Protein AF-A0A8T4K9T1-F1 (afdb_monomer_lite)

Structure (mmCIF, N/CA/C/O backbone):
data_AF-A0A8T4K9T1-F1
#
_entry.id   AF-A0A8T4K9T1-F1
#
loop_
_atom_site.group_PDB
_atom_site.id
_atom_site.type_symbol
_atom_site.label_atom_id
_atom_site.label_alt_id
_atom_site.label_comp_id
_atom_site.label_asym_id
_atom_site.label_entity_id
_atom_site.label_seq_id
_atom_site.pdbx_PDB_ins_code
_atom_site.Cartn_x
_atom_site.Cartn_y
_atom_site.Cartn_z
_atom_site.occupancy
_atom_site.B_iso_or_equiv
_atom_site.auth_seq_id
_atom_site.auth_comp_id
_atom_site.auth_asym_id
_atom_site.auth_atom_id
_atom_site.pdbx_PDB_model_num
ATOM 1 N N . MET A 1 1 ? -18.793 -10.852 78.194 1.00 36.09 1 MET A N 1
ATOM 2 C CA . MET A 1 1 ? -18.543 -11.287 79.583 1.00 36.09 1 MET A CA 1
ATOM 3 C C . MET A 1 1 ? -19.871 -11.122 80.284 1.00 36.09 1 MET A C 1
ATOM 5 O O . MET A 1 1 ? -20.344 -9.999 80.354 1.00 36.09 1 MET A O 1
ATOM 9 N N . ASN A 1 2 ? -20.516 -12.241 80.603 1.00 34.28 2 ASN A N 1
ATOM 10 C CA . ASN A 1 2 ? -21.867 -12.285 81.151 1.00 34.28 2 ASN A CA 1
ATOM 11 C C . ASN A 1 2 ? -21.772 -12.128 82.669 1.00 34.28 2 ASN A C 1
ATOM 13 O O . ASN A 1 2 ? -21.160 -12.980 83.311 1.00 34.28 2 ASN A O 1
ATOM 17 N N . ASP A 1 3 ? -22.363 -11.067 83.213 1.00 35.34 3 ASP A N 1
ATOM 18 C CA . ASP A 1 3 ? -22.592 -10.945 84.650 1.00 35.34 3 ASP A CA 1
ATOM 19 C C . ASP A 1 3 ? -23.876 -11.699 84.999 1.00 35.34 3 ASP A C 1
ATOM 21 O O . ASP A 1 3 ? -24.999 -11.265 84.748 1.00 35.34 3 ASP A O 1
ATOM 25 N N . GLU A 1 4 ? -23.667 -12.889 85.542 1.00 44.25 4 GLU A N 1
ATOM 26 C CA . GLU A 1 4 ? -24.670 -13.779 86.100 1.00 44.25 4 GLU A CA 1
ATOM 27 C C . GLU A 1 4 ? -24.928 -13.349 87.557 1.00 44.25 4 GLU A C 1
ATOM 29 O O . GLU A 1 4 ? -24.278 -13.816 88.487 1.00 44.25 4 GLU A O 1
ATOM 34 N N . PHE A 1 5 ? -25.858 -12.414 87.762 1.00 40.88 5 PHE A N 1
ATOM 35 C CA . PHE A 1 5 ? -26.420 -12.091 89.081 1.00 40.88 5 PHE A CA 1
ATOM 36 C C . PHE A 1 5 ? -27.925 -12.381 89.081 1.00 40.88 5 PHE A C 1
ATOM 38 O O . PHE A 1 5 ? -28.760 -11.486 89.153 1.00 40.88 5 PHE A O 1
ATOM 45 N N . LEU A 1 6 ? -28.278 -13.665 88.998 1.00 39.22 6 LEU A N 1
ATOM 46 C CA . LEU A 1 6 ? -29.601 -14.153 89.389 1.00 39.22 6 LEU A CA 1
ATOM 47 C C . LEU A 1 6 ? -29.533 -14.573 90.860 1.00 39.22 6 LEU A C 1
ATOM 49 O O . LEU A 1 6 ? -29.157 -15.697 91.196 1.00 39.22 6 LEU A O 1
ATOM 53 N N . LEU A 1 7 ? -29.873 -13.638 91.748 1.00 42.38 7 LEU A N 1
ATOM 54 C CA . LEU A 1 7 ? -30.208 -13.945 93.135 1.00 42.38 7 LEU A CA 1
ATOM 55 C C . LEU A 1 7 ? -31.469 -14.819 93.128 1.00 42.38 7 LEU A C 1
ATOM 57 O O . LEU A 1 7 ? -32.545 -14.366 92.756 1.00 42.38 7 LEU A O 1
ATOM 61 N N . ARG A 1 8 ? -31.336 -16.086 93.533 1.00 46.31 8 ARG A N 1
ATOM 62 C CA . ARG A 1 8 ? -32.483 -16.933 93.880 1.00 46.31 8 ARG A CA 1
ATOM 63 C C . ARG A 1 8 ? -33.112 -16.372 95.154 1.00 46.31 8 ARG A C 1
ATOM 65 O O . ARG A 1 8 ? -32.636 -16.659 96.248 1.00 46.31 8 ARG A O 1
ATOM 72 N N . VAL A 1 9 ? -34.151 -15.556 95.001 1.00 48.06 9 VAL A N 1
ATOM 73 C CA . VAL A 1 9 ? -34.994 -15.055 96.097 1.00 48.06 9 VAL A CA 1
ATOM 74 C C . VAL A 1 9 ? -36.210 -15.968 96.251 1.00 48.06 9 VAL A C 1
ATOM 76 O O . VAL A 1 9 ? -37.349 -15.528 96.242 1.00 48.06 9 VAL A O 1
ATOM 79 N N . ASP A 1 10 ? -35.973 -17.267 96.374 1.00 46.94 10 ASP A N 1
ATOM 80 C CA . ASP A 1 10 ? -37.021 -18.239 96.656 1.00 46.94 10 ASP A CA 1
ATOM 81 C C . ASP A 1 10 ? -36.489 -19.148 97.759 1.00 46.94 10 ASP A C 1
ATOM 83 O O . ASP A 1 10 ? -35.745 -20.080 97.479 1.00 46.94 10 ASP A O 1
ATOM 87 N N . GLU A 1 11 ? -36.762 -18.791 99.021 1.00 50.62 11 GLU A N 1
ATOM 88 C CA . GLU A 1 11 ? -37.418 -19.706 99.976 1.00 50.62 11 GLU A CA 1
ATOM 89 C C . GLU A 1 11 ? -37.519 -19.180 101.424 1.00 50.62 11 GLU A C 1
ATOM 91 O O . GLU A 1 11 ? -38.409 -19.639 102.129 1.00 50.62 11 GLU A O 1
ATOM 96 N N . GLU A 1 12 ? -36.764 -18.169 101.879 1.00 48.41 12 GLU A N 1
ATOM 97 C CA . GLU A 1 12 ? -36.723 -17.855 103.334 1.00 48.41 12 GLU A CA 1
ATOM 98 C C . GLU A 1 12 ? -37.085 -16.421 103.772 1.00 48.41 12 GLU A C 1
ATOM 100 O O . GLU A 1 12 ? -36.931 -16.091 104.946 1.00 48.41 12 GLU A O 1
ATOM 105 N N . LEU A 1 13 ? -37.619 -15.562 102.896 1.00 48.09 13 LEU A N 1
ATOM 106 C CA . LEU A 1 13 ? -38.029 -14.210 103.319 1.00 48.09 13 LEU A CA 1
ATOM 107 C C . LEU A 1 13 ? -39.507 -14.166 103.770 1.00 48.09 13 LEU A C 1
ATOM 109 O O . LEU A 1 13 ? -40.363 -14.696 103.040 1.00 48.09 13 LEU A O 1
ATOM 113 N N . PRO A 1 14 ? -39.821 -13.537 104.928 1.00 53.81 14 PRO A N 1
ATOM 114 C CA . PRO A 1 14 ? -41.185 -13.256 105.383 1.00 53.81 14 PRO A CA 1
ATOM 115 C C . PRO A 1 14 ? -42.010 -12.520 104.315 1.00 53.81 14 PRO A C 1
ATOM 117 O O . PRO A 1 14 ? -41.461 -11.791 103.487 1.00 53.81 14 PRO A O 1
ATOM 120 N N . SER A 1 15 ? -43.336 -12.706 104.343 1.00 55.84 15 SER A N 1
ATOM 121 C CA . SER A 1 15 ? -44.328 -12.128 103.406 1.00 55.84 15 SER A CA 1
ATOM 122 C C . SER A 1 15 ? -44.066 -10.652 103.055 1.00 55.84 15 SER A C 1
ATOM 124 O O . SER A 1 15 ? -44.152 -10.237 101.895 1.00 55.84 15 SER A O 1
ATOM 126 N N . ASP A 1 16 ? -43.652 -9.886 104.058 1.00 51.16 16 ASP A N 1
ATOM 127 C CA . ASP A 1 16 ? -43.569 -8.430 104.012 1.00 51.16 16 ASP A CA 1
ATOM 128 C C . ASP A 1 16 ? -42.329 -7.973 103.218 1.00 51.16 16 ASP A C 1
ATOM 130 O O . ASP A 1 16 ? -42.351 -6.964 102.507 1.00 51.16 16 ASP A O 1
ATOM 134 N N . GLU A 1 17 ? -41.265 -8.782 103.226 1.00 47.75 17 GLU A N 1
ATOM 135 C CA . GLU A 1 17 ? -40.034 -8.530 102.473 1.00 47.75 17 GLU A CA 1
ATOM 136 C C . GLU A 1 17 ? -40.151 -8.980 101.010 1.00 47.75 17 GLU A C 1
ATOM 138 O O . GLU A 1 17 ? -39.590 -8.330 100.128 1.00 47.75 17 GLU A O 1
ATOM 143 N N . ARG A 1 18 ? -40.955 -10.010 100.697 1.00 52.41 18 ARG A N 1
ATOM 144 C CA . ARG A 1 18 ? -41.220 -10.419 99.298 1.00 52.41 18 ARG A CA 1
ATOM 145 C C . ARG A 1 18 ? -41.940 -9.331 98.501 1.00 52.41 18 ARG A C 1
ATOM 147 O O . ARG A 1 18 ? -41.658 -9.147 97.317 1.00 52.41 18 ARG A O 1
ATOM 154 N N . THR A 1 19 ? -42.836 -8.585 99.145 1.00 52.84 19 THR A N 1
ATOM 155 C CA . THR A 1 19 ? -43.549 -7.466 98.511 1.00 52.84 19 THR A CA 1
ATOM 156 C C . THR A 1 19 ? -42.608 -6.286 98.274 1.00 52.84 19 THR A C 1
ATOM 158 O O . THR A 1 19 ? -42.604 -5.715 97.184 1.00 52.84 19 THR A O 1
ATOM 161 N N . ALA A 1 20 ? -41.735 -5.977 99.238 1.00 48.34 20 ALA A N 1
ATOM 162 C CA . ALA A 1 20 ? -40.710 -4.948 99.078 1.00 48.34 20 ALA A CA 1
ATOM 163 C C . ALA A 1 20 ? -39.689 -5.307 97.982 1.00 48.34 20 ALA A C 1
ATOM 165 O O . ALA A 1 20 ? -39.359 -4.454 97.159 1.00 48.34 20 ALA A O 1
ATOM 166 N N . VAL A 1 21 ? -39.248 -6.568 97.902 1.00 47.38 21 VAL A N 1
ATOM 167 C CA . VAL A 1 21 ? -38.328 -7.032 96.851 1.00 47.38 21 VAL A CA 1
ATOM 168 C C . VAL A 1 21 ? -38.996 -7.027 95.472 1.00 47.38 21 VAL A C 1
ATOM 170 O O . VAL A 1 21 ? -38.398 -6.492 94.545 1.00 47.38 21 VAL A O 1
ATOM 173 N N . LYS A 1 22 ? -40.259 -7.463 95.323 1.00 51.56 22 LYS A N 1
ATOM 174 C CA . LYS A 1 22 ? -41.005 -7.331 94.048 1.00 51.56 22 LYS A CA 1
ATOM 175 C C . LYS A 1 22 ? -41.205 -5.874 93.615 1.00 51.56 22 LYS A C 1
ATOM 177 O O . LYS A 1 22 ? -41.160 -5.565 92.422 1.00 51.56 22 LYS A O 1
ATOM 182 N N . VAL A 1 23 ? -41.426 -4.959 94.562 1.00 48.59 23 VAL A N 1
ATOM 183 C CA . VAL A 1 23 ? -41.553 -3.518 94.277 1.00 48.59 23 VAL A CA 1
ATOM 184 C C . VAL A 1 23 ? -40.204 -2.914 93.877 1.00 48.59 23 VAL A C 1
ATOM 186 O O . VAL A 1 23 ? -40.162 -2.064 92.993 1.00 48.59 23 VAL A O 1
ATOM 189 N N . ILE A 1 24 ? -39.093 -3.371 94.461 1.00 45.56 24 ILE A N 1
ATOM 190 C CA . ILE A 1 24 ? -37.743 -2.934 94.078 1.00 45.56 24 ILE A CA 1
ATOM 191 C C . ILE A 1 24 ? -37.330 -3.539 92.728 1.00 45.56 24 ILE A C 1
ATOM 193 O O . ILE A 1 24 ? -36.839 -2.799 91.883 1.00 45.56 24 ILE A O 1
ATOM 197 N N . GLU A 1 25 ? -37.590 -4.822 92.461 1.00 45.47 25 GLU A N 1
ATOM 198 C CA . GLU A 1 25 ? -37.296 -5.468 91.172 1.00 45.47 25 GLU A CA 1
ATOM 199 C C . GLU A 1 25 ? -38.071 -4.832 90.014 1.00 45.47 25 GLU A C 1
ATOM 201 O O . GLU A 1 25 ? -37.489 -4.555 88.967 1.00 45.47 25 GLU A O 1
ATOM 206 N N . THR A 1 26 ? -39.354 -4.504 90.200 1.00 49.84 26 THR A N 1
ATOM 207 C CA . THR A 1 26 ? -40.137 -3.791 89.172 1.00 49.84 26 THR A CA 1
ATOM 208 C C . THR A 1 26 ? -39.639 -2.362 88.942 1.00 49.84 26 THR A C 1
ATOM 210 O O . THR A 1 26 ? -39.608 -1.905 87.797 1.00 49.84 26 THR A O 1
ATOM 213 N N . ARG A 1 27 ? -39.168 -1.669 89.989 1.00 46.62 27 ARG A N 1
ATOM 214 C CA . ARG A 1 27 ? -38.557 -0.334 89.863 1.00 46.62 27 ARG A CA 1
ATOM 215 C C . ARG A 1 27 ? -37.199 -0.386 89.159 1.00 46.62 27 ARG A C 1
ATOM 217 O O . ARG A 1 27 ? -36.964 0.409 88.254 1.00 46.62 27 ARG A O 1
ATOM 224 N N . VAL A 1 28 ? -36.341 -1.341 89.517 1.00 46.94 28 VAL A N 1
ATOM 225 C CA . VAL A 1 28 ? -34.994 -1.507 88.944 1.00 46.94 28 VAL A CA 1
ATOM 226 C C . VAL A 1 28 ? -35.062 -1.975 87.486 1.00 46.94 28 VAL A C 1
ATOM 228 O O . VAL A 1 28 ? -34.353 -1.425 86.646 1.00 46.94 28 VAL A O 1
ATOM 231 N N . LEU A 1 29 ? -35.977 -2.891 87.145 1.00 52.53 29 LEU A N 1
ATOM 232 C CA . LEU A 1 29 ? -36.240 -3.259 85.749 1.00 52.53 29 LEU A CA 1
ATOM 233 C C . LEU A 1 29 ? -36.755 -2.055 84.944 1.00 52.53 29 LEU A C 1
ATOM 235 O O . LEU A 1 29 ? -36.336 -1.871 83.805 1.00 52.53 29 LEU A O 1
ATOM 239 N N . SER A 1 30 ? -37.606 -1.196 85.522 1.00 58.38 30 SER A N 1
ATOM 240 C CA . SER A 1 30 ? -38.129 -0.012 84.818 1.00 58.38 30 SER A CA 1
ATOM 241 C C . SER A 1 30 ? -37.055 1.025 84.469 1.00 58.38 30 SER A C 1
ATOM 243 O O . SER A 1 30 ? -37.135 1.641 83.406 1.00 58.38 30 SER A O 1
ATOM 245 N N . GLU A 1 31 ? -36.042 1.197 85.324 1.00 57.44 31 GLU A N 1
ATOM 246 C CA . GLU A 1 31 ? -34.944 2.144 85.097 1.00 57.44 31 GLU A CA 1
ATOM 247 C C . GLU A 1 31 ? -34.000 1.622 84.001 1.00 57.44 31 GLU A C 1
ATOM 249 O O . GLU A 1 31 ? -33.636 2.362 83.091 1.00 57.44 31 GLU A O 1
ATOM 254 N N . ASP A 1 32 ? -33.685 0.323 84.022 1.00 59.22 32 ASP A N 1
ATOM 255 C CA . ASP A 1 32 ? -32.810 -0.314 83.030 1.00 59.22 32 ASP A CA 1
ATOM 256 C C . ASP A 1 32 ? -33.482 -0.400 81.642 1.00 59.22 32 ASP A C 1
ATOM 258 O O . ASP A 1 32 ? -32.856 -0.136 80.611 1.00 59.22 32 ASP A O 1
ATOM 262 N N . TYR A 1 33 ? -34.796 -0.668 81.597 1.00 66.00 33 TYR A N 1
ATOM 263 C CA . TYR A 1 33 ? -35.592 -0.568 80.366 1.00 66.00 33 TYR A CA 1
ATOM 264 C C . TYR A 1 33 ? -35.661 0.861 79.834 1.00 66.00 33 TYR A C 1
ATOM 266 O O . TYR A 1 33 ? -35.535 1.068 78.627 1.00 66.00 33 TYR A O 1
ATOM 274 N N . ARG A 1 34 ? -35.824 1.849 80.718 1.00 68.12 34 ARG A N 1
ATOM 275 C CA . ARG A 1 34 ? -35.809 3.264 80.346 1.00 68.12 34 ARG A CA 1
ATOM 276 C C . ARG A 1 34 ? -34.468 3.667 79.741 1.00 68.12 34 ARG A C 1
ATOM 278 O O . ARG A 1 34 ? -34.462 4.249 78.661 1.00 68.12 34 ARG A O 1
ATOM 285 N N . SER A 1 35 ? -33.350 3.302 80.366 1.00 69.25 35 SER A N 1
ATOM 286 C CA . SER A 1 35 ? -32.014 3.597 79.834 1.00 69.25 35 SER A CA 1
ATOM 287 C C . SER A 1 35 ? -31.755 2.915 78.487 1.00 69.25 35 SER A C 1
ATOM 289 O O . SER A 1 35 ? -31.196 3.533 77.581 1.00 69.25 35 SER A O 1
ATOM 291 N N . LYS A 1 36 ? -32.212 1.669 78.299 1.00 69.25 36 LYS A N 1
ATOM 292 C CA . LYS A 1 36 ? -32.127 0.975 77.000 1.00 69.25 36 LYS A CA 1
ATOM 293 C C . LYS A 1 36 ? -32.979 1.655 75.925 1.00 69.25 36 LYS A C 1
ATOM 295 O O . LYS A 1 36 ? -32.532 1.767 74.786 1.00 69.25 36 LYS A O 1
ATOM 300 N N . LEU A 1 37 ? -34.171 2.139 76.274 1.00 69.12 37 LEU A N 1
ATOM 301 C CA . LEU A 1 37 ? -35.058 2.849 75.349 1.00 69.12 37 LEU A CA 1
ATOM 302 C C . LEU A 1 37 ? -34.489 4.221 74.956 1.00 69.12 37 LEU A C 1
ATOM 304 O O . LEU A 1 37 ? -34.479 4.558 73.774 1.00 69.12 37 LEU A O 1
ATOM 308 N N . GLU A 1 38 ? -33.950 4.973 75.920 1.00 72.62 38 GLU A N 1
ATOM 309 C CA . GLU A 1 38 ? -33.249 6.242 75.681 1.00 72.62 38 GLU A CA 1
ATOM 310 C C . GLU A 1 38 ? -32.041 6.037 74.745 1.00 72.62 38 GLU A C 1
ATOM 312 O O . GLU A 1 38 ? -31.893 6.767 73.764 1.00 72.62 38 GLU A O 1
ATOM 317 N N . ALA A 1 39 ? -31.251 4.975 74.946 1.00 69.06 39 ALA A N 1
ATOM 318 C CA . ALA A 1 39 ? -30.122 4.639 74.075 1.00 69.06 39 ALA A CA 1
ATOM 319 C C . ALA A 1 39 ? -30.541 4.236 72.645 1.00 69.06 39 ALA A C 1
ATOM 321 O O . ALA A 1 39 ? -29.834 4.529 71.679 1.00 69.06 39 ALA A O 1
ATOM 322 N N . VAL A 1 40 ? -31.685 3.560 72.479 1.00 67.56 40 VAL A N 1
ATOM 323 C CA . VAL A 1 40 ? -32.237 3.239 71.149 1.00 67.56 40 VAL A CA 1
ATOM 324 C C . VAL A 1 40 ? -32.723 4.505 70.440 1.00 67.56 40 VAL A C 1
ATOM 326 O O . VAL A 1 40 ? -32.466 4.656 69.246 1.00 67.56 40 VAL A O 1
ATOM 329 N N . ILE A 1 41 ? -33.364 5.434 71.157 1.00 71.31 41 ILE A N 1
ATOM 330 C CA . ILE A 1 41 ? -33.786 6.733 70.609 1.00 71.31 41 ILE A CA 1
ATOM 331 C C . ILE A 1 41 ? -32.568 7.533 70.123 1.00 71.31 41 ILE A C 1
ATOM 333 O O . ILE A 1 41 ? -32.579 8.031 68.999 1.00 71.31 41 ILE A O 1
ATOM 337 N N . GLU A 1 42 ? -31.494 7.593 70.912 1.00 72.81 42 GLU A N 1
ATOM 338 C CA . GLU A 1 42 ? -30.258 8.297 70.539 1.00 72.81 42 GLU A CA 1
ATOM 339 C C . GLU A 1 42 ? -29.580 7.663 69.305 1.00 72.81 42 GLU A C 1
ATOM 341 O O . GLU A 1 42 ? -29.153 8.360 68.381 1.00 72.81 42 GLU A O 1
ATOM 346 N N . LYS A 1 43 ? -29.558 6.324 69.213 1.00 68.12 43 LYS A N 1
ATOM 347 C CA . LYS A 1 43 ? -29.064 5.612 68.018 1.00 68.12 43 LYS A CA 1
ATOM 348 C C . LYS A 1 43 ? -29.927 5.873 66.780 1.00 68.12 43 LYS A C 1
ATOM 350 O O . LYS A 1 43 ? -29.384 6.035 65.687 1.00 68.12 43 LYS A O 1
ATOM 355 N N . LEU A 1 44 ? -31.250 5.944 66.930 1.00 66.88 44 LEU A N 1
ATOM 356 C CA . LEU A 1 44 ? -32.165 6.286 65.836 1.00 66.88 44 LEU A CA 1
ATOM 357 C C . LEU A 1 44 ? -31.963 7.728 65.348 1.00 66.88 44 LEU A C 1
ATOM 359 O O . LEU A 1 44 ? -32.032 7.962 64.141 1.00 66.88 44 LEU A O 1
ATOM 363 N N . GLU A 1 45 ? -31.643 8.680 66.234 1.00 65.19 45 GLU A N 1
ATOM 364 C CA . GLU A 1 45 ? -31.281 10.049 65.835 1.00 65.19 45 GLU A CA 1
ATOM 365 C C . GLU A 1 45 ? -30.034 10.073 64.943 1.00 65.19 45 GLU A C 1
ATOM 367 O O . GLU A 1 45 ? -30.052 10.725 63.894 1.00 65.19 45 GLU A O 1
ATOM 372 N N . GLY A 1 46 ? -29.000 9.301 65.300 1.00 62.59 46 GLY A N 1
ATOM 373 C CA . GLY A 1 46 ? -27.775 9.166 64.505 1.00 62.59 46 GLY A CA 1
ATOM 374 C C . GLY A 1 46 ? -27.998 8.527 63.129 1.00 62.59 46 GLY A C 1
ATOM 375 O O . GLY A 1 46 ? -27.400 8.960 62.144 1.00 62.59 46 GLY A O 1
ATOM 376 N N . ILE A 1 47 ? -28.892 7.536 63.037 1.00 56.22 47 ILE A N 1
ATOM 377 C CA . ILE A 1 47 ? -29.206 6.833 61.779 1.00 56.22 47 ILE A CA 1
ATOM 378 C C . ILE A 1 47 ? -30.143 7.667 60.884 1.00 56.22 47 ILE A C 1
ATOM 380 O O . ILE A 1 47 ? -29.987 7.656 59.659 1.00 56.22 47 ILE A O 1
ATOM 384 N N . SER A 1 48 ? -31.067 8.453 61.459 1.00 56.81 48 SER A N 1
ATOM 385 C CA . SER A 1 48 ? -32.011 9.290 60.689 1.00 56.81 48 SER A CA 1
ATOM 386 C C . SER A 1 48 ? -31.332 10.343 59.810 1.00 56.81 48 SER A C 1
ATOM 388 O O . SER A 1 48 ? -31.917 10.796 58.829 1.00 56.81 48 SER A O 1
ATOM 390 N N . ALA A 1 49 ? -30.073 10.680 60.102 1.00 56.34 49 ALA A N 1
ATOM 391 C CA . ALA A 1 49 ? -29.275 11.600 59.305 1.00 56.34 49 ALA A CA 1
ATOM 392 C C . ALA A 1 49 ? -28.849 11.038 57.930 1.00 56.34 49 ALA A C 1
ATOM 394 O O . ALA A 1 49 ? -28.393 11.817 57.093 1.00 56.34 49 ALA A O 1
ATOM 395 N N . ILE A 1 50 ? -28.962 9.721 57.686 1.00 53.22 50 ILE A N 1
ATOM 396 C CA . ILE A 1 50 ? -28.260 9.068 56.565 1.00 53.22 50 ILE A CA 1
ATOM 397 C C . ILE A 1 50 ? -29.195 8.484 55.487 1.00 53.22 50 ILE A C 1
ATOM 399 O O . ILE A 1 50 ? -28.781 8.496 54.333 1.00 53.22 50 ILE A O 1
ATOM 403 N N . ASN A 1 51 ? -30.433 8.044 55.784 1.00 54.75 51 ASN A N 1
ATOM 404 C CA . ASN A 1 51 ? -31.544 7.845 54.814 1.00 54.75 51 ASN A CA 1
ATOM 405 C C . ASN A 1 51 ? -32.809 7.263 55.502 1.00 54.75 51 ASN A C 1
ATOM 407 O O . ASN A 1 51 ? -32.688 6.514 56.463 1.00 54.75 51 ASN A O 1
ATOM 411 N N . ASN A 1 52 ? -34.013 7.557 54.972 1.00 61.41 52 ASN A N 1
ATOM 412 C CA . ASN A 1 52 ? -35.359 7.236 55.520 1.00 61.41 52 ASN A CA 1
ATOM 413 C C . ASN A 1 52 ? -35.790 8.018 56.780 1.00 61.41 52 ASN A C 1
ATOM 415 O O . ASN A 1 52 ? -36.275 7.451 57.760 1.00 61.41 52 ASN A O 1
ATOM 419 N N . VAL A 1 53 ? -35.679 9.348 56.708 1.00 67.88 53 VAL A N 1
ATOM 420 C CA . VAL A 1 53 ? -36.060 10.302 57.769 1.00 67.88 53 VAL A CA 1
ATOM 421 C C . VAL A 1 53 ? -37.485 10.083 58.294 1.00 67.88 53 VAL A C 1
ATOM 423 O O . VAL A 1 53 ? -37.686 10.145 59.502 1.00 67.88 53 VAL A O 1
ATOM 426 N N . ASP A 1 54 ? -38.459 9.801 57.424 1.00 65.44 54 ASP A N 1
ATOM 427 C CA . ASP A 1 54 ? -39.872 9.738 57.831 1.00 65.44 54 ASP A CA 1
ATOM 428 C C . ASP A 1 54 ? -40.184 8.493 58.676 1.00 65.44 54 ASP A C 1
ATOM 430 O O . ASP A 1 54 ? -40.753 8.612 59.756 1.00 65.44 54 ASP A O 1
ATOM 434 N N . VAL A 1 55 ? -39.718 7.308 58.262 1.00 68.19 55 VAL A N 1
ATOM 435 C CA . VAL A 1 55 ? -39.932 6.061 59.026 1.00 68.19 55 VAL A CA 1
ATOM 436 C C . VAL A 1 55 ? -39.188 6.102 60.362 1.00 68.19 55 VAL A C 1
ATOM 438 O O . VAL A 1 55 ? -39.712 5.662 61.382 1.00 68.19 55 VAL A O 1
ATOM 441 N N . LEU A 1 56 ? -37.974 6.661 60.381 1.00 70.06 56 LEU A N 1
ATOM 442 C CA . LEU A 1 56 ? -37.183 6.780 61.608 1.00 70.06 56 LEU A CA 1
ATOM 443 C C . LEU A 1 56 ? -37.755 7.839 62.563 1.00 70.06 56 LEU A C 1
ATOM 445 O O . LEU A 1 56 ? -37.684 7.656 63.779 1.00 70.06 56 LEU A O 1
ATOM 449 N N . ARG A 1 57 ? -38.377 8.904 62.038 1.00 73.19 57 ARG A N 1
ATOM 450 C CA . ARG A 1 57 ? -39.123 9.888 62.836 1.00 73.19 57 ARG A CA 1
ATOM 451 C C . ARG A 1 57 ? -40.384 9.270 63.442 1.00 73.19 57 ARG A C 1
ATOM 453 O O . ARG A 1 57 ? -40.586 9.420 64.642 1.00 73.19 57 ARG A O 1
ATOM 460 N N . ASP A 1 58 ? -41.155 8.511 62.667 1.00 70.44 58 ASP A N 1
ATOM 461 C CA . ASP A 1 58 ? -42.347 7.819 63.171 1.00 70.44 58 ASP A CA 1
ATOM 462 C C . ASP A 1 58 ? -41.984 6.794 64.260 1.00 70.44 58 ASP A C 1
ATOM 464 O O . ASP A 1 58 ? -42.634 6.727 65.303 1.00 70.44 58 ASP A O 1
ATOM 468 N N . MET A 1 59 ? -40.899 6.028 64.071 1.00 71.50 59 MET A N 1
ATOM 469 C CA . MET A 1 59 ? -40.405 5.101 65.097 1.00 71.50 59 MET A CA 1
ATOM 470 C C . MET A 1 59 ? -39.954 5.836 66.364 1.00 71.50 59 MET A C 1
ATOM 472 O O . MET A 1 59 ? -40.246 5.372 67.466 1.00 71.50 59 MET A O 1
ATOM 476 N N . LYS A 1 60 ? -39.290 6.990 66.234 1.00 78.38 60 LYS A N 1
ATOM 477 C CA . LYS A 1 60 ? -38.904 7.820 67.382 1.00 78.38 60 LYS A CA 1
ATOM 478 C C . LYS A 1 60 ? -40.127 8.317 68.155 1.00 78.38 60 LYS A C 1
ATOM 480 O O . LYS A 1 60 ? -40.161 8.165 69.373 1.00 78.38 60 LYS A O 1
ATOM 485 N N . ASP A 1 61 ? -41.124 8.868 67.469 1.00 75.00 61 ASP A N 1
ATOM 486 C CA . ASP A 1 61 ? -42.318 9.422 68.116 1.00 75.00 61 ASP A CA 1
ATOM 487 C C . ASP A 1 61 ? -43.105 8.331 68.865 1.00 75.00 61 ASP A C 1
ATOM 489 O O . ASP A 1 61 ? -43.555 8.544 69.994 1.00 75.00 61 ASP A O 1
ATOM 493 N N . ILE A 1 62 ? -43.188 7.123 68.292 1.00 71.69 62 ILE A N 1
ATOM 494 C CA . ILE A 1 62 ? -43.785 5.953 68.955 1.00 71.69 62 ILE A CA 1
ATOM 495 C C . ILE A 1 62 ? -42.986 5.558 70.208 1.00 71.69 62 ILE A C 1
ATOM 497 O O . ILE A 1 62 ? -43.580 5.322 71.263 1.00 71.69 62 ILE A O 1
ATOM 501 N N . LEU A 1 63 ? -41.651 5.498 70.125 1.00 74.12 63 LEU A N 1
ATOM 502 C CA . LEU A 1 63 ? -40.797 5.121 71.259 1.00 74.12 63 LEU A CA 1
ATOM 503 C C . LEU A 1 63 ? -40.834 6.164 72.387 1.00 74.12 63 LEU A C 1
ATOM 505 O O . LEU A 1 63 ? -40.910 5.785 73.556 1.00 74.12 63 LEU A O 1
ATOM 509 N N . SER A 1 64 ? -40.860 7.461 72.065 1.00 73.12 64 SER A N 1
ATOM 510 C CA . SER A 1 64 ? -41.042 8.524 73.061 1.00 73.12 64 SER A CA 1
ATOM 511 C C . SER A 1 64 ? -42.407 8.436 73.753 1.00 73.12 64 SER A C 1
ATOM 513 O O . SER A 1 64 ? -42.470 8.506 74.979 1.00 73.12 64 SER A O 1
ATOM 515 N N . GLY A 1 65 ? -43.492 8.186 73.009 1.00 78.50 65 GLY A N 1
ATOM 516 C CA . GLY A 1 65 ? -44.823 8.007 73.603 1.00 78.50 65 GLY A CA 1
ATOM 517 C C . GLY A 1 65 ? -44.925 6.788 74.534 1.00 78.50 65 GLY A C 1
ATOM 518 O O . GLY A 1 65 ? -45.617 6.830 75.560 1.00 78.50 65 GLY A O 1
ATOM 519 N N . LEU A 1 66 ? -44.206 5.704 74.220 1.00 71.69 66 LEU A N 1
ATOM 520 C CA . LEU A 1 66 ? -44.091 4.539 75.102 1.00 71.69 66 LEU A CA 1
ATOM 521 C C . LEU A 1 66 ? -43.315 4.867 76.385 1.00 71.69 66 LEU A C 1
ATOM 523 O O . LEU A 1 66 ? -43.743 4.453 77.464 1.00 71.69 66 LEU A O 1
ATOM 527 N N . LEU A 1 67 ? -42.231 5.644 76.296 1.00 73.19 67 LEU A N 1
ATOM 528 C CA . LEU A 1 67 ? -41.442 6.052 77.462 1.00 73.19 67 LEU A CA 1
ATOM 529 C C . LEU A 1 67 ? -42.267 6.882 78.459 1.00 73.19 67 LEU A C 1
ATOM 531 O O . LEU A 1 67 ? -42.243 6.622 79.667 1.00 73.19 67 LEU A O 1
ATOM 535 N N . ASP A 1 68 ? -43.047 7.838 77.954 1.00 75.19 68 ASP A N 1
ATOM 536 C CA . ASP A 1 68 ? -43.940 8.662 78.774 1.00 75.19 68 ASP A CA 1
ATOM 537 C C . ASP A 1 68 ? -45.013 7.807 79.462 1.00 75.19 68 ASP A C 1
ATOM 539 O O . ASP A 1 68 ? -45.303 7.974 80.652 1.00 75.19 68 ASP A O 1
ATOM 543 N N . SER A 1 69 ? -45.562 6.829 78.736 1.00 72.00 69 SER A N 1
ATOM 544 C CA . SER A 1 69 ? -46.564 5.898 79.262 1.00 72.00 69 SER A CA 1
ATOM 545 C C . SER A 1 69 ? -46.001 5.015 80.382 1.00 72.00 69 SER A C 1
ATOM 547 O O . SER A 1 69 ? -46.644 4.860 81.423 1.00 72.00 69 SER A O 1
ATOM 549 N N . ILE A 1 70 ? -44.784 4.484 80.216 1.00 69.94 70 ILE A N 1
ATOM 550 C CA . ILE A 1 70 ? -44.084 3.701 81.250 1.00 69.94 70 ILE A CA 1
ATOM 551 C C . ILE A 1 70 ? -43.826 4.563 82.489 1.00 69.94 70 ILE A C 1
ATOM 553 O O . ILE A 1 70 ? -44.112 4.137 83.610 1.00 69.94 70 ILE A O 1
ATOM 557 N N . THR A 1 71 ? -43.361 5.800 82.301 1.00 73.50 71 THR A N 1
ATOM 558 C CA . THR A 1 71 ? -43.103 6.742 83.402 1.00 73.50 71 THR A CA 1
ATOM 559 C C . THR A 1 71 ? -44.381 7.033 84.197 1.00 73.50 71 THR A C 1
ATOM 561 O O . THR A 1 71 ? -44.379 7.010 85.432 1.00 73.50 71 THR A O 1
ATOM 564 N N . ALA A 1 72 ? -45.507 7.231 83.506 1.00 74.38 72 ALA A N 1
ATOM 565 C CA . ALA A 1 72 ? -46.803 7.439 84.140 1.00 74.38 72 ALA A CA 1
ATOM 566 C C . ALA A 1 72 ? -47.267 6.204 84.934 1.00 74.38 72 ALA A C 1
ATOM 568 O O . ALA A 1 72 ? -47.726 6.342 86.072 1.00 74.38 72 ALA A O 1
ATOM 569 N N . ILE A 1 73 ? -47.125 4.997 84.376 1.00 72.44 73 ILE A N 1
ATOM 570 C CA . ILE A 1 73 ? -47.462 3.739 85.064 1.00 72.44 73 ILE A CA 1
ATOM 571 C C . ILE A 1 73 ? -46.609 3.566 86.324 1.00 72.44 73 ILE A C 1
ATOM 573 O O . ILE A 1 73 ? -47.156 3.281 87.389 1.00 72.44 73 ILE A O 1
ATOM 577 N N . ASN A 1 74 ? -45.302 3.816 86.240 1.00 68.75 74 ASN A N 1
ATOM 578 C CA . ASN A 1 74 ? -44.393 3.678 87.377 1.00 68.75 74 ASN A CA 1
ATOM 579 C C . ASN A 1 74 ? -44.756 4.643 88.524 1.00 68.75 74 ASN A C 1
ATOM 581 O O . ASN A 1 74 ? -44.756 4.267 89.697 1.00 68.75 74 ASN A O 1
ATOM 585 N N . SER A 1 75 ? -45.182 5.869 88.193 1.00 72.06 75 SER A N 1
ATOM 586 C CA . SER A 1 75 ? -45.673 6.827 89.195 1.00 72.06 75 SER A CA 1
ATOM 587 C C . SER A 1 75 ? -46.939 6.334 89.914 1.00 72.06 75 SER A C 1
ATOM 589 O O . SER A 1 75 ? -47.053 6.460 91.135 1.00 72.06 75 SER A O 1
ATOM 591 N N . LYS A 1 76 ? -47.864 5.695 89.181 1.00 74.62 76 LYS A N 1
ATOM 592 C CA . LYS A 1 76 ? -49.086 5.102 89.745 1.00 74.62 76 LYS A CA 1
ATOM 593 C C . LYS A 1 76 ? -48.778 3.890 90.618 1.00 74.62 76 LYS A C 1
ATOM 595 O O . LYS A 1 76 ? -49.405 3.730 91.662 1.00 74.62 76 LYS A O 1
ATOM 600 N N . TYR A 1 77 ? -47.811 3.065 90.220 1.00 69.31 77 TYR A N 1
ATOM 601 C CA . TYR A 1 77 ? -47.400 1.894 90.991 1.00 69.31 77 TYR A CA 1
ATOM 602 C C . TYR A 1 77 ? -46.728 2.296 92.309 1.00 69.31 77 TYR A C 1
ATOM 604 O O . TYR A 1 77 ? -47.067 1.759 93.360 1.00 69.31 77 TYR A O 1
ATOM 612 N N . SER A 1 78 ? -45.863 3.317 92.282 1.00 67.00 78 SER A N 1
ATOM 613 C CA . SER A 1 78 ? -45.270 3.894 93.497 1.00 67.00 78 SER A CA 1
ATOM 614 C C . SER A 1 78 ? -46.341 4.416 94.460 1.00 67.00 78 SER A C 1
ATOM 616 O O . SER A 1 78 ? -46.234 4.197 95.664 1.00 67.00 78 SER A O 1
ATOM 618 N N . PHE A 1 79 ? -47.383 5.072 93.941 1.00 71.31 79 PHE A N 1
ATOM 619 C CA . PHE A 1 79 ? -48.500 5.556 94.752 1.00 71.31 79 PHE A CA 1
ATOM 620 C C . PHE A 1 79 ? -49.323 4.407 95.358 1.00 71.31 79 PHE A C 1
ATOM 622 O O . PHE A 1 79 ? -49.630 4.431 96.548 1.00 71.31 79 PHE A O 1
ATOM 629 N N . LEU A 1 80 ? -49.651 3.379 94.566 1.00 67.50 80 LEU A N 1
ATOM 630 C CA . LEU A 1 80 ? -50.374 2.193 95.040 1.00 67.50 80 LEU A CA 1
ATOM 631 C C . LEU A 1 80 ? -49.584 1.427 96.107 1.00 67.50 80 LEU A C 1
ATOM 633 O O . LEU A 1 80 ? -50.155 1.064 97.132 1.00 67.50 80 LEU A O 1
ATOM 637 N N . SER A 1 81 ? -48.277 1.240 95.909 1.00 68.00 81 SER A N 1
ATOM 638 C CA . SER A 1 81 ? -47.408 0.571 96.882 1.00 68.00 81 SER A CA 1
ATOM 639 C C . SER A 1 81 ? -47.351 1.323 98.216 1.00 68.00 81 SER A C 1
ATOM 641 O O . SER A 1 81 ? -47.383 0.696 99.272 1.00 68.00 81 SER A O 1
ATOM 643 N N . GLU A 1 82 ? -47.322 2.660 98.189 1.00 71.06 82 GLU A N 1
ATOM 644 C CA . GLU A 1 82 ? -47.385 3.486 99.402 1.00 71.06 82 GLU A CA 1
ATOM 645 C C . GLU A 1 82 ? -48.754 3.375 100.099 1.00 71.06 82 GLU A C 1
ATOM 647 O O . GLU A 1 82 ? -48.842 3.374 101.328 1.00 71.06 82 GLU A O 1
ATOM 652 N N . MET A 1 83 ? -49.834 3.260 99.324 1.00 69.06 83 MET A N 1
ATOM 653 C CA . MET A 1 83 ? -51.185 3.077 99.853 1.00 69.06 83 MET A CA 1
ATOM 654 C C . MET A 1 83 ? -51.365 1.713 100.531 1.00 69.06 83 MET A C 1
ATOM 656 O O . MET A 1 83 ? -51.969 1.654 101.601 1.00 69.06 83 MET A O 1
ATOM 660 N N . ILE A 1 84 ? -50.824 0.645 99.935 1.00 67.94 84 ILE A N 1
ATOM 661 C CA . ILE A 1 84 ? -50.858 -0.716 100.491 1.00 67.94 84 ILE A CA 1
ATOM 662 C C . ILE A 1 84 ? -50.069 -0.772 101.801 1.00 67.94 84 ILE A C 1
ATOM 664 O O . ILE A 1 84 ? -50.619 -1.222 102.799 1.00 67.94 84 ILE A O 1
ATOM 668 N N . LEU A 1 85 ? -48.852 -0.216 101.846 1.00 65.12 85 LEU A N 1
ATOM 669 C CA . LEU A 1 85 ? -48.059 -0.135 103.084 1.00 65.12 85 LEU A CA 1
ATOM 670 C C . LEU A 1 85 ? -48.803 0.607 104.208 1.00 65.12 85 LEU A C 1
ATOM 672 O O . LEU A 1 85 ? -48.825 0.153 105.348 1.00 65.12 85 LEU A O 1
ATOM 676 N N . LYS A 1 86 ? -49.487 1.716 103.893 1.00 72.25 86 LYS A N 1
ATOM 677 C CA . LYS A 1 86 ? -50.297 2.457 104.881 1.00 72.25 86 LYS A CA 1
ATOM 678 C C . LYS A 1 86 ? -51.542 1.700 105.353 1.00 72.25 86 LYS A C 1
ATOM 680 O O . LYS A 1 86 ? -52.034 1.977 106.449 1.00 72.25 86 LYS A O 1
ATOM 685 N N . LEU A 1 87 ? -52.104 0.830 104.518 1.00 67.56 87 LEU A N 1
ATOM 686 C CA . LEU A 1 87 ? -53.226 -0.041 104.878 1.00 67.56 87 LEU A CA 1
ATOM 687 C C . LEU A 1 87 ? -52.751 -1.183 105.776 1.00 67.56 87 LEU A C 1
ATOM 689 O O . LEU A 1 87 ? -53.383 -1.446 106.799 1.00 67.56 87 LEU A O 1
ATOM 693 N N . ASP A 1 88 ? -51.613 -1.778 105.435 1.00 67.00 88 ASP A N 1
ATOM 694 C CA . ASP A 1 88 ? -51.012 -2.879 106.177 1.00 67.00 88 ASP A CA 1
ATOM 695 C C . ASP A 1 88 ? -50.547 -2.442 107.576 1.00 67.00 88 ASP A C 1
ATOM 697 O O . ASP A 1 88 ? -50.885 -3.084 108.561 1.00 67.00 88 ASP A O 1
ATOM 701 N N . GLU A 1 89 ? -49.939 -1.256 107.724 1.00 66.81 89 GLU A N 1
ATOM 702 C CA . GLU A 1 89 ? -49.596 -0.696 109.047 1.00 66.81 89 GLU A CA 1
ATOM 703 C C . GLU A 1 89 ? -50.825 -0.415 109.936 1.00 66.81 89 GLU A C 1
ATOM 705 O O . GLU A 1 89 ? -50.748 -0.469 111.167 1.00 66.81 89 GLU A O 1
ATOM 710 N N . LYS A 1 90 ? -51.979 -0.087 109.339 1.00 69.88 90 LYS A N 1
ATOM 711 C CA . LYS A 1 90 ? -53.203 0.251 110.089 1.00 69.88 90 LYS A CA 1
ATOM 712 C C . LYS A 1 90 ? -54.051 -0.964 110.447 1.00 69.88 90 LYS A C 1
ATOM 714 O O . LYS A 1 90 ? -54.732 -0.921 111.473 1.00 69.88 90 LYS A O 1
ATOM 719 N N . SER A 1 91 ? -54.008 -2.016 109.634 1.00 66.19 91 SER A N 1
ATOM 720 C CA . SER A 1 91 ? -54.786 -3.248 109.801 1.00 66.19 91 SER A CA 1
ATOM 721 C C . SER A 1 91 ? -54.615 -3.915 111.183 1.00 66.19 91 SER A C 1
ATOM 723 O O . SER A 1 91 ? -55.618 -4.058 111.895 1.00 66.19 91 SER A O 1
ATOM 725 N N . PRO A 1 92 ? -53.391 -4.223 111.670 1.00 60.06 92 PRO A N 1
ATOM 726 C CA . PRO A 1 92 ? -53.213 -4.912 112.948 1.00 60.06 92 PRO A CA 1
ATOM 727 C C . PRO A 1 92 ? -53.634 -4.038 114.133 1.00 60.06 92 PRO A C 1
ATOM 729 O O . PRO A 1 92 ? -54.212 -4.531 115.098 1.00 60.06 92 PRO A O 1
ATOM 732 N N . HIS A 1 93 ? -53.432 -2.720 114.043 1.00 63.09 93 HIS A N 1
ATOM 733 C CA . HIS A 1 93 ? -53.802 -1.794 115.111 1.00 63.09 93 HIS A CA 1
ATOM 734 C C . HIS A 1 93 ? -55.322 -1.578 115.220 1.00 63.09 93 HIS A C 1
ATOM 736 O O . HIS A 1 93 ? -55.831 -1.238 116.291 1.00 63.09 93 HIS A O 1
ATOM 742 N N . MET A 1 94 ? -56.059 -1.759 114.121 1.00 65.88 94 MET A N 1
ATOM 743 C CA . MET A 1 94 ? -57.522 -1.738 114.118 1.00 65.88 94 MET A CA 1
ATOM 744 C C . MET A 1 94 ? -58.105 -3.042 114.667 1.00 65.88 94 MET A C 1
ATOM 746 O O . MET A 1 94 ? -58.984 -2.974 115.526 1.00 65.88 94 MET A O 1
ATOM 750 N N . ASN A 1 95 ? -57.580 -4.196 114.246 1.00 61.41 95 ASN A N 1
ATOM 751 C CA . ASN A 1 95 ? -58.031 -5.498 114.746 1.00 61.41 95 ASN A CA 1
ATOM 752 C C . ASN A 1 95 ? -57.782 -5.638 116.254 1.00 61.41 95 ASN A C 1
ATOM 754 O O . ASN A 1 95 ? -58.702 -5.956 116.998 1.00 61.41 95 ASN A O 1
ATOM 758 N N . GLU A 1 96 ? -56.605 -5.237 116.745 1.00 68.88 96 GLU A N 1
ATOM 759 C CA . GLU A 1 96 ? -56.295 -5.269 118.181 1.00 68.88 96 GLU A CA 1
ATOM 760 C C . GLU A 1 96 ? -57.225 -4.355 119.012 1.00 68.88 96 GLU A C 1
ATOM 762 O O . GLU A 1 96 ? -57.558 -4.656 120.161 1.00 68.88 96 GLU A O 1
ATOM 767 N N . LYS A 1 97 ? -57.684 -3.229 118.442 1.00 72.69 97 LYS A N 1
ATOM 768 C CA . LYS A 1 97 ? -58.676 -2.356 119.093 1.00 72.69 97 LYS A CA 1
ATOM 769 C C . LYS A 1 97 ? -60.066 -2.979 119.110 1.00 72.69 97 LYS A C 1
ATOM 771 O O . LYS A 1 97 ? -60.737 -2.850 120.128 1.00 72.69 97 LYS A O 1
ATOM 776 N N . ILE A 1 98 ? -60.488 -3.627 118.025 1.00 70.06 98 ILE A N 1
ATOM 777 C CA . ILE A 1 98 ? -61.787 -4.309 117.942 1.00 70.06 98 ILE A CA 1
ATOM 778 C C . ILE A 1 98 ? -61.829 -5.490 118.916 1.00 70.06 98 ILE A C 1
ATOM 780 O O . ILE A 1 98 ? -62.810 -5.623 119.646 1.00 70.06 98 ILE A O 1
ATOM 784 N N . ASP A 1 99 ? -60.753 -6.270 119.017 1.00 71.00 99 ASP A N 1
ATOM 785 C CA . ASP A 1 99 ? -60.663 -7.396 119.952 1.00 71.00 99 ASP A CA 1
ATOM 786 C C . ASP A 1 99 ? -60.708 -6.924 121.410 1.00 71.00 99 ASP A C 1
ATOM 788 O O . ASP A 1 99 ? -61.460 -7.464 122.221 1.00 71.00 99 ASP A O 1
ATOM 792 N N . ARG A 1 100 ? -59.976 -5.852 121.751 1.00 71.06 100 ARG A N 1
ATOM 793 C CA . ARG A 1 100 ? -60.039 -5.245 123.095 1.00 71.06 100 ARG A CA 1
ATOM 794 C C . ARG A 1 100 ? -61.412 -4.668 123.418 1.00 71.06 100 ARG A C 1
ATOM 796 O O . ARG A 1 100 ? -61.856 -4.776 124.559 1.00 71.06 100 ARG A O 1
ATOM 803 N N . LEU A 1 101 ? -62.074 -4.043 122.444 1.00 70.50 101 LEU A N 1
ATOM 804 C CA . LEU A 1 101 ? -63.415 -3.495 122.634 1.00 70.50 101 LEU A CA 1
ATOM 805 C C . LEU A 1 101 ? -64.437 -4.623 122.827 1.00 70.50 101 LEU A C 1
ATOM 807 O O . LEU A 1 101 ? -65.268 -4.537 123.725 1.00 70.50 101 LEU A O 1
ATOM 811 N N . SER A 1 102 ? -64.329 -5.696 122.039 1.00 71.06 102 SER A N 1
ATOM 812 C CA . SER A 1 102 ? -65.196 -6.877 122.124 1.00 71.06 102 SER A CA 1
ATOM 813 C C . SER A 1 102 ? -65.023 -7.603 123.459 1.00 71.06 102 SER A C 1
ATOM 815 O O . SER A 1 102 ? -66.015 -7.917 124.112 1.00 71.06 102 SER A O 1
ATOM 817 N N . ALA A 1 103 ? -63.779 -7.786 123.917 1.00 67.56 103 ALA A N 1
ATOM 818 C CA . ALA A 1 103 ? -63.485 -8.354 125.232 1.00 67.56 103 ALA A CA 1
ATOM 819 C C . ALA A 1 103 ? -64.008 -7.467 126.376 1.00 67.56 103 ALA A C 1
ATOM 821 O O . ALA A 1 103 ? -64.669 -7.961 127.284 1.00 67.56 103 ALA A O 1
ATOM 822 N N . GLY A 1 104 ? -63.798 -6.147 126.303 1.00 70.62 104 GLY A N 1
ATOM 823 C CA . GLY A 1 104 ? -64.301 -5.213 127.314 1.00 70.62 104 GLY A CA 1
ATOM 824 C C . GLY A 1 104 ? -65.831 -5.149 127.383 1.00 70.62 104 GLY A C 1
ATOM 825 O O . GLY A 1 104 ? -66.393 -5.057 128.471 1.00 70.62 104 GLY A O 1
ATOM 826 N N . ILE A 1 105 ? -66.524 -5.231 126.241 1.00 69.44 105 ILE A N 1
ATOM 827 C CA . ILE A 1 105 ? -67.994 -5.303 126.199 1.00 69.44 105 ILE A CA 1
ATOM 828 C C . ILE A 1 105 ? -68.488 -6.633 126.782 1.00 69.44 105 ILE A C 1
ATOM 830 O O . ILE A 1 105 ? -69.473 -6.632 127.520 1.00 69.44 105 ILE A O 1
ATOM 834 N N . ALA A 1 106 ? -67.808 -7.748 126.493 1.00 66.75 106 ALA A N 1
ATOM 835 C CA . ALA A 1 106 ? -68.150 -9.054 127.053 1.00 66.75 106 ALA A CA 1
ATOM 836 C C . ALA A 1 106 ? -68.015 -9.081 128.587 1.00 66.75 106 ALA A C 1
ATOM 838 O O . ALA A 1 106 ? -68.933 -9.554 129.256 1.00 66.75 106 ALA A O 1
ATOM 839 N N . ASP A 1 107 ? -66.945 -8.502 129.142 1.00 70.06 107 ASP A N 1
ATOM 840 C CA . ASP A 1 107 ? -66.745 -8.392 130.596 1.00 70.06 107 ASP A CA 1
ATOM 841 C C . ASP A 1 107 ? -67.819 -7.511 131.261 1.00 70.06 107 ASP A C 1
ATOM 843 O O . ASP A 1 107 ? -68.403 -7.902 132.270 1.00 70.06 107 ASP A O 1
ATOM 847 N N . ILE A 1 108 ? -68.162 -6.357 130.668 1.00 72.12 108 ILE A N 1
ATOM 848 C CA . ILE A 1 108 ? -69.226 -5.478 131.193 1.00 72.12 108 ILE A CA 1
ATOM 849 C C . ILE A 1 108 ? -70.592 -6.180 131.168 1.00 72.12 108 ILE A C 1
ATOM 851 O O . ILE A 1 108 ? -71.365 -6.066 132.120 1.00 72.12 108 ILE A O 1
ATOM 855 N N . LEU A 1 109 ? -70.911 -6.905 130.090 1.00 67.75 109 LEU A N 1
ATOM 856 C CA . LEU A 1 109 ? -72.164 -7.658 129.994 1.00 67.75 109 LEU A CA 1
ATOM 857 C C . LEU A 1 109 ? -72.217 -8.804 131.010 1.00 67.75 109 LEU A C 1
ATOM 859 O O . LEU A 1 109 ? -73.266 -9.012 131.622 1.00 67.75 109 LEU A O 1
ATOM 863 N N . ALA A 1 110 ? -71.097 -9.498 131.231 1.00 69.75 110 ALA A N 1
ATOM 864 C CA . ALA A 1 110 ? -70.987 -10.521 132.262 1.00 69.75 110 ALA A CA 1
ATOM 865 C C . ALA A 1 110 ? -71.198 -9.921 133.664 1.00 69.75 110 ALA A C 1
ATOM 867 O O . ALA A 1 110 ? -72.018 -10.434 134.424 1.00 69.75 110 ALA A O 1
ATOM 868 N N . ASP A 1 111 ? -70.564 -8.794 133.995 1.00 71.81 111 ASP A N 1
ATOM 869 C CA . ASP A 1 111 ? -70.736 -8.106 135.284 1.00 71.81 111 ASP A CA 1
ATOM 870 C C . ASP A 1 111 ? -72.181 -7.626 135.516 1.00 71.81 111 ASP A C 1
ATOM 872 O O . ASP A 1 111 ? -72.719 -7.764 136.621 1.00 71.81 111 ASP A O 1
ATOM 876 N N . ILE A 1 112 ? -72.850 -7.106 134.478 1.00 69.69 112 ILE A N 1
ATOM 877 C CA . ILE A 1 112 ? -74.264 -6.700 134.543 1.00 69.69 112 ILE A CA 1
ATOM 878 C C . ILE A 1 112 ? -75.168 -7.919 134.757 1.00 69.69 112 ILE A C 1
ATOM 880 O O . ILE A 1 112 ? -76.035 -7.881 135.631 1.00 69.69 112 ILE A O 1
ATOM 884 N N . GLN A 1 113 ? -74.962 -9.012 134.016 1.00 67.44 113 GLN A N 1
ATOM 885 C CA . GLN A 1 113 ? -75.721 -10.254 134.203 1.00 67.44 113 GLN A CA 1
ATOM 886 C C . GLN A 1 113 ? -75.522 -10.841 135.601 1.00 67.44 113 GLN A C 1
ATOM 888 O O . GLN A 1 113 ? -76.495 -11.255 136.231 1.00 67.44 113 GLN A O 1
ATOM 893 N N . THR A 1 114 ? -74.293 -10.819 136.117 1.00 69.56 114 THR A N 1
ATOM 894 C CA . THR A 1 114 ? -73.972 -11.290 137.471 1.00 69.56 114 THR A CA 1
ATOM 895 C C . THR A 1 114 ? -74.646 -10.411 138.527 1.00 69.56 114 THR A C 1
ATOM 897 O O . THR A 1 114 ? -75.265 -10.922 139.455 1.00 69.56 114 THR A O 1
ATOM 900 N N . SER A 1 115 ? -74.642 -9.088 138.333 1.00 66.62 115 SER A N 1
ATOM 901 C CA . SER A 1 115 ? -75.311 -8.129 139.222 1.00 66.62 115 SER A CA 1
ATOM 902 C C . SER A 1 115 ? -76.841 -8.258 139.197 1.00 66.62 115 SER A C 1
ATOM 904 O O . SER A 1 115 ? -77.489 -8.144 140.239 1.00 66.62 115 SER A O 1
ATOM 906 N N . MET A 1 116 ? -77.440 -8.526 138.029 1.00 63.75 116 MET A N 1
ATOM 907 C CA . MET A 1 116 ? -78.874 -8.816 137.907 1.00 63.75 116 MET A CA 1
ATOM 908 C C . MET A 1 116 ? -79.241 -10.164 138.537 1.00 63.75 116 MET A C 1
ATOM 910 O O . MET A 1 116 ? -80.269 -10.257 139.208 1.00 63.75 116 MET A O 1
ATOM 914 N N . ALA A 1 117 ? -78.398 -11.188 138.378 1.00 63.16 117 ALA A N 1
ATOM 915 C CA . ALA A 1 117 ? -78.581 -12.486 139.022 1.00 63.16 117 ALA A CA 1
ATOM 916 C C . ALA A 1 117 ? -78.475 -12.381 140.554 1.00 63.16 117 ALA A C 1
ATOM 918 O O . ALA A 1 117 ? -79.307 -12.949 141.258 1.00 63.16 117 ALA A O 1
ATOM 919 N N . ASP A 1 118 ? -77.534 -11.592 141.077 1.00 62.72 118 ASP A N 1
ATOM 920 C CA . ASP A 1 118 ? -77.386 -11.321 142.513 1.00 62.72 118 ASP A CA 1
ATOM 921 C C . ASP A 1 118 ? -78.564 -10.517 143.093 1.00 62.72 118 ASP A C 1
ATOM 923 O O . ASP A 1 118 ? -78.984 -10.751 144.231 1.00 62.72 118 ASP A O 1
ATOM 927 N N . LEU A 1 119 ? -79.134 -9.588 142.316 1.00 61.53 119 LEU A N 1
ATOM 928 C CA . LEU A 1 119 ? -80.368 -8.872 142.663 1.00 61.53 119 LEU A CA 1
ATOM 929 C C . LEU A 1 119 ? -81.597 -9.793 142.649 1.00 61.53 119 LEU A C 1
ATOM 931 O O . LEU A 1 119 ? -82.463 -9.648 143.508 1.00 61.53 119 LEU A O 1
ATOM 935 N N . ALA A 1 120 ? -81.659 -10.756 141.727 1.00 59.09 120 ALA A N 1
ATOM 936 C CA . ALA A 1 120 ? -82.722 -11.760 141.668 1.00 59.09 120 ALA A CA 1
ATOM 937 C C . ALA A 1 120 ? -82.590 -12.842 142.761 1.00 59.09 120 ALA A C 1
ATOM 939 O O . ALA A 1 120 ? -83.601 -13.365 143.232 1.00 59.09 120 ALA A O 1
ATOM 940 N N . ALA A 1 121 ? -81.363 -13.172 143.182 1.00 55.88 121 ALA A N 1
ATOM 941 C CA . ALA A 1 121 ? -81.069 -14.174 144.212 1.00 55.88 121 ALA A CA 1
ATOM 942 C C . ALA A 1 121 ? -81.189 -13.633 145.649 1.00 55.88 121 ALA A C 1
ATOM 944 O O . ALA A 1 121 ? -81.437 -14.398 146.586 1.00 55.88 121 ALA A O 1
ATOM 945 N N . LYS A 1 122 ? -81.054 -12.315 145.853 1.00 55.69 122 LYS A N 1
ATOM 946 C CA . LYS A 1 122 ? -81.436 -11.650 147.104 1.00 55.69 122 LYS A CA 1
ATOM 947 C C . LYS A 1 122 ? -82.961 -11.632 147.216 1.00 55.69 122 LYS A C 1
ATOM 949 O O . LYS A 1 122 ? -83.622 -10.733 146.711 1.00 55.69 122 LYS A O 1
ATOM 954 N N . ASP A 1 123 ? -83.510 -12.616 147.922 1.00 48.16 123 ASP A N 1
ATOM 955 C CA . ASP A 1 123 ? -84.938 -12.768 148.240 1.00 48.16 123 ASP A CA 1
ATOM 956 C C . ASP A 1 123 ? -85.406 -11.661 149.224 1.00 48.16 123 ASP A C 1
ATOM 958 O O . ASP A 1 123 ? -85.721 -11.899 150.390 1.00 48.16 123 ASP A O 1
ATOM 962 N N . VAL A 1 124 ? -85.363 -10.399 148.777 1.00 51.00 124 VAL A N 1
ATOM 963 C CA . VAL A 1 124 ? -85.773 -9.201 149.523 1.00 51.00 124 VAL A CA 1
ATOM 964 C C . VAL A 1 124 ? -87.270 -8.971 149.269 1.00 51.00 124 VAL A C 1
ATOM 966 O O . VAL A 1 124 ? -87.651 -8.656 148.138 1.00 51.00 124 VAL A O 1
ATOM 969 N N . PRO A 1 125 ? -88.148 -9.090 150.286 1.00 51.53 125 PRO A N 1
ATOM 970 C CA . PRO A 1 125 ? -89.602 -9.024 150.101 1.00 51.53 125 PRO A CA 1
ATOM 971 C C . PRO A 1 125 ? -90.140 -7.681 149.575 1.00 51.53 125 PRO A C 1
ATOM 973 O O . PRO A 1 125 ? -91.268 -7.637 149.090 1.00 51.53 125 PRO A O 1
ATOM 976 N N . GLU A 1 126 ? -89.360 -6.597 149.637 1.00 51.16 126 GLU A N 1
ATOM 977 C CA . GLU A 1 126 ? -89.775 -5.258 149.180 1.00 51.16 126 GLU A CA 1
ATOM 978 C C . GLU A 1 126 ? -89.635 -5.044 147.662 1.00 51.16 126 GLU A C 1
ATOM 980 O O . GLU A 1 126 ? -90.364 -4.236 147.094 1.00 51.16 126 GLU A O 1
ATOM 985 N N . VAL A 1 127 ? -88.797 -5.818 146.961 1.00 51.34 127 VAL A N 1
ATOM 986 C CA . VAL A 1 127 ? -88.596 -5.668 145.502 1.00 51.34 127 VAL A CA 1
ATOM 987 C C . VAL A 1 127 ? -89.791 -6.200 144.692 1.00 51.34 127 VAL A C 1
ATOM 989 O O . VAL A 1 127 ? -90.027 -5.767 143.568 1.00 51.34 127 VAL A O 1
ATOM 992 N N . LYS A 1 128 ? -90.612 -7.089 145.271 1.00 50.56 128 LYS A N 1
ATOM 993 C CA . LYS A 1 128 ? -91.810 -7.647 144.611 1.00 50.56 128 LYS A CA 1
ATOM 994 C C . LYS A 1 128 ? -93.056 -6.751 144.707 1.00 50.56 128 LYS A C 1
ATOM 996 O O . LYS A 1 128 ? -94.053 -7.072 144.067 1.00 50.56 128 LYS A O 1
ATOM 1001 N N . GLN A 1 129 ? -93.035 -5.669 145.495 1.00 50.03 129 GLN A N 1
ATOM 1002 C CA . GLN A 1 129 ? -94.205 -4.794 145.687 1.00 50.03 129 GLN A CA 1
ATOM 1003 C C . GLN A 1 129 ? -94.035 -3.366 145.156 1.00 50.03 129 GLN A C 1
ATOM 1005 O O . GLN A 1 129 ? -95.037 -2.654 145.108 1.00 50.03 129 GLN A O 1
ATOM 1010 N N . ASP A 1 130 ? -92.837 -2.954 144.722 1.00 50.28 130 ASP A N 1
ATOM 1011 C CA . ASP A 1 130 ? -92.627 -1.635 144.115 1.00 50.28 130 ASP A CA 1
ATOM 1012 C C . ASP A 1 130 ? -92.705 -1.714 142.572 1.00 50.28 130 ASP A C 1
ATOM 1014 O O . ASP A 1 130 ? -91.738 -2.122 141.915 1.00 50.28 130 ASP A O 1
ATOM 1018 N N . PRO A 1 131 ? -93.853 -1.361 141.957 1.00 61.41 131 PRO A N 1
ATOM 1019 C CA . PRO A 1 131 ? -94.063 -1.501 140.516 1.00 61.41 131 PRO A CA 1
ATOM 1020 C C . PRO A 1 131 ? -93.099 -0.647 139.680 1.00 61.41 131 PRO A C 1
ATOM 1022 O O . PRO A 1 131 ? -92.867 -0.968 138.518 1.00 61.41 131 PRO A O 1
ATOM 1025 N N . LEU A 1 132 ? -92.503 0.406 140.254 1.00 64.44 132 LEU A N 1
ATOM 1026 C CA . LEU A 1 132 ? -91.509 1.241 139.572 1.00 64.44 132 LEU A CA 1
ATOM 1027 C C . LEU A 1 132 ? -90.165 0.526 139.397 1.00 64.44 132 LEU A C 1
ATOM 1029 O O . LEU A 1 132 ? -89.519 0.680 138.359 1.00 64.44 132 LEU A O 1
ATOM 1033 N N . LEU A 1 133 ? -89.748 -0.271 140.385 1.00 66.31 133 LEU A N 1
ATOM 1034 C CA . LEU A 1 133 ? -88.477 -0.990 140.323 1.00 66.31 133 LEU A CA 1
ATOM 1035 C C . LEU A 1 133 ? -88.571 -2.175 139.352 1.00 66.31 133 LEU A C 1
ATOM 1037 O O . LEU A 1 133 ? -87.664 -2.380 138.545 1.00 66.31 133 LEU A O 1
ATOM 1041 N N . ALA A 1 134 ? -89.704 -2.882 139.354 1.00 67.12 134 ALA A N 1
ATOM 1042 C CA . ALA A 1 134 ? -89.992 -3.937 138.385 1.00 67.12 134 ALA A CA 1
ATOM 1043 C C . ALA A 1 134 ? -90.055 -3.404 136.937 1.00 67.12 134 ALA A C 1
ATOM 1045 O O . ALA A 1 134 ? -89.475 -4.018 136.044 1.00 67.12 134 ALA A O 1
ATOM 1046 N N . ASP A 1 135 ? -90.676 -2.237 136.709 1.00 72.31 135 ASP A N 1
ATOM 1047 C CA . ASP A 1 135 ? -90.691 -1.575 135.389 1.00 72.31 135 ASP A CA 1
ATOM 1048 C C . ASP A 1 135 ? -89.275 -1.165 134.949 1.00 72.31 135 ASP A C 1
ATOM 1050 O O . ASP A 1 135 ? -88.906 -1.314 133.785 1.00 72.31 135 ASP A O 1
ATOM 1054 N N . SER A 1 136 ? -88.432 -0.711 135.885 1.00 73.44 136 SER A N 1
ATOM 1055 C CA . SER A 1 136 ? -87.040 -0.371 135.577 1.00 73.44 136 SER A CA 1
ATOM 1056 C C . SER A 1 136 ? -86.178 -1.591 135.230 1.00 73.44 136 SER A C 1
ATOM 1058 O O . SER A 1 136 ? -85.365 -1.491 134.315 1.00 73.44 136 SER A O 1
ATOM 1060 N N . MET A 1 137 ? -86.384 -2.746 135.884 1.00 72.81 137 MET A N 1
ATOM 1061 C CA . MET A 1 137 ? -85.698 -3.995 135.524 1.00 72.81 137 MET A CA 1
ATOM 1062 C C . MET A 1 137 ? -86.167 -4.527 134.170 1.00 72.81 137 MET A C 1
ATOM 1064 O O . MET A 1 137 ? -85.321 -4.893 133.362 1.00 72.81 137 MET A O 1
ATOM 1068 N N . LEU A 1 138 ? -87.474 -4.487 133.882 1.00 74.62 138 LEU A N 1
ATOM 1069 C CA . LEU A 1 138 ? -88.006 -4.857 132.566 1.00 74.62 138 LEU A CA 1
ATOM 1070 C C . LEU A 1 138 ? -87.436 -3.971 131.452 1.00 74.62 138 LEU A C 1
ATOM 1072 O O . LEU A 1 138 ? -87.028 -4.483 130.415 1.00 74.62 138 LEU A O 1
ATOM 1076 N N . ARG A 1 139 ? -87.326 -2.654 131.674 1.00 77.00 139 ARG A N 1
ATOM 1077 C CA . ARG A 1 139 ? -86.668 -1.746 130.717 1.00 77.00 139 ARG A CA 1
ATOM 1078 C C . ARG A 1 139 ? -85.177 -2.016 130.567 1.00 77.00 139 ARG A C 1
ATOM 1080 O O . ARG A 1 139 ? -84.639 -1.828 129.480 1.00 77.00 139 ARG A O 1
ATOM 1087 N N . LEU A 1 140 ? -84.492 -2.404 131.642 1.00 76.81 140 LEU A N 1
ATOM 1088 C CA . LEU A 1 140 ? -83.070 -2.738 131.584 1.00 76.81 140 LEU A CA 1
ATOM 1089 C C . LEU A 1 140 ? -82.850 -4.033 130.797 1.00 76.81 140 LEU A C 1
ATOM 1091 O O . LEU A 1 140 ? -81.932 -4.107 129.989 1.00 76.81 140 LEU A O 1
ATOM 1095 N N . GLU A 1 141 ? -83.728 -5.016 130.987 1.00 77.12 141 GLU A N 1
ATOM 1096 C CA . GLU A 1 141 ? -83.744 -6.275 130.245 1.00 77.12 141 GLU A CA 1
ATOM 1097 C C . GLU A 1 141 ? -84.074 -6.042 128.764 1.00 77.12 141 GLU A C 1
ATOM 1099 O O . GLU A 1 141 ? -83.381 -6.554 127.889 1.00 77.12 141 GLU A O 1
ATOM 1104 N N . GLU A 1 142 ? -85.046 -5.177 128.463 1.00 76.94 142 GLU A N 1
ATOM 1105 C CA . GLU A 1 142 ? -85.356 -4.734 127.100 1.00 76.94 142 GLU A CA 1
ATOM 1106 C C . GLU A 1 142 ? -84.150 -4.036 126.450 1.00 76.94 142 GLU A C 1
ATOM 1108 O O . GLU A 1 142 ? -83.769 -4.382 125.334 1.00 76.94 142 GLU A O 1
ATOM 1113 N N . LYS A 1 143 ? -83.462 -3.139 127.171 1.00 80.31 143 LYS A N 1
ATOM 1114 C CA . LYS A 1 143 ? -82.225 -2.497 126.694 1.00 80.31 143 LYS A CA 1
ATOM 1115 C C . LYS A 1 143 ? -81.067 -3.481 126.524 1.00 80.31 143 LYS A C 1
ATOM 1117 O O . LYS A 1 143 ? -80.281 -3.326 125.595 1.00 80.31 143 LYS A O 1
ATOM 1122 N N . MET A 1 144 ? -80.952 -4.497 127.376 1.00 75.81 144 MET A N 1
ATOM 1123 C CA . MET A 1 144 ? -79.919 -5.531 127.251 1.00 75.81 144 MET A CA 1
ATOM 1124 C C . MET A 1 144 ? -80.186 -6.451 126.053 1.00 75.81 144 MET A C 1
ATOM 1126 O O . MET A 1 144 ? -79.252 -6.854 125.355 1.00 75.81 144 MET A O 1
ATOM 1130 N N . ASN A 1 145 ? -81.461 -6.718 125.768 1.00 78.81 145 ASN A N 1
ATOM 1131 C CA . ASN A 1 145 ? -81.888 -7.416 124.563 1.00 78.81 145 ASN A CA 1
ATOM 1132 C C . ASN A 1 145 ? -81.636 -6.565 123.311 1.00 78.81 145 ASN A C 1
ATOM 1134 O O . ASN A 1 145 ? -81.078 -7.084 122.349 1.00 78.81 145 ASN A O 1
ATOM 1138 N N . GLU A 1 146 ? -81.938 -5.260 123.331 1.00 81.75 146 GLU A N 1
ATOM 1139 C CA . GLU A 1 146 ? -81.576 -4.333 122.246 1.00 81.75 146 GLU A CA 1
ATOM 1140 C C . GLU A 1 146 ? -80.060 -4.329 121.989 1.00 81.75 146 GLU A C 1
ATOM 1142 O O . GLU A 1 146 ? -79.636 -4.431 120.843 1.00 81.75 146 GLU A O 1
ATOM 1147 N N . ILE A 1 147 ? -79.230 -4.273 123.038 1.00 78.50 147 ILE A N 1
ATOM 1148 C CA . ILE A 1 147 ? -77.763 -4.331 122.909 1.00 78.50 147 ILE A CA 1
ATOM 1149 C C . ILE A 1 147 ? -77.312 -5.675 122.330 1.00 78.50 147 ILE A C 1
ATOM 1151 O O . ILE A 1 147 ? -76.420 -5.704 121.486 1.00 78.50 147 ILE A O 1
ATOM 1155 N N . SER A 1 148 ? -77.928 -6.784 122.743 1.00 80.94 148 SER A N 1
ATOM 1156 C CA . SER A 1 148 ? -77.610 -8.110 122.199 1.00 80.94 148 SER A CA 1
ATOM 1157 C C . SER A 1 148 ? -77.969 -8.217 120.715 1.00 80.94 148 SER A C 1
ATOM 1159 O O . SER A 1 148 ? -77.182 -8.759 119.942 1.00 80.94 148 SER A O 1
ATOM 1161 N N . VAL A 1 149 ? -79.110 -7.653 120.303 1.00 82.06 149 VAL A N 1
ATOM 1162 C CA . VAL A 1 149 ? -79.516 -7.566 118.891 1.00 82.06 149 VAL A CA 1
ATOM 1163 C C . VAL A 1 149 ? -78.543 -6.688 118.106 1.00 82.06 149 VAL A C 1
ATOM 1165 O O . VAL A 1 149 ? -78.044 -7.124 117.076 1.00 82.06 149 VAL A O 1
ATOM 1168 N N . ILE A 1 150 ? -78.188 -5.506 118.617 1.00 82.06 150 ILE A N 1
ATOM 1169 C CA . ILE A 1 150 ? -77.219 -4.608 117.968 1.00 82.06 150 ILE A CA 1
ATOM 1170 C C . ILE A 1 150 ? -75.842 -5.275 117.845 1.00 82.06 150 ILE A C 1
ATOM 1172 O O . ILE A 1 150 ? -75.190 -5.138 116.815 1.00 82.06 150 ILE A O 1
ATOM 1176 N N . ASN A 1 151 ? -75.388 -6.017 118.859 1.00 77.50 151 ASN A N 1
ATOM 1177 C CA . ASN A 1 151 ? -74.129 -6.761 118.793 1.00 77.50 151 ASN A CA 1
ATOM 1178 C C . ASN A 1 151 ? -74.183 -7.892 117.759 1.00 77.50 151 ASN A C 1
ATOM 1180 O O . ASN A 1 151 ? -73.195 -8.111 117.063 1.00 77.50 151 ASN A O 1
ATOM 1184 N N . ALA A 1 152 ? -75.319 -8.583 117.633 1.00 80.31 152 ALA A N 1
ATOM 1185 C CA . ALA A 1 152 ? -75.515 -9.591 116.596 1.00 80.31 152 ALA A CA 1
ATOM 1186 C C . ALA A 1 152 ? -75.512 -8.962 115.192 1.00 80.31 152 ALA A C 1
ATOM 1188 O O . ALA A 1 152 ? -74.799 -9.445 114.318 1.00 80.31 152 ALA A O 1
ATOM 1189 N N . GLU A 1 153 ? -76.218 -7.843 114.995 1.00 84.44 153 GLU A N 1
ATOM 1190 C CA . GLU A 1 153 ? -76.222 -7.085 113.733 1.00 84.44 153 GLU A CA 1
ATOM 1191 C C . GLU A 1 153 ? -74.831 -6.528 113.387 1.00 84.44 153 GLU A C 1
ATOM 1193 O O . GLU A 1 153 ? -74.415 -6.544 112.229 1.00 84.44 153 GLU A O 1
ATOM 1198 N N . LEU A 1 154 ? -74.080 -6.044 114.383 1.00 82.69 154 LEU A N 1
ATOM 1199 C CA . LEU A 1 154 ? -72.695 -5.606 114.203 1.00 82.69 154 LEU A CA 1
ATOM 1200 C C . LEU A 1 154 ? -71.779 -6.776 113.848 1.00 82.69 154 LEU A C 1
ATOM 1202 O O . LEU A 1 154 ? -70.940 -6.618 112.966 1.00 82.69 154 LEU A O 1
ATOM 1206 N N . GLY A 1 155 ? -71.953 -7.932 114.492 1.00 83.31 155 GLY A N 1
ATOM 1207 C CA . GLY A 1 155 ? -71.242 -9.164 114.161 1.00 83.31 155 GLY A CA 1
ATOM 1208 C C . GLY A 1 155 ? -71.494 -9.590 112.717 1.00 83.31 155 GLY A C 1
ATOM 1209 O O . GLY A 1 155 ? -70.538 -9.759 111.966 1.00 83.31 155 GLY A O 1
ATOM 1210 N N . GLU A 1 156 ? -72.761 -9.643 112.296 1.00 85.25 156 GLU A N 1
ATOM 1211 C CA . GLU A 1 156 ? -73.155 -9.963 110.917 1.00 85.25 156 GLU A CA 1
ATOM 1212 C C . GLU A 1 156 ? -72.588 -8.942 109.920 1.00 85.25 156 GLU A C 1
ATOM 1214 O O . GLU A 1 156 ? -72.078 -9.303 108.861 1.00 85.25 156 GLU A O 1
ATOM 1219 N N . LYS A 1 157 ? -72.603 -7.648 110.258 1.00 88.06 157 LYS A N 1
ATOM 1220 C CA . LYS A 1 157 ? -72.018 -6.608 109.405 1.00 88.06 157 LYS A CA 1
ATOM 1221 C C . LYS A 1 157 ? -70.497 -6.729 109.298 1.00 88.06 157 LYS A C 1
ATOM 1223 O O . LYS A 1 157 ? -69.955 -6.499 108.220 1.00 88.06 157 LYS A O 1
ATOM 1228 N N . ILE A 1 158 ? -69.806 -7.064 110.388 1.00 81.62 158 ILE A N 1
ATOM 1229 C CA . ILE A 1 158 ? -68.357 -7.309 110.391 1.00 81.62 158 ILE A CA 1
ATOM 1230 C C . ILE A 1 158 ? -68.031 -8.558 109.570 1.00 81.62 158 ILE A C 1
ATOM 1232 O O . ILE A 1 158 ? -67.102 -8.516 108.768 1.00 81.62 158 ILE A O 1
ATOM 1236 N N . GLU A 1 159 ? -68.808 -9.630 109.714 1.00 83.94 159 GLU A N 1
ATOM 1237 C CA . GLU A 1 159 ? -68.647 -10.867 108.949 1.00 83.94 159 GLU A CA 1
ATOM 1238 C C . GLU A 1 159 ? -68.881 -10.634 107.450 1.00 83.94 159 GLU A C 1
ATOM 1240 O O . GLU A 1 159 ? -68.034 -11.002 106.637 1.00 83.94 159 GLU A O 1
ATOM 1245 N N . ASN A 1 160 ? -69.947 -9.915 107.084 1.00 85.62 160 ASN A N 1
ATOM 1246 C CA . ASN A 1 160 ? -70.226 -9.530 105.700 1.00 85.62 160 ASN A CA 1
ATOM 1247 C C . ASN A 1 160 ? -69.113 -8.650 105.115 1.00 85.62 160 ASN A C 1
ATOM 1249 O O . ASN A 1 160 ? -68.627 -8.932 104.022 1.00 85.62 160 ASN A O 1
ATOM 1253 N N . MET A 1 161 ? -68.653 -7.625 105.845 1.00 84.31 161 MET A N 1
ATOM 1254 C CA . MET A 1 161 ? -67.515 -6.808 105.400 1.00 84.31 161 MET A CA 1
ATOM 1255 C C . MET A 1 161 ? -66.247 -7.654 105.245 1.00 84.31 161 MET A C 1
ATOM 1257 O O . MET A 1 161 ? -65.528 -7.493 104.265 1.00 84.31 161 MET A O 1
ATOM 1261 N N . SER A 1 162 ? -65.966 -8.566 106.179 1.00 82.94 162 SER A N 1
ATOM 1262 C CA . SER A 1 162 ? -64.810 -9.467 106.105 1.00 82.94 162 SER A CA 1
ATOM 1263 C C . SER A 1 162 ? -64.878 -10.373 104.872 1.00 82.94 162 SER A C 1
ATOM 1265 O O . SER A 1 162 ? -63.878 -10.514 104.165 1.00 82.94 162 SER A O 1
ATOM 1267 N N . GLY A 1 163 ? -66.061 -10.918 104.567 1.00 85.62 163 GLY A N 1
ATOM 1268 C CA . GLY A 1 163 ? -66.317 -11.711 103.365 1.00 85.62 163 GLY A CA 1
ATOM 1269 C C . GLY A 1 163 ? -66.143 -10.910 102.072 1.00 85.62 163 GLY A C 1
ATOM 1270 O O . GLY A 1 163 ? -65.502 -11.391 101.139 1.00 85.62 163 GLY A O 1
ATOM 1271 N N . GLU A 1 164 ? -66.632 -9.668 102.024 1.00 88.88 164 GLU A N 1
ATOM 1272 C CA . GLU A 1 164 ? -66.408 -8.759 100.890 1.00 88.88 164 GLU A CA 1
ATOM 1273 C C . GLU A 1 164 ? -64.918 -8.425 100.706 1.00 88.88 164 GLU A C 1
ATOM 1275 O O . GLU A 1 164 ? -64.423 -8.442 99.577 1.00 88.88 164 GLU A O 1
ATOM 1280 N N . TYR A 1 165 ? -64.180 -8.172 101.795 1.00 85.19 165 TYR A N 1
ATOM 1281 C CA . TYR A 1 165 ? -62.734 -7.937 101.739 1.00 85.19 165 TYR A CA 1
ATOM 1282 C C . TYR A 1 165 ? -61.964 -9.174 101.267 1.00 85.19 165 TYR A C 1
ATOM 1284 O O . TYR A 1 165 ? -61.065 -9.029 100.441 1.00 85.19 165 TYR A O 1
ATOM 1292 N N . HIS A 1 166 ? -62.322 -10.375 101.733 1.00 85.00 166 HIS A N 1
ATOM 1293 C CA . HIS A 1 166 ? -61.702 -11.620 101.266 1.00 85.00 166 HIS A CA 1
ATOM 1294 C C . HIS A 1 166 ? -61.988 -11.857 99.781 1.00 85.00 166 HIS A C 1
ATOM 1296 O O . HIS A 1 166 ? -61.057 -12.086 99.020 1.00 85.00 166 HIS A O 1
ATOM 1302 N N . GLY A 1 167 ? -63.234 -11.682 99.328 1.00 87.56 167 GLY A N 1
ATOM 1303 C CA . GLY A 1 167 ? -63.562 -11.804 97.905 1.00 87.56 167 GLY A CA 1
ATOM 1304 C C . GLY A 1 167 ? -62.846 -10.768 97.026 1.00 87.56 167 GLY A C 1
ATOM 1305 O O . GLY A 1 167 ? -62.445 -11.065 95.900 1.00 87.56 167 GLY A O 1
ATOM 1306 N N . ALA A 1 168 ? -62.638 -9.548 97.534 1.00 88.50 168 ALA A N 1
ATOM 1307 C CA . ALA A 1 168 ? -61.837 -8.540 96.847 1.00 88.50 168 ALA A CA 1
ATOM 1308 C C . ALA A 1 168 ? -60.350 -8.928 96.780 1.00 88.50 168 ALA A C 1
ATOM 1310 O O . ALA A 1 168 ? -59.722 -8.704 95.744 1.00 88.50 168 ALA A O 1
ATOM 1311 N N . LEU A 1 169 ? -59.801 -9.517 97.848 1.00 85.94 169 LEU A N 1
ATOM 1312 C CA . LEU A 1 169 ? -58.432 -10.035 97.876 1.00 85.94 169 LEU A CA 1
ATOM 1313 C C . LEU A 1 169 ? -58.253 -11.202 96.902 1.00 85.94 169 LEU A C 1
ATOM 1315 O O . LEU A 1 169 ? -57.330 -11.138 96.095 1.00 85.94 169 LEU A O 1
ATOM 1319 N N . ASP A 1 170 ? -59.171 -12.171 96.877 1.00 88.19 170 ASP A N 1
ATOM 1320 C CA . ASP A 1 170 ? -59.150 -13.290 95.924 1.00 88.19 170 ASP A CA 1
ATOM 1321 C C . ASP A 1 170 ? -59.167 -12.781 94.471 1.00 88.19 170 ASP A C 1
ATOM 1323 O O . ASP A 1 170 ? -58.392 -13.228 93.626 1.00 88.19 170 ASP A O 1
ATOM 1327 N N . SER A 1 171 ? -59.998 -11.772 94.171 1.00 91.88 171 SER A N 1
ATOM 1328 C CA . SER A 1 171 ? -60.040 -11.157 92.835 1.00 91.88 171 SER A CA 1
ATOM 1329 C C . SER A 1 171 ? -58.757 -10.392 92.484 1.00 91.88 171 SER A C 1
ATOM 1331 O O . SER A 1 171 ? -58.361 -10.335 91.316 1.00 91.88 171 SER A O 1
ATOM 1333 N N . ILE A 1 172 ? -58.110 -9.763 93.468 1.00 87.62 172 ILE A N 1
ATOM 1334 C CA . ILE A 1 172 ? -56.813 -9.103 93.277 1.00 87.62 172 ILE A CA 1
ATOM 1335 C C . ILE A 1 172 ? -55.725 -10.147 93.029 1.00 87.62 172 ILE A C 1
ATOM 1337 O O . ILE A 1 172 ? -54.904 -9.945 92.135 1.00 87.62 172 ILE A O 1
ATOM 1341 N N . GLU A 1 173 ? -55.731 -11.249 93.776 1.00 88.81 173 GLU A N 1
ATOM 1342 C CA . GLU A 1 173 ? -54.779 -12.348 93.635 1.00 88.81 173 GLU A CA 1
ATOM 1343 C C . GLU A 1 173 ? -54.902 -13.018 92.261 1.00 88.81 173 GLU A C 1
ATOM 1345 O O . GLU A 1 173 ? -53.894 -13.181 91.572 1.00 88.81 173 GLU A O 1
ATOM 1350 N N . GLU A 1 174 ? -56.128 -13.280 91.798 1.00 91.38 174 GLU A N 1
ATOM 1351 C CA . GLU A 1 174 ? -56.402 -13.784 90.446 1.00 91.38 174 GLU A CA 1
ATOM 1352 C C . GLU A 1 174 ? -55.833 -12.842 89.371 1.00 91.38 174 GLU A C 1
ATOM 1354 O O . GLU A 1 174 ? -55.064 -13.264 88.506 1.00 91.38 174 GLU A O 1
ATOM 1359 N N . LYS A 1 175 ? -56.111 -11.533 89.470 1.00 91.88 175 LYS A N 1
ATOM 1360 C CA . LYS A 1 175 ? -55.578 -10.532 88.527 1.00 91.88 175 LYS A CA 1
ATOM 1361 C C . LYS A 1 175 ? -54.057 -10.414 88.578 1.00 91.88 175 LYS A C 1
ATOM 1363 O O . LYS A 1 175 ? -53.434 -10.151 87.550 1.00 91.88 175 LYS A O 1
ATOM 1368 N N . LEU A 1 176 ? -53.447 -10.574 89.751 1.00 87.06 176 LEU A N 1
ATOM 1369 C CA . LEU A 1 176 ? -51.991 -10.616 89.911 1.00 87.06 176 LEU A CA 1
ATOM 1370 C C . LEU A 1 176 ? -51.397 -11.860 89.245 1.00 87.06 176 LEU A C 1
ATOM 1372 O O . LEU A 1 176 ? -50.351 -11.756 88.601 1.00 87.06 176 LEU A O 1
ATOM 1376 N N . GLY A 1 177 ? -52.079 -13.003 89.345 1.00 89.25 177 GLY A N 1
ATOM 1377 C CA . GLY A 1 177 ? -51.752 -14.225 88.615 1.00 89.25 177 GLY A CA 1
ATOM 1378 C C . GLY A 1 177 ? -51.789 -14.014 87.101 1.00 89.25 177 GLY A C 1
ATOM 1379 O O . GLY A 1 177 ? -50.787 -14.256 86.425 1.00 89.25 177 GLY A O 1
ATOM 1380 N N . ASP A 1 178 ? -52.890 -13.470 86.579 1.00 91.62 178 ASP A N 1
ATOM 1381 C CA . ASP A 1 178 ? -53.054 -13.157 85.152 1.00 91.62 178 ASP A CA 1
ATOM 1382 C C . ASP A 1 178 ? -51.989 -12.176 84.646 1.00 91.62 178 ASP A C 1
ATOM 1384 O O . ASP A 1 178 ? -51.404 -12.372 83.577 1.00 91.62 178 ASP A O 1
ATOM 1388 N N . LEU A 1 179 ? -51.688 -11.134 85.428 1.00 90.94 179 LEU A N 1
ATOM 1389 C CA . LEU A 1 179 ? -50.616 -10.189 85.114 1.00 90.94 179 LEU A CA 1
ATOM 1390 C C . LEU A 1 179 ? -49.252 -10.878 85.091 1.00 90.94 179 LEU A C 1
ATOM 1392 O O . LEU A 1 179 ? -48.460 -10.603 84.193 1.00 90.94 179 LEU A O 1
ATOM 1396 N N . SER A 1 180 ? -48.979 -11.791 86.025 1.00 90.44 180 SER A N 1
ATOM 1397 C CA . SER A 1 180 ? -47.729 -12.554 86.059 1.00 90.44 180 SER A CA 1
ATOM 1398 C C . SER A 1 180 ? -47.576 -13.444 84.822 1.00 90.44 180 SER A C 1
ATOM 1400 O O . SER A 1 180 ? -46.509 -13.462 84.208 1.00 90.44 180 SER A O 1
ATOM 1402 N N . VAL A 1 181 ? -48.643 -14.140 84.414 1.00 91.69 181 VAL A N 1
ATOM 1403 C CA . VAL A 1 181 ? -48.660 -14.965 83.192 1.00 91.69 181 VAL A CA 1
ATOM 1404 C C . VAL A 1 181 ? -48.488 -14.097 81.944 1.00 91.69 181 VAL A C 1
ATOM 1406 O O . VAL A 1 181 ? -47.673 -14.409 81.073 1.00 91.69 181 VAL A O 1
ATOM 1409 N N . SER A 1 182 ? -49.199 -12.970 81.865 1.00 91.44 182 SER A N 1
ATOM 1410 C CA . SER A 1 182 ? -49.055 -12.012 80.765 1.00 91.44 182 SER A CA 1
ATOM 1411 C C . SER A 1 182 ? -47.634 -11.447 80.688 1.00 91.44 182 SER A C 1
ATOM 1413 O O . SER A 1 182 ? -47.097 -11.289 79.591 1.00 91.44 182 SER A O 1
ATOM 1415 N N . ASN A 1 183 ? -47.010 -11.159 81.831 1.00 90.44 183 ASN A N 1
ATOM 1416 C CA . ASN A 1 183 ? -45.651 -10.632 81.891 1.00 90.44 183 ASN A CA 1
ATOM 1417 C C . ASN A 1 183 ? -44.623 -11.678 81.433 1.00 90.44 183 ASN A C 1
ATOM 1419 O O . ASN A 1 183 ? -43.739 -11.356 80.645 1.00 90.44 183 ASN A O 1
ATOM 1423 N N . ALA A 1 184 ? -44.788 -12.944 81.831 1.00 89.75 184 ALA A N 1
ATOM 1424 C CA . ALA A 1 184 ? -43.957 -14.043 81.335 1.00 89.75 184 ALA A CA 1
ATOM 1425 C C . ALA A 1 184 ? -44.054 -14.190 79.803 1.00 89.75 184 ALA A C 1
ATOM 1427 O O . ALA A 1 184 ? -43.034 -14.288 79.124 1.00 89.75 184 ALA A O 1
ATOM 1428 N N . SER A 1 185 ? -45.266 -14.104 79.238 1.00 92.19 185 SER A N 1
ATOM 1429 C CA . SER A 1 185 ? -45.457 -14.126 77.778 1.00 92.19 185 SER A CA 1
ATOM 1430 C C . SER A 1 185 ? -44.827 -12.916 77.074 1.00 92.19 185 SER A C 1
ATOM 1432 O O . SER A 1 185 ? -44.326 -13.035 75.954 1.00 92.19 185 SER A O 1
ATOM 1434 N N . MET A 1 186 ? -44.839 -11.737 77.704 1.00 92.00 186 MET A N 1
ATOM 1435 C CA . MET A 1 186 ? -44.156 -10.559 77.165 1.00 92.00 186 MET A CA 1
ATOM 1436 C C . MET A 1 186 ? -42.637 -10.728 77.145 1.00 92.00 186 MET A C 1
ATOM 1438 O O . MET A 1 186 ? -42.019 -10.349 76.152 1.00 92.00 186 MET A O 1
ATOM 1442 N N . ILE A 1 187 ? -42.053 -11.314 78.193 1.00 91.31 187 ILE A N 1
ATOM 1443 C CA . ILE A 1 187 ? -40.614 -11.601 78.259 1.00 91.31 187 ILE A CA 1
ATOM 1444 C C . ILE A 1 187 ? -40.208 -12.547 77.122 1.00 91.31 187 ILE A C 1
ATOM 1446 O O . ILE A 1 187 ? -39.290 -12.227 76.374 1.00 91.31 187 ILE A O 1
ATOM 1450 N N . GLU A 1 188 ? -40.952 -13.634 76.899 1.00 92.50 188 GLU A N 1
ATOM 1451 C CA . GLU A 1 188 ? -40.692 -14.576 75.796 1.00 92.50 188 GLU A CA 1
ATOM 1452 C C . GLU A 1 188 ? -40.760 -13.888 74.417 1.00 92.50 188 GLU A C 1
ATOM 1454 O O . GLU A 1 188 ? -39.894 -14.067 73.555 1.00 92.50 188 GLU A O 1
ATOM 1459 N N . LYS A 1 189 ? -41.758 -13.019 74.202 1.00 93.81 189 LYS A N 1
ATOM 1460 C CA . LYS A 1 189 ? -41.827 -12.211 72.973 1.00 93.81 189 LYS A CA 1
ATOM 1461 C C . LYS A 1 189 ? -40.626 -11.277 72.846 1.00 93.81 189 LYS A C 1
ATOM 1463 O O . LYS A 1 189 ? -40.130 -11.089 71.737 1.00 93.81 189 LYS A O 1
ATOM 1468 N N . MET A 1 190 ? -40.148 -10.707 73.945 1.00 91.38 190 MET A N 1
ATOM 1469 C CA . MET A 1 190 ? -38.996 -9.810 73.947 1.00 91.38 190 MET A CA 1
ATOM 1470 C C . MET A 1 190 ? -37.693 -10.538 73.596 1.00 91.38 190 MET A C 1
ATOM 1472 O O . MET A 1 190 ? -36.889 -10.019 72.820 1.00 91.38 190 MET A O 1
ATOM 1476 N N . GLU A 1 191 ? -37.523 -11.770 74.070 1.00 92.62 191 GLU A N 1
ATOM 1477 C CA . GLU A 1 191 ? -36.426 -12.650 73.655 1.00 92.62 191 GLU A CA 1
ATOM 1478 C C . GLU A 1 191 ? -36.497 -12.948 72.152 1.00 92.62 191 GLU A C 1
ATOM 1480 O O . GLU A 1 191 ? -35.504 -12.778 71.445 1.00 92.62 191 GLU A O 1
ATOM 1485 N N . SER A 1 192 ? -37.685 -13.267 71.623 1.00 93.56 192 SER A N 1
ATOM 1486 C CA . SER A 1 192 ? -37.859 -13.503 70.180 1.00 93.56 192 SER A CA 1
ATOM 1487 C C . SER A 1 192 ? -37.527 -12.270 69.324 1.00 93.56 192 SER A C 1
ATOM 1489 O O . SER A 1 192 ? -36.922 -12.391 68.258 1.00 93.56 192 SER A O 1
ATOM 1491 N N . VAL A 1 193 ? -37.864 -11.064 69.799 1.00 93.25 193 VAL A N 1
ATOM 1492 C CA . VAL A 1 193 ? -37.508 -9.797 69.136 1.00 93.25 193 VAL A CA 1
ATOM 1493 C C . VAL A 1 193 ? -35.998 -9.574 69.170 1.00 93.25 193 VAL A C 1
ATOM 1495 O O . VAL A 1 193 ? -35.431 -9.111 68.181 1.00 93.25 193 VAL A O 1
ATOM 1498 N N . THR A 1 194 ? -35.343 -9.944 70.270 1.00 93.75 194 THR A N 1
ATOM 1499 C CA . THR A 1 194 ? -33.885 -9.854 70.408 1.00 93.75 194 THR A CA 1
ATOM 1500 C C . THR A 1 194 ? -33.189 -10.792 69.417 1.00 93.75 194 THR A C 1
ATOM 1502 O O . THR A 1 194 ? -32.318 -10.349 68.672 1.00 93.75 194 THR A O 1
ATOM 1505 N N . GLU A 1 195 ? -33.647 -12.044 69.300 1.00 94.12 195 GLU A N 1
ATOM 1506 C CA . GLU A 1 195 ? -33.119 -13.015 68.327 1.00 94.12 195 GLU A CA 1
ATOM 1507 C C . GLU A 1 195 ? -33.329 -12.551 66.871 1.00 94.12 195 GLU A C 1
ATOM 1509 O O . GLU A 1 195 ? -32.462 -12.718 66.008 1.00 94.12 195 GLU A O 1
ATOM 1514 N N . ILE A 1 196 ? -34.481 -11.941 66.571 1.00 94.75 196 ILE A N 1
ATOM 1515 C CA . ILE A 1 196 ? -34.732 -11.329 65.259 1.00 94.75 196 ILE A CA 1
ATOM 1516 C C . ILE A 1 196 ? -33.758 -10.170 65.011 1.00 94.75 196 ILE A C 1
ATOM 1518 O O . ILE A 1 196 ? -33.232 -10.062 63.903 1.00 94.75 196 ILE A O 1
ATOM 1522 N N . GLY A 1 197 ? -33.486 -9.340 66.021 1.00 93.56 197 GLY A N 1
ATOM 1523 C CA . GLY A 1 197 ? -32.509 -8.252 65.946 1.00 93.56 197 GLY A CA 1
ATOM 1524 C C . GLY A 1 197 ? -31.113 -8.746 65.561 1.00 93.56 197 GLY A C 1
ATOM 1525 O O . GLY A 1 197 ? -30.529 -8.242 64.601 1.00 93.56 197 GLY A O 1
ATOM 1526 N N . GLU A 1 198 ? -30.626 -9.799 66.218 1.00 94.38 198 GLU A N 1
ATOM 1527 C CA . GLU A 1 198 ? -29.330 -10.419 65.904 1.00 94.38 198 GLU A CA 1
ATOM 1528 C C . GLU A 1 198 ? -29.284 -10.983 64.472 1.00 94.38 198 GLU A C 1
ATOM 1530 O O . GLU A 1 198 ? -28.296 -10.815 63.750 1.00 94.38 198 GLU A O 1
ATOM 1535 N N . LYS A 1 199 ? -30.374 -11.615 64.010 1.00 95.81 199 LYS A N 1
ATOM 1536 C CA . LYS A 1 199 ? -30.483 -12.104 62.622 1.00 95.81 199 LYS A CA 1
ATOM 1537 C C . LYS A 1 199 ? -30.457 -10.965 61.606 1.00 95.81 199 LYS A C 1
ATOM 1539 O O . LYS A 1 199 ? -29.851 -11.122 60.545 1.00 95.81 199 LYS A O 1
ATOM 1544 N N . VAL A 1 200 ? -31.101 -9.838 61.906 1.00 95.31 200 VAL A N 1
ATOM 1545 C CA . VAL A 1 200 ? -31.082 -8.644 61.048 1.00 95.31 200 VAL A CA 1
ATOM 1546 C C . VAL A 1 200 ? -29.672 -8.065 60.964 1.00 95.31 200 VAL A C 1
ATOM 1548 O O . VAL A 1 200 ? -29.214 -7.771 59.862 1.00 95.31 200 VAL A O 1
ATOM 1551 N N . GLU A 1 201 ? -28.955 -7.972 62.082 1.00 95.44 201 GLU A N 1
ATOM 1552 C CA . GLU A 1 201 ? -27.580 -7.464 62.109 1.00 95.44 201 GLU A CA 1
ATOM 1553 C C . GLU A 1 201 ? -26.619 -8.380 61.332 1.00 95.44 201 GLU A C 1
ATOM 1555 O O . GLU A 1 201 ? -25.853 -7.915 60.484 1.00 95.44 201 GLU A O 1
ATOM 1560 N N . SER A 1 202 ? -26.749 -9.701 61.505 1.00 95.75 202 SER A N 1
ATOM 1561 C CA . SER A 1 202 ? -26.000 -10.691 60.720 1.00 95.75 202 SER A CA 1
ATOM 1562 C C . SER A 1 202 ? -26.292 -10.595 59.216 1.00 95.75 202 SER A C 1
ATOM 1564 O O . SER A 1 202 ? -25.374 -10.648 58.392 1.00 95.75 202 SER A O 1
ATOM 1566 N N . LEU A 1 203 ? -27.563 -10.425 58.830 1.00 96.00 203 LEU A N 1
ATOM 1567 C CA . LEU A 1 203 ? -27.941 -10.231 57.430 1.00 96.00 203 LEU A CA 1
ATOM 1568 C C . LEU A 1 203 ? -27.403 -8.914 56.868 1.00 96.00 203 LEU A C 1
ATOM 1570 O O . LEU A 1 203 ? -26.955 -8.908 55.723 1.00 96.00 203 LEU A O 1
ATOM 1574 N N . SER A 1 204 ? -27.414 -7.836 57.655 1.00 96.62 204 SER A N 1
ATOM 1575 C CA . SER A 1 204 ? -26.874 -6.533 57.256 1.00 96.62 204 SER A CA 1
ATOM 1576 C C . SER A 1 204 ? -25.381 -6.627 56.951 1.00 96.62 204 SER A C 1
ATOM 1578 O O . SER A 1 204 ? -24.963 -6.262 55.854 1.00 96.62 204 SER A O 1
ATOM 1580 N N . SER A 1 205 ? -24.597 -7.231 57.852 1.00 95.88 205 SER A N 1
ATOM 1581 C CA . SER A 1 205 ? -23.165 -7.474 57.628 1.00 95.88 205 SER A CA 1
ATOM 1582 C C . SER A 1 205 ? -22.921 -8.313 56.367 1.00 95.88 205 SER A C 1
ATOM 1584 O O . SER A 1 205 ? -22.082 -7.967 55.539 1.00 95.88 205 SER A O 1
ATOM 1586 N N . ARG A 1 206 ? -23.724 -9.361 56.134 1.00 97.06 206 ARG A N 1
ATOM 1587 C CA . ARG A 1 206 ? -23.593 -10.183 54.920 1.00 97.06 206 ARG A CA 1
ATOM 1588 C C . ARG A 1 206 ? -23.939 -9.419 53.637 1.00 97.06 206 ARG A C 1
ATOM 1590 O O . ARG A 1 206 ? -23.392 -9.726 52.577 1.00 97.06 206 ARG A O 1
ATOM 1597 N N . VAL A 1 207 ? -24.882 -8.479 53.696 1.00 96.50 207 VAL A N 1
ATOM 1598 C CA . VAL A 1 207 ? -25.228 -7.613 52.559 1.00 96.50 207 VAL A CA 1
ATOM 1599 C C . VAL A 1 207 ? -24.093 -6.638 52.264 1.00 96.50 207 VAL A C 1
ATOM 1601 O O . VAL A 1 207 ? -23.757 -6.466 51.094 1.00 96.50 207 VAL A O 1
ATOM 1604 N N . GLU A 1 208 ? -23.472 -6.055 53.288 1.00 96.88 208 GLU A N 1
ATOM 1605 C CA . GLU A 1 208 ? -22.296 -5.191 53.132 1.00 96.88 208 GLU A CA 1
ATOM 1606 C C . GLU A 1 208 ? -21.125 -5.940 52.489 1.00 96.88 208 GLU A C 1
ATOM 1608 O O . GLU A 1 208 ? -20.588 -5.472 51.483 1.00 96.88 208 GLU A O 1
ATOM 1613 N N . ASP A 1 209 ? -20.807 -7.143 52.975 1.00 96.94 209 ASP A N 1
ATOM 1614 C CA . ASP A 1 209 ? -19.759 -7.991 52.394 1.00 96.94 209 ASP A CA 1
ATOM 1615 C C . ASP A 1 209 ? -20.035 -8.282 50.911 1.00 96.94 209 ASP A C 1
ATOM 1617 O O . ASP A 1 209 ? -19.170 -8.104 50.048 1.00 96.94 209 ASP A O 1
ATOM 1621 N N . ARG A 1 210 ? -21.276 -8.671 50.582 1.00 96.00 210 ARG A N 1
ATOM 1622 C CA . ARG A 1 210 ? -21.680 -8.935 49.193 1.00 96.00 210 ARG A CA 1
ATOM 1623 C C . ARG A 1 210 ? -21.645 -7.686 48.321 1.00 96.00 210 ARG A C 1
ATOM 1625 O O . ARG A 1 210 ? -21.259 -7.788 47.159 1.00 96.00 210 ARG A O 1
ATOM 1632 N N . MET A 1 211 ? -22.016 -6.518 48.840 1.00 95.44 211 MET A N 1
ATOM 1633 C CA . MET A 1 211 ? -21.871 -5.256 48.110 1.00 95.44 211 MET A CA 1
ATOM 1634 C C . MET A 1 211 ? -20.400 -4.911 47.860 1.00 95.44 211 MET A C 1
ATOM 1636 O O . MET A 1 211 ? -20.068 -4.432 46.772 1.00 95.44 211 MET A O 1
ATOM 1640 N N . GLY A 1 212 ? -19.515 -5.205 48.815 1.00 96.00 212 GLY A N 1
ATOM 1641 C CA . GLY A 1 212 ? -18.068 -5.103 48.636 1.00 96.00 212 GLY A CA 1
ATOM 1642 C C . GLY A 1 212 ? -17.570 -5.995 47.496 1.00 96.00 212 GLY A C 1
ATOM 1643 O O . GLY A 1 212 ? -16.923 -5.511 46.568 1.00 96.00 212 GLY A O 1
ATOM 1644 N N . GLU A 1 213 ? -17.943 -7.278 47.500 1.00 97.56 213 GLU A N 1
ATOM 1645 C CA . GLU A 1 213 ? -17.598 -8.229 46.430 1.00 97.56 213 GLU A CA 1
ATOM 1646 C C . GLU A 1 213 ? -18.135 -7.801 45.054 1.00 97.56 213 GLU A C 1
ATOM 1648 O O . GLU A 1 213 ? -17.429 -7.903 44.044 1.00 97.56 213 GLU A O 1
ATOM 1653 N N . VAL A 1 214 ? -19.377 -7.307 44.998 1.00 97.31 214 VAL A N 1
ATOM 1654 C CA . VAL A 1 214 ? -19.983 -6.789 43.763 1.00 97.31 214 VAL A CA 1
ATOM 1655 C C . VAL A 1 214 ? -19.215 -5.569 43.267 1.00 97.31 214 VAL A C 1
ATOM 1657 O O . VAL A 1 214 ? -18.906 -5.506 42.081 1.00 97.31 214 VAL A O 1
ATOM 1660 N N . SER A 1 215 ? -18.839 -4.645 44.151 1.00 96.94 215 SER A N 1
ATOM 1661 C CA . SER A 1 215 ? -18.069 -3.450 43.782 1.00 96.94 215 SER A CA 1
ATOM 1662 C C . SER A 1 215 ? -16.701 -3.813 43.197 1.00 96.94 215 SER A C 1
ATOM 1664 O O . SER A 1 215 ? -16.317 -3.289 42.153 1.00 96.94 215 SER A O 1
ATOM 1666 N N . VAL A 1 216 ? -15.997 -4.772 43.809 1.00 96.62 216 VAL A N 1
ATOM 1667 C CA . VAL A 1 216 ? -14.728 -5.302 43.275 1.00 96.62 216 VAL A CA 1
ATOM 1668 C C . VAL A 1 216 ? -14.937 -5.968 41.912 1.00 96.62 216 VAL A C 1
ATOM 1670 O O . VAL A 1 216 ? -14.150 -5.761 40.989 1.00 96.62 216 VAL A O 1
ATOM 1673 N N . SER A 1 217 ? -16.016 -6.737 41.754 1.00 96.56 217 SER A N 1
ATOM 1674 C CA . SER A 1 217 ? -16.341 -7.404 40.487 1.00 96.56 217 SER A CA 1
ATOM 1675 C C . SER A 1 217 ? -16.686 -6.410 39.373 1.00 96.56 217 SER A C 1
ATOM 1677 O O . SER A 1 217 ? -16.297 -6.622 38.226 1.00 96.56 217 SER A O 1
ATOM 1679 N N . VAL A 1 218 ? -17.389 -5.320 39.700 1.00 97.19 218 VAL A N 1
ATOM 1680 C CA . VAL A 1 218 ? -17.700 -4.228 38.767 1.00 97.19 218 VAL A CA 1
ATOM 1681 C C . VAL A 1 218 ? -16.419 -3.524 38.324 1.00 97.19 218 VAL A C 1
ATOM 1683 O O . VAL A 1 218 ? -16.212 -3.388 37.123 1.00 97.19 218 VAL A O 1
ATOM 1686 N N . ALA A 1 219 ? -15.517 -3.183 39.248 1.00 95.06 219 ALA A N 1
ATOM 1687 C CA . ALA A 1 219 ? -14.230 -2.574 38.901 1.00 95.06 219 ALA A CA 1
ATOM 1688 C C . ALA A 1 219 ? -13.388 -3.476 37.973 1.00 95.06 219 ALA A C 1
ATOM 1690 O O . ALA A 1 219 ? -12.832 -3.013 36.980 1.00 95.06 219 ALA A O 1
ATOM 1691 N N . ALA A 1 220 ? -13.357 -4.788 38.236 1.00 96.00 220 ALA A N 1
ATOM 1692 C CA . ALA A 1 220 ? -12.672 -5.750 37.371 1.00 96.00 220 ALA A CA 1
ATOM 1693 C C . ALA A 1 220 ? -13.329 -5.886 35.980 1.00 96.00 220 ALA A C 1
ATOM 1695 O O . ALA A 1 220 ? -12.655 -6.176 34.990 1.00 96.00 220 ALA A O 1
ATOM 1696 N N . LEU A 1 221 ? -14.650 -5.706 35.881 1.00 96.31 221 LEU A N 1
ATOM 1697 C CA . LEU A 1 221 ? -15.351 -5.665 34.596 1.00 96.31 221 LEU A CA 1
ATOM 1698 C C . LEU A 1 221 ? -15.048 -4.378 33.825 1.00 96.31 221 LEU A C 1
ATOM 1700 O O . LEU A 1 221 ? -14.861 -4.449 32.613 1.00 96.31 221 LEU A O 1
ATOM 1704 N N . GLU A 1 222 ? -14.969 -3.232 34.500 1.00 96.62 222 GLU A N 1
ATOM 1705 C CA . GLU A 1 222 ? -14.591 -1.954 33.886 1.00 96.62 222 GLU A CA 1
ATOM 1706 C C . GLU A 1 222 ? -13.180 -2.010 33.283 1.00 96.62 222 GLU A C 1
ATOM 1708 O O . GLU A 1 222 ? -12.992 -1.594 32.139 1.00 96.62 222 GLU A O 1
ATOM 1713 N N . GLU A 1 223 ? -12.218 -2.614 33.990 1.00 97.06 223 GLU A N 1
ATOM 1714 C CA . GLU A 1 223 ? -10.864 -2.860 33.473 1.00 97.06 223 GLU A CA 1
ATOM 1715 C C . GLU A 1 223 ? -10.898 -3.720 32.200 1.00 97.06 223 GLU A C 1
ATOM 1717 O O . GLU A 1 223 ? -10.386 -3.315 31.158 1.00 97.06 223 GLU A O 1
ATOM 1722 N N . LYS A 1 224 ? -11.613 -4.854 32.224 1.00 96.56 224 LYS A N 1
ATOM 1723 C CA . LYS A 1 224 ? -11.769 -5.709 31.033 1.00 96.56 224 LYS A CA 1
ATOM 1724 C C . LYS A 1 224 ? -12.454 -4.996 29.867 1.00 96.56 224 LYS A C 1
ATOM 1726 O O . LYS A 1 224 ? -12.143 -5.274 28.710 1.00 96.56 224 LYS A O 1
ATOM 1731 N N . VAL A 1 225 ? -13.408 -4.107 30.138 1.00 96.62 225 VAL A N 1
ATOM 1732 C CA . VAL A 1 225 ? -14.047 -3.287 29.097 1.00 96.62 225 VAL A CA 1
ATOM 1733 C C . VAL A 1 225 ? -13.046 -2.296 28.501 1.00 96.62 225 VAL A C 1
ATOM 1735 O O . VAL A 1 225 ? -13.079 -2.079 27.287 1.00 96.62 225 VAL A O 1
ATOM 1738 N N . SER A 1 226 ? -12.142 -1.738 29.308 1.00 96.00 226 SER A N 1
ATOM 1739 C CA . SER A 1 226 ? -11.034 -0.906 28.827 1.00 96.00 226 SER A CA 1
ATOM 1740 C C . SER A 1 226 ? -10.090 -1.702 27.918 1.00 96.00 226 SER A C 1
ATOM 1742 O O . SER A 1 226 ? -9.839 -1.280 26.788 1.00 96.00 226 SER A O 1
ATOM 1744 N N . ASP A 1 227 ? -9.674 -2.904 28.333 1.00 97.06 227 ASP A N 1
ATOM 1745 C CA . ASP A 1 227 ? -8.834 -3.798 27.518 1.00 97.06 227 ASP A CA 1
ATOM 1746 C C . ASP A 1 227 ? -9.493 -4.137 26.171 1.00 97.06 227 ASP A C 1
ATOM 1748 O O . ASP A 1 227 ? -8.843 -4.162 25.124 1.00 97.06 227 ASP A O 1
ATOM 1752 N N . ILE A 1 228 ? -10.812 -4.373 26.166 1.00 96.56 228 ILE A N 1
ATOM 1753 C CA . ILE A 1 228 ? -11.579 -4.619 24.936 1.00 96.56 228 ILE A CA 1
ATOM 1754 C C . ILE A 1 228 ? -11.538 -3.406 23.999 1.00 96.56 228 ILE A C 1
ATOM 1756 O O . ILE A 1 228 ? -11.402 -3.589 22.787 1.00 96.56 228 ILE A O 1
ATOM 1760 N N . HIS A 1 229 ? -11.625 -2.180 24.524 1.00 95.75 229 HIS A N 1
ATOM 1761 C CA . HIS A 1 229 ? -11.511 -0.970 23.705 1.00 95.75 229 HIS A CA 1
ATOM 1762 C C . HIS A 1 229 ? -10.108 -0.818 23.102 1.00 95.75 229 HIS A C 1
ATOM 1764 O O . HIS A 1 229 ? -9.992 -0.490 21.918 1.00 95.75 229 HIS A O 1
ATOM 1770 N N . GLU A 1 230 ? -9.050 -1.110 23.863 1.00 96.19 230 GLU A N 1
ATOM 1771 C CA . GLU A 1 230 ? -7.676 -1.100 23.343 1.00 96.19 230 GLU A CA 1
ATOM 1772 C C . GLU A 1 230 ? -7.468 -2.159 22.253 1.00 96.19 230 GLU A C 1
ATOM 1774 O O . GLU A 1 230 ? -6.931 -1.860 21.181 1.00 96.19 230 GLU A O 1
ATOM 1779 N N . MET A 1 231 ? -7.964 -3.382 22.471 1.00 96.00 231 MET A N 1
ATOM 1780 C CA . MET A 1 231 ? -7.932 -4.442 21.461 1.00 96.00 231 MET A CA 1
ATOM 1781 C C . MET A 1 231 ? -8.695 -4.045 20.191 1.00 96.00 231 MET A C 1
ATOM 1783 O O . MET A 1 231 ? -8.207 -4.285 19.086 1.00 96.00 231 MET A O 1
ATOM 1787 N N . ALA A 1 232 ? -9.862 -3.407 20.316 1.00 94.88 232 ALA A N 1
ATOM 1788 C CA . ALA A 1 232 ? -10.631 -2.929 19.167 1.00 94.88 232 ALA A CA 1
ATOM 1789 C C . ALA A 1 232 ? -9.860 -1.872 18.354 1.00 94.88 232 ALA A C 1
ATOM 1791 O O . ALA A 1 232 ? -9.828 -1.940 17.123 1.00 94.88 232 ALA A O 1
ATOM 1792 N N . ALA A 1 233 ? -9.176 -0.940 19.025 1.00 94.62 233 ALA A N 1
ATOM 1793 C CA . ALA A 1 233 ? -8.323 0.045 18.362 1.00 94.62 233 ALA A CA 1
ATOM 1794 C C . ALA A 1 233 ? -7.134 -0.613 17.634 1.00 94.62 233 ALA A C 1
ATOM 1796 O O . ALA A 1 233 ? -6.813 -0.244 16.499 1.00 94.62 233 ALA A O 1
ATOM 1797 N N . ALA A 1 234 ? -6.513 -1.629 18.243 1.00 95.50 234 ALA A N 1
ATOM 1798 C CA . ALA A 1 234 ? -5.445 -2.403 17.613 1.00 95.50 234 ALA A CA 1
ATOM 1799 C C . ALA A 1 234 ? -5.932 -3.158 16.362 1.00 95.50 234 ALA A C 1
ATOM 1801 O O . ALA A 1 234 ? -5.234 -3.182 15.346 1.00 95.50 234 ALA A O 1
ATOM 1802 N N . VAL A 1 235 ? -7.143 -3.725 16.401 1.00 96.25 235 VAL A N 1
ATOM 1803 C CA . VAL A 1 235 ? -7.767 -4.393 15.247 1.00 96.25 235 VAL A CA 1
ATOM 1804 C C . VAL A 1 235 ? -8.003 -3.419 14.091 1.00 96.25 235 VAL A C 1
ATOM 1806 O O . VAL A 1 235 ? -7.675 -3.750 12.950 1.00 96.25 235 VAL A O 1
ATOM 1809 N N . GLU A 1 236 ? -8.505 -2.208 14.348 1.00 95.56 236 GLU A N 1
ATOM 1810 C CA . GLU A 1 236 ? -8.722 -1.227 13.273 1.00 95.56 236 GLU A CA 1
ATOM 1811 C C . GLU A 1 236 ? -7.389 -0.735 12.674 1.00 95.56 236 GLU A C 1
ATOM 1813 O O . GLU A 1 236 ? -7.264 -0.581 11.456 1.00 95.56 236 GLU A O 1
ATOM 1818 N N . SER A 1 237 ? -6.348 -0.590 13.504 1.00 95.50 237 SER A N 1
ATOM 1819 C CA . SER A 1 237 ? -4.984 -0.308 13.038 1.00 95.50 237 SER A CA 1
ATOM 1820 C C . SER A 1 237 ? -4.452 -1.423 12.127 1.00 95.50 237 SER A C 1
ATOM 1822 O O . SER A 1 237 ? -3.991 -1.152 11.014 1.00 95.50 237 SER A O 1
ATOM 1824 N N . LEU A 1 238 ? -4.597 -2.691 12.530 1.00 95.38 238 LEU A N 1
ATOM 1825 C CA . LEU A 1 238 ? -4.206 -3.843 11.709 1.00 95.38 238 LEU A CA 1
ATOM 1826 C C . LEU A 1 238 ? -4.962 -3.887 10.380 1.00 95.38 238 LEU A C 1
ATOM 1828 O O . LEU A 1 238 ? -4.350 -4.112 9.339 1.00 95.38 238 LEU A O 1
ATOM 1832 N N . LYS A 1 239 ? -6.266 -3.613 10.385 1.00 95.88 239 LYS A N 1
ATOM 1833 C CA . LYS A 1 239 ? -7.087 -3.552 9.171 1.00 95.88 239 LYS A CA 1
ATOM 1834 C C . LYS A 1 239 ? -6.597 -2.479 8.196 1.00 95.88 239 LYS A C 1
ATOM 1836 O O . LYS A 1 239 ? -6.507 -2.742 6.999 1.00 95.88 239 LYS A O 1
ATOM 1841 N N . SER A 1 240 ? -6.203 -1.306 8.699 1.00 94.38 240 SER A N 1
ATOM 1842 C CA . SER A 1 240 ? -5.586 -0.263 7.865 1.00 94.38 240 SER A CA 1
ATOM 1843 C C . SER A 1 240 ? -4.237 -0.707 7.278 1.00 94.38 240 SER A C 1
ATOM 1845 O O . SER A 1 240 ? -3.945 -0.441 6.112 1.00 94.38 240 SER A O 1
ATOM 1847 N N . SER A 1 241 ? -3.442 -1.455 8.052 1.00 95.56 241 SER A N 1
ATOM 1848 C CA . SER A 1 241 ? -2.168 -2.020 7.599 1.00 95.56 241 SER A CA 1
ATOM 1849 C C . SER A 1 241 ? -2.363 -3.079 6.510 1.00 95.56 241 SER A C 1
ATOM 1851 O O . SER A 1 241 ? -1.651 -3.057 5.506 1.00 95.56 241 SER A O 1
ATOM 1853 N N . VAL A 1 242 ? -3.365 -3.954 6.658 1.00 95.56 242 VAL A N 1
ATOM 1854 C CA . VAL A 1 242 ? -3.746 -4.957 5.650 1.00 95.56 242 VAL A CA 1
ATOM 1855 C C . VAL A 1 242 ? -4.182 -4.287 4.349 1.00 95.56 242 VAL A C 1
ATOM 1857 O O . VAL A 1 242 ? -3.646 -4.637 3.302 1.00 95.56 242 VAL A O 1
ATOM 1860 N N . ALA A 1 243 ? -5.040 -3.265 4.403 1.00 92.25 243 ALA A N 1
ATOM 1861 C CA . ALA A 1 243 ? -5.420 -2.500 3.211 1.00 92.25 243 ALA A CA 1
ATOM 1862 C C . ALA A 1 243 ? -4.196 -1.853 2.522 1.00 92.25 243 ALA A C 1
ATOM 1864 O O . ALA A 1 243 ? -4.072 -1.846 1.296 1.00 92.25 243 ALA A O 1
ATOM 1865 N N . GLY A 1 244 ? -3.232 -1.362 3.311 1.00 93.56 244 GLY A N 1
ATOM 1866 C CA . GLY A 1 244 ? -1.949 -0.883 2.796 1.00 93.56 244 GLY A CA 1
ATOM 1867 C C . GLY A 1 244 ? -1.131 -1.980 2.102 1.00 93.56 244 GLY A C 1
ATOM 1868 O O . GLY A 1 244 ? -0.527 -1.731 1.059 1.00 93.56 244 GLY A O 1
ATOM 1869 N N . LEU A 1 245 ? -1.119 -3.202 2.635 1.00 93.69 245 LEU A N 1
ATOM 1870 C CA . LEU A 1 245 ? -0.442 -4.344 2.012 1.00 93.69 245 LEU A CA 1
ATOM 1871 C C . LEU A 1 245 ? -1.134 -4.816 0.730 1.00 93.69 245 LEU A C 1
ATOM 1873 O O . LEU A 1 245 ? -0.432 -5.129 -0.229 1.00 93.69 245 LEU A O 1
ATOM 1877 N N . GLU A 1 246 ? -2.464 -4.815 0.679 1.00 92.69 246 GLU A N 1
ATOM 1878 C CA . GLU A 1 246 ? -3.235 -5.138 -0.530 1.00 92.69 246 GLU A CA 1
ATOM 1879 C C . GLU A 1 246 ? -2.883 -4.179 -1.673 1.00 92.69 246 GLU A C 1
ATOM 1881 O O . GLU A 1 246 ? -2.466 -4.627 -2.738 1.00 92.69 246 GLU A O 1
ATOM 1886 N N . SER A 1 247 ? -2.875 -2.866 -1.415 1.00 91.75 247 SER A N 1
ATOM 1887 C CA . SER A 1 247 ? -2.475 -1.881 -2.435 1.00 91.75 247 SER A CA 1
ATOM 1888 C C . SER A 1 247 ? -1.033 -2.071 -2.932 1.00 91.75 247 SER A C 1
ATOM 1890 O O . SER A 1 247 ? -0.731 -1.868 -4.107 1.00 91.75 247 SER A O 1
ATOM 1892 N N . ARG A 1 248 ? -0.115 -2.506 -2.056 1.00 93.62 248 ARG A N 1
ATOM 1893 C CA . ARG A 1 248 ? 1.261 -2.851 -2.448 1.00 93.62 248 ARG A CA 1
ATOM 1894 C C . ARG A 1 248 ? 1.315 -4.142 -3.260 1.00 93.62 248 ARG A C 1
ATOM 1896 O O . ARG A 1 248 ? 2.159 -4.247 -4.146 1.00 93.62 248 ARG A O 1
ATOM 1903 N N . SER A 1 249 ? 0.453 -5.109 -2.957 1.00 94.12 249 SER A N 1
ATOM 1904 C CA . SER A 1 249 ? 0.318 -6.349 -3.721 1.00 94.12 249 SER A CA 1
ATOM 1905 C C . SER A 1 249 ? -0.145 -6.069 -5.151 1.00 94.12 249 SER A C 1
ATOM 1907 O O . SER A 1 249 ? 0.415 -6.640 -6.084 1.00 94.12 249 SER A O 1
ATOM 1909 N N . ASP A 1 250 ? -1.084 -5.140 -5.339 1.00 92.62 250 ASP A N 1
ATOM 1910 C CA . ASP A 1 250 ? -1.540 -4.721 -6.670 1.00 92.62 250 ASP A CA 1
ATOM 1911 C C . ASP A 1 250 ? -0.390 -4.126 -7.499 1.00 92.62 250 ASP A C 1
ATOM 1913 O O . ASP A 1 250 ? -0.174 -4.512 -8.648 1.00 92.62 250 ASP A O 1
ATOM 1917 N N . VAL A 1 251 ? 0.438 -3.270 -6.884 1.00 93.31 251 VAL A N 1
ATOM 1918 C CA . VAL A 1 251 ? 1.643 -2.710 -7.527 1.00 93.31 251 VAL A CA 1
ATOM 1919 C C . VAL A 1 251 ? 2.637 -3.805 -7.928 1.00 93.31 251 VAL A C 1
ATOM 1921 O O . VAL A 1 251 ? 3.271 -3.712 -8.980 1.00 93.31 251 VAL A O 1
ATOM 1924 N N . VAL A 1 252 ? 2.795 -4.848 -7.108 1.00 93.06 252 VAL A N 1
ATOM 1925 C CA . VAL A 1 252 ? 3.631 -6.006 -7.464 1.00 93.06 252 VAL A CA 1
ATOM 1926 C C . VAL A 1 252 ? 3.032 -6.754 -8.656 1.00 93.06 252 VAL A C 1
ATOM 1928 O O . VAL A 1 252 ? 3.781 -7.096 -9.567 1.00 93.06 252 VAL A O 1
ATOM 1931 N N . GLY A 1 253 ? 1.709 -6.937 -8.699 1.00 93.94 253 GLY A N 1
ATOM 1932 C CA . GLY A 1 253 ? 1.008 -7.515 -9.849 1.00 93.94 253 GLY A CA 1
ATOM 1933 C C . GLY A 1 253 ? 1.281 -6.756 -11.152 1.00 93.94 253 GLY A C 1
ATOM 1934 O O . GLY A 1 253 ? 1.672 -7.363 -12.151 1.00 93.94 253 GLY A O 1
ATOM 1935 N N . ASP A 1 254 ? 1.187 -5.425 -11.124 1.00 93.12 254 ASP A N 1
ATOM 1936 C CA . ASP A 1 254 ? 1.504 -4.564 -12.272 1.00 93.12 254 ASP A CA 1
ATOM 1937 C C . ASP A 1 254 ? 2.970 -4.683 -12.715 1.00 93.12 254 ASP A C 1
ATOM 1939 O O . ASP A 1 254 ? 3.277 -4.692 -13.912 1.00 93.12 254 ASP A O 1
ATOM 1943 N N . LEU A 1 255 ? 3.902 -4.766 -11.759 1.00 94.12 255 LEU A N 1
ATOM 1944 C CA . LEU A 1 255 ? 5.322 -4.962 -12.053 1.00 94.12 255 LEU A CA 1
ATOM 1945 C C . LEU A 1 255 ? 5.588 -6.333 -12.678 1.00 94.12 255 LEU A C 1
ATOM 1947 O O . LEU A 1 255 ? 6.385 -6.416 -13.612 1.00 94.12 255 LEU A O 1
ATOM 1951 N N . THR A 1 256 ? 4.915 -7.386 -12.212 1.00 95.12 256 THR A N 1
ATOM 1952 C CA . THR A 1 256 ? 5.000 -8.721 -12.813 1.00 95.12 256 THR A CA 1
ATOM 1953 C C . THR A 1 256 ? 4.498 -8.706 -14.254 1.00 95.12 256 THR A C 1
ATOM 1955 O O . THR A 1 256 ? 5.210 -9.186 -15.131 1.00 95.12 256 THR A O 1
ATOM 1958 N N . LEU A 1 257 ? 3.358 -8.066 -14.537 1.00 93.38 257 LEU A N 1
ATOM 1959 C CA . LEU A 1 257 ? 2.845 -7.941 -15.908 1.00 93.38 257 LEU A CA 1
ATOM 1960 C C . LEU A 1 257 ? 3.804 -7.171 -16.828 1.00 93.38 257 LEU A C 1
ATOM 1962 O O . LEU A 1 257 ? 4.056 -7.598 -17.953 1.00 93.38 257 LEU A O 1
ATOM 1966 N N . LYS A 1 258 ? 4.392 -6.065 -16.350 1.00 94.31 258 LYS A N 1
ATOM 1967 C CA . LYS A 1 258 ? 5.418 -5.321 -17.107 1.00 94.31 258 LYS A CA 1
ATOM 1968 C C . LYS A 1 258 ? 6.678 -6.148 -17.343 1.00 94.31 258 LYS A C 1
ATOM 1970 O O . LYS A 1 258 ? 7.308 -6.030 -18.393 1.00 94.31 258 LYS A O 1
ATOM 1975 N N . MET A 1 259 ? 7.075 -6.958 -16.365 1.00 94.69 259 MET A N 1
ATOM 1976 C CA . MET A 1 259 ? 8.209 -7.862 -16.511 1.00 94.69 259 MET A CA 1
ATOM 1977 C C . MET A 1 259 ? 7.912 -8.933 -17.561 1.00 94.69 259 MET A C 1
ATOM 1979 O O . MET A 1 259 ? 8.753 -9.157 -18.425 1.00 94.69 259 MET A O 1
ATOM 1983 N N . ASP A 1 260 ? 6.721 -9.530 -17.545 1.00 93.94 260 ASP A N 1
ATOM 1984 C CA . ASP A 1 260 ? 6.293 -10.513 -18.544 1.00 93.94 260 ASP A CA 1
ATOM 1985 C C . ASP A 1 260 ? 6.245 -9.905 -19.954 1.00 93.94 260 ASP A C 1
ATOM 1987 O O . ASP A 1 260 ? 6.759 -10.503 -20.902 1.00 93.94 260 ASP A O 1
ATOM 1991 N N . GLU A 1 261 ? 5.728 -8.679 -20.095 1.00 93.94 261 GLU A N 1
ATOM 1992 C CA . GLU A 1 261 ? 5.762 -7.926 -21.354 1.00 93.94 261 GLU A CA 1
ATOM 1993 C C . GLU A 1 261 ? 7.206 -7.755 -21.851 1.00 93.94 261 GLU A C 1
ATOM 1995 O O . GLU A 1 261 ? 7.525 -8.120 -22.984 1.00 93.94 261 GLU A O 1
ATOM 2000 N N . LYS A 1 262 ? 8.127 -7.300 -20.993 1.00 92.69 262 LYS A N 1
ATOM 2001 C CA . LYS A 1 262 ? 9.540 -7.125 -21.371 1.00 92.69 262 LYS A CA 1
ATOM 2002 C C . LYS A 1 262 ? 10.265 -8.434 -21.654 1.00 92.69 262 LYS A C 1
ATOM 2004 O O . LYS A 1 262 ? 11.085 -8.490 -22.569 1.00 92.69 262 LYS A O 1
ATOM 2009 N N . MET A 1 263 ? 9.944 -9.500 -20.933 1.00 92.81 263 MET A N 1
ATOM 2010 C CA . MET A 1 263 ? 10.462 -10.837 -21.217 1.00 92.81 263 MET A CA 1
ATOM 2011 C C . MET A 1 263 ? 9.963 -11.351 -22.572 1.00 92.81 263 MET A C 1
ATOM 2013 O O . MET A 1 263 ? 10.722 -12.003 -23.288 1.00 92.81 263 MET A O 1
ATOM 2017 N N . SER A 1 264 ? 8.735 -11.004 -22.973 1.00 91.94 264 SER A N 1
ATOM 2018 C CA . SER A 1 264 ? 8.184 -11.344 -24.291 1.00 91.94 264 SER A CA 1
ATOM 2019 C C . SER A 1 264 ? 8.816 -10.561 -25.456 1.00 91.94 264 SER A C 1
ATOM 2021 O O . SER A 1 264 ? 8.787 -11.032 -26.593 1.00 91.94 264 SER A O 1
ATOM 2023 N N . GLU A 1 265 ? 9.455 -9.413 -25.190 1.00 94.00 265 GLU A N 1
ATOM 2024 C CA . GLU A 1 265 ? 10.220 -8.638 -26.182 1.00 94.00 265 GLU A CA 1
ATOM 2025 C C . GLU A 1 265 ? 11.620 -9.232 -26.455 1.00 94.00 265 GLU A C 1
ATOM 2027 O O . GLU A 1 265 ? 12.180 -9.029 -27.537 1.00 94.00 265 GLU A O 1
ATOM 2032 N N . LEU A 1 266 ? 12.196 -10.001 -25.519 1.00 90.38 266 LEU A N 1
ATOM 2033 C CA . LEU A 1 266 ? 13.540 -10.587 -25.668 1.00 90.38 266 LEU A CA 1
ATOM 2034 C C . LEU A 1 266 ? 13.688 -11.528 -26.883 1.00 90.38 266 LEU A C 1
ATOM 2036 O O . LEU A 1 266 ? 14.702 -11.420 -27.576 1.00 90.38 266 LEU A O 1
ATOM 2040 N N . PRO A 1 267 ? 12.729 -12.423 -27.200 1.00 90.62 267 PRO A N 1
ATOM 2041 C CA . PRO A 1 267 ? 12.772 -13.233 -28.417 1.00 90.62 267 PRO A CA 1
ATOM 2042 C C . PRO A 1 267 ? 12.814 -12.398 -29.699 1.00 90.62 267 PRO A C 1
ATOM 2044 O O . PRO A 1 267 ? 13.569 -12.726 -30.610 1.00 90.62 267 PRO A O 1
ATOM 2047 N N . VAL A 1 268 ? 12.054 -11.298 -29.755 1.00 91.69 268 VAL A N 1
ATOM 2048 C CA . VAL A 1 268 ? 12.040 -10.389 -30.913 1.00 91.69 268 VAL A CA 1
ATOM 2049 C C . VAL A 1 268 ? 13.398 -9.712 -31.067 1.00 91.69 268 VAL A C 1
ATOM 2051 O O . VAL A 1 268 ? 13.944 -9.639 -32.166 1.00 91.69 268 VAL A O 1
ATOM 2054 N N . LEU A 1 269 ? 13.986 -9.251 -29.960 1.00 92.56 269 LEU A N 1
ATOM 2055 C CA . LEU A 1 269 ? 15.326 -8.670 -29.982 1.00 92.56 269 LEU A CA 1
ATOM 2056 C C . LEU A 1 269 ? 16.378 -9.691 -30.436 1.00 92.56 269 LEU A C 1
ATOM 2058 O O . LEU A 1 269 ? 17.275 -9.342 -31.202 1.00 92.56 269 LEU A O 1
ATOM 2062 N N . LYS A 1 270 ? 16.248 -10.952 -30.010 1.00 94.69 270 LYS A N 1
ATOM 2063 C CA . LYS A 1 270 ? 17.111 -12.045 -30.464 1.00 94.69 270 LYS A CA 1
ATOM 2064 C C . LYS A 1 270 ? 16.990 -12.275 -31.971 1.00 94.69 270 LYS A C 1
ATOM 2066 O O . LYS A 1 270 ? 18.012 -12.341 -32.638 1.00 94.69 270 LYS A O 1
ATOM 2071 N N . GLU A 1 271 ? 15.779 -12.300 -32.522 1.00 93.88 271 GLU A N 1
ATOM 2072 C CA . GLU A 1 271 ? 15.565 -12.429 -33.971 1.00 93.88 271 GLU A CA 1
ATOM 2073 C C . GLU A 1 271 ? 16.199 -11.265 -34.754 1.00 93.88 271 GLU A C 1
ATOM 2075 O O . GLU A 1 271 ? 16.802 -11.463 -35.811 1.00 93.88 271 GLU A O 1
ATOM 2080 N N . VAL A 1 272 ? 16.131 -10.041 -34.217 1.00 93.62 272 VAL A N 1
ATOM 2081 C CA . VAL A 1 272 ? 16.815 -8.878 -34.805 1.00 93.62 272 VAL A CA 1
ATOM 2082 C C . VAL A 1 272 ? 18.336 -9.048 -34.777 1.00 93.62 272 VAL A C 1
ATOM 2084 O O . VAL A 1 272 ? 18.990 -8.721 -35.768 1.00 93.62 272 VAL A O 1
ATOM 2087 N N . ILE A 1 273 ? 18.902 -9.548 -33.674 1.00 93.44 273 ILE A N 1
ATOM 2088 C CA . ILE A 1 273 ? 20.340 -9.830 -33.556 1.00 93.44 273 ILE A CA 1
ATOM 2089 C C . ILE A 1 273 ? 20.754 -10.900 -34.569 1.00 93.44 273 ILE A C 1
ATOM 2091 O O . ILE A 1 273 ? 21.676 -10.650 -35.344 1.00 93.44 273 ILE A O 1
ATOM 2095 N N . ASP A 1 274 ? 20.032 -12.019 -34.631 1.00 93.31 274 ASP A N 1
ATOM 2096 C CA . ASP A 1 274 ? 20.300 -13.116 -35.565 1.00 93.31 274 ASP A CA 1
ATOM 2097 C C . ASP A 1 274 ? 20.248 -12.608 -37.024 1.00 93.31 274 ASP A C 1
ATOM 2099 O O . ASP A 1 274 ? 21.143 -12.873 -37.832 1.00 93.31 274 ASP A O 1
ATOM 2103 N N . GLY A 1 275 ? 19.257 -11.773 -37.361 1.00 93.31 275 GLY A N 1
ATOM 2104 C CA . GLY A 1 275 ? 19.140 -11.158 -38.687 1.00 93.31 275 GLY A CA 1
ATOM 2105 C C . GLY A 1 275 ? 20.225 -10.116 -39.002 1.00 93.31 275 GLY A C 1
ATOM 2106 O O . GLY A 1 275 ? 20.588 -9.922 -40.168 1.00 93.31 275 GLY A O 1
ATOM 2107 N N . LEU A 1 276 ? 20.757 -9.415 -37.996 1.00 94.56 276 LEU A N 1
ATOM 2108 C CA . LEU A 1 276 ? 21.910 -8.523 -38.162 1.00 94.56 276 LEU A CA 1
ATOM 2109 C C . LEU A 1 276 ? 23.207 -9.313 -38.345 1.00 94.56 276 LEU A C 1
ATOM 2111 O O . LEU A 1 276 ? 24.017 -8.935 -39.193 1.00 94.56 276 LEU A O 1
ATOM 2115 N N . GLU A 1 277 ? 23.385 -10.407 -37.609 1.00 95.06 277 GLU A N 1
ATOM 2116 C CA . GLU A 1 277 ? 24.527 -11.310 -37.743 1.00 95.06 277 GLU A CA 1
ATOM 2117 C C . GLU A 1 277 ? 24.565 -11.944 -39.140 1.00 95.06 277 GLU A C 1
ATOM 2119 O O . GLU A 1 277 ? 25.601 -11.912 -39.807 1.00 95.06 277 GLU A O 1
ATOM 2124 N N . GLU A 1 278 ? 23.419 -12.396 -39.658 1.00 95.19 278 GLU A N 1
ATOM 2125 C CA . GLU A 1 278 ? 23.307 -12.898 -41.031 1.00 95.19 278 GLU A CA 1
ATOM 2126 C C . GLU A 1 278 ? 23.685 -11.824 -42.067 1.00 95.19 278 GLU A C 1
ATOM 2128 O O . GLU A 1 278 ? 24.484 -12.069 -42.976 1.00 95.19 278 GLU A O 1
ATOM 2133 N N . LYS A 1 279 ? 23.162 -10.596 -41.926 1.00 95.12 279 LYS A N 1
ATOM 2134 C CA . LYS A 1 279 ? 23.519 -9.475 -42.816 1.00 95.12 279 LYS A CA 1
ATOM 2135 C C . LYS A 1 279 ? 25.006 -9.143 -42.753 1.00 95.12 279 LYS A C 1
ATOM 2137 O O . LYS A 1 279 ? 25.603 -8.867 -43.794 1.00 95.12 279 LYS A O 1
ATOM 2142 N N . MET A 1 280 ? 25.599 -9.164 -41.564 1.00 95.75 280 MET A N 1
ATOM 2143 C CA . MET A 1 280 ? 27.023 -8.909 -41.370 1.00 95.75 280 MET A CA 1
ATOM 2144 C C . MET A 1 280 ? 27.872 -9.990 -42.044 1.00 95.75 280 MET A C 1
ATOM 2146 O O . MET A 1 280 ? 28.805 -9.658 -42.776 1.00 95.75 280 MET A O 1
ATOM 2150 N N . ASN A 1 281 ? 27.503 -11.262 -41.884 1.00 95.00 281 ASN A N 1
ATOM 2151 C CA . ASN A 1 281 ? 28.161 -12.382 -42.555 1.00 95.00 281 ASN A CA 1
ATOM 2152 C C . ASN A 1 281 ? 28.065 -12.260 -44.082 1.00 95.00 281 ASN A C 1
ATOM 2154 O O . ASN A 1 281 ? 29.078 -12.378 -44.772 1.00 95.00 281 ASN A O 1
ATOM 2158 N N . ASN A 1 282 ? 26.892 -11.913 -44.616 1.00 95.56 282 ASN A N 1
ATOM 2159 C CA . ASN A 1 282 ? 26.699 -11.687 -46.051 1.00 95.56 282 ASN A CA 1
ATOM 2160 C C . ASN A 1 282 ? 27.558 -10.529 -46.592 1.00 95.56 282 ASN A C 1
ATOM 2162 O O . ASN A 1 282 ? 28.153 -10.650 -47.663 1.00 95.56 282 ASN A O 1
ATOM 2166 N N . ILE A 1 283 ? 27.660 -9.414 -45.857 1.00 95.06 283 ILE A N 1
ATOM 2167 C CA . ILE A 1 283 ? 28.539 -8.290 -46.225 1.00 95.06 283 ILE A CA 1
ATOM 2168 C C . ILE A 1 283 ? 30.010 -8.716 -46.185 1.00 95.06 283 ILE A C 1
ATOM 2170 O O . ILE A 1 283 ? 30.772 -8.350 -47.078 1.00 95.06 283 ILE A O 1
ATOM 2174 N N . SER A 1 284 ? 30.410 -9.491 -45.176 1.00 95.56 284 SER A N 1
ATOM 2175 C CA . SER A 1 284 ? 31.775 -10.006 -45.048 1.00 95.56 284 SER A CA 1
ATOM 2176 C C . SER A 1 284 ? 32.159 -10.865 -46.257 1.00 95.56 284 SER A C 1
ATOM 2178 O O . SER A 1 284 ? 33.172 -10.596 -46.905 1.00 95.56 284 SER A O 1
ATOM 2180 N N . VAL A 1 285 ? 31.292 -11.809 -46.643 1.00 94.75 285 VAL A N 1
ATOM 2181 C CA . VAL A 1 285 ? 31.471 -12.646 -47.842 1.00 94.75 285 VAL A CA 1
ATOM 2182 C C . VAL A 1 285 ? 31.548 -11.789 -49.108 1.00 94.75 285 VAL A C 1
ATOM 2184 O O . VAL A 1 285 ? 32.497 -11.926 -49.880 1.00 94.75 285 VAL A O 1
ATOM 2187 N N . ALA A 1 286 ? 30.616 -10.849 -49.297 1.00 94.06 286 ALA A N 1
ATOM 2188 C CA . ALA A 1 286 ? 30.616 -9.962 -50.462 1.00 94.06 286 ALA A CA 1
ATOM 2189 C C . ALA A 1 286 ? 31.894 -9.106 -50.551 1.00 94.06 286 ALA A C 1
ATOM 2191 O O . ALA A 1 286 ? 32.434 -8.897 -51.638 1.00 94.06 286 ALA A O 1
ATOM 2192 N N . ASN A 1 287 ? 32.417 -8.635 -49.416 1.00 94.69 287 ASN A N 1
ATOM 2193 C CA . ASN A 1 287 ? 33.682 -7.907 -49.368 1.00 94.69 287 ASN A CA 1
ATOM 2194 C C . ASN A 1 287 ? 34.871 -8.807 -49.721 1.00 94.69 287 ASN A C 1
ATOM 2196 O O . ASN A 1 287 ? 35.746 -8.372 -50.467 1.00 94.69 287 ASN A O 1
ATOM 2200 N N . SER A 1 288 ? 34.905 -10.054 -49.237 1.00 95.31 288 SER A N 1
ATOM 2201 C CA . SER A 1 288 ? 35.934 -11.023 -49.634 1.00 95.31 288 SER A CA 1
ATOM 2202 C C . SER A 1 288 ? 35.909 -11.300 -51.141 1.00 95.31 288 SER A C 1
ATOM 2204 O O . SER A 1 288 ? 36.964 -11.301 -51.773 1.00 95.31 288 SER A O 1
ATOM 2206 N N . GLU A 1 289 ? 34.726 -11.455 -51.741 1.00 93.94 289 GLU A N 1
ATOM 2207 C CA . GLU A 1 289 ? 34.575 -11.622 -53.193 1.00 93.94 289 GLU A CA 1
ATOM 2208 C C . GLU A 1 289 ? 35.031 -10.380 -53.974 1.00 93.94 289 GLU A C 1
ATOM 2210 O O . GLU A 1 289 ? 35.747 -10.493 -54.971 1.00 93.94 289 GLU A O 1
ATOM 2215 N N . LEU A 1 290 ? 34.651 -9.176 -53.529 1.00 94.19 290 LEU A N 1
ATOM 2216 C CA . LEU A 1 290 ? 35.085 -7.921 -54.148 1.00 94.19 290 LEU A CA 1
ATOM 2217 C C . LEU A 1 290 ? 36.602 -7.743 -54.074 1.00 94.19 290 LEU A C 1
ATOM 2219 O O . LEU A 1 290 ? 37.216 -7.381 -55.077 1.00 94.19 290 LEU A O 1
ATOM 2223 N N . LEU A 1 291 ? 37.208 -8.018 -52.918 1.00 94.69 291 LEU A N 1
ATOM 2224 C CA . LEU A 1 291 ? 38.659 -7.967 -52.747 1.00 94.69 291 LEU A CA 1
ATOM 2225 C C . LEU A 1 291 ? 39.359 -8.985 -53.651 1.00 94.69 291 LEU A C 1
ATOM 2227 O O . LEU A 1 291 ? 40.322 -8.616 -54.318 1.00 94.69 291 LEU A O 1
ATOM 2231 N N . GLY A 1 292 ? 38.836 -10.211 -53.753 1.00 94.75 292 GLY A N 1
ATOM 2232 C CA . GLY A 1 292 ? 39.337 -11.220 -54.691 1.00 94.75 292 GLY A CA 1
ATOM 2233 C C . GLY A 1 292 ? 39.308 -10.731 -56.143 1.00 94.75 292 GLY A C 1
ATOM 2234 O O . GLY A 1 292 ? 40.329 -10.753 -56.828 1.00 94.75 292 GLY A O 1
ATOM 2235 N N . ASN A 1 293 ? 38.175 -10.179 -56.585 1.00 94.12 293 ASN A N 1
ATOM 2236 C CA . ASN A 1 293 ? 38.031 -9.612 -57.929 1.00 94.12 293 ASN A CA 1
ATOM 2237 C C . ASN A 1 293 ? 38.989 -8.432 -58.186 1.00 94.12 293 ASN A C 1
ATOM 2239 O O . ASN A 1 293 ? 39.531 -8.300 -59.285 1.00 94.12 293 ASN A O 1
ATOM 2243 N N . ILE A 1 294 ? 39.210 -7.566 -57.189 1.00 94.12 294 ILE A N 1
ATOM 2244 C CA . ILE A 1 294 ? 40.182 -6.466 -57.279 1.00 94.12 294 ILE A CA 1
ATOM 2245 C C . ILE A 1 294 ? 41.600 -7.025 -57.413 1.00 94.12 294 ILE A C 1
ATOM 2247 O O . ILE A 1 294 ? 42.332 -6.582 -58.296 1.00 94.12 294 ILE A O 1
ATOM 2251 N N . SER A 1 295 ? 41.982 -8.011 -56.595 1.00 95.88 295 SER A N 1
ATOM 2252 C CA . SER A 1 295 ? 43.293 -8.665 -56.686 1.00 95.88 295 SER A CA 1
ATOM 2253 C C . SER A 1 295 ? 43.529 -9.292 -58.061 1.00 95.88 295 SER A C 1
ATOM 2255 O O . SER A 1 295 ? 44.599 -9.106 -58.642 1.00 95.88 295 SER A O 1
ATOM 2257 N N . ASP A 1 296 ? 42.531 -9.967 -58.631 1.00 94.00 296 ASP A N 1
ATOM 2258 C CA . ASP A 1 296 ? 42.633 -10.535 -59.978 1.00 94.00 296 ASP A CA 1
ATOM 2259 C C . ASP A 1 296 ? 42.726 -9.452 -61.063 1.00 94.00 296 ASP A C 1
ATOM 2261 O O . ASP A 1 296 ? 43.491 -9.583 -62.024 1.00 94.00 296 ASP A O 1
ATOM 2265 N N . SER A 1 297 ? 42.005 -8.338 -60.903 1.00 95.62 297 SER A N 1
ATOM 2266 C CA . SER A 1 297 ? 42.127 -7.189 -61.802 1.00 95.62 297 SER A CA 1
ATOM 2267 C C . SER A 1 297 ? 43.509 -6.537 -61.725 1.00 95.62 297 SER A C 1
ATOM 2269 O O . SER A 1 297 ? 44.032 -6.137 -62.765 1.00 95.62 297 SER A O 1
ATOM 2271 N N . ILE A 1 298 ? 44.104 -6.429 -60.533 1.00 94.19 298 ILE A N 1
ATOM 2272 C CA . ILE A 1 298 ? 45.468 -5.913 -60.345 1.00 94.19 298 ILE A CA 1
ATOM 2273 C C . ILE A 1 298 ? 46.461 -6.811 -61.082 1.00 94.19 298 ILE A C 1
ATOM 2275 O O . ILE A 1 298 ? 47.196 -6.308 -61.926 1.00 94.19 298 ILE A O 1
ATOM 2279 N N . ARG A 1 299 ? 46.392 -8.135 -60.890 1.00 94.19 299 ARG A N 1
ATOM 2280 C CA . ARG A 1 299 ? 47.246 -9.097 -61.615 1.00 94.19 299 ARG A CA 1
ATOM 2281 C C . ARG A 1 299 ? 47.119 -8.977 -63.136 1.00 94.19 299 ARG A C 1
ATOM 2283 O O . ARG A 1 299 ? 48.105 -9.084 -63.859 1.00 94.19 299 ARG A O 1
ATOM 2290 N N . ASN A 1 300 ? 45.909 -8.749 -63.649 1.00 95.69 300 ASN A N 1
ATOM 2291 C CA . ASN A 1 300 ? 45.692 -8.532 -65.083 1.00 95.69 300 ASN A CA 1
ATOM 2292 C C . ASN A 1 300 ? 46.319 -7.209 -65.561 1.00 95.69 300 ASN A C 1
ATOM 2294 O O . ASN A 1 300 ? 46.944 -7.168 -66.619 1.00 95.69 300 ASN A O 1
ATOM 2298 N N . ILE A 1 301 ? 46.188 -6.130 -64.782 1.00 94.62 301 ILE A N 1
ATOM 2299 C CA . ILE A 1 301 ? 46.837 -4.846 -65.079 1.00 94.62 301 ILE A CA 1
ATOM 2300 C C . ILE A 1 301 ? 48.361 -4.994 -65.073 1.00 94.62 301 ILE A C 1
ATOM 2302 O O . ILE A 1 301 ? 48.989 -4.522 -66.014 1.00 94.62 301 ILE A O 1
ATOM 2306 N N . GLU A 1 302 ? 48.938 -5.676 -64.084 1.00 94.06 302 GLU A N 1
ATOM 2307 C CA . GLU A 1 302 ? 50.376 -5.972 -64.008 1.00 94.06 302 GLU A CA 1
ATOM 2308 C C . GLU A 1 302 ? 50.839 -6.762 -65.236 1.00 94.06 302 GLU A C 1
ATOM 2310 O O . GLU A 1 302 ? 51.730 -6.317 -65.952 1.00 94.06 302 GLU A O 1
ATOM 2315 N N . SER A 1 303 ? 50.146 -7.848 -65.591 1.00 93.62 303 SER A N 1
ATOM 2316 C CA . SER A 1 303 ? 50.463 -8.626 -66.797 1.00 93.62 303 SER A CA 1
ATOM 2317 C C . SER A 1 303 ? 50.378 -7.794 -68.086 1.00 93.62 303 SER A C 1
ATOM 2319 O O . SER A 1 303 ? 51.199 -7.945 -68.993 1.00 93.62 303 SER A O 1
ATOM 2321 N N . ARG A 1 304 ? 49.397 -6.887 -68.190 1.00 93.88 304 ARG A N 1
ATOM 2322 C CA . ARG A 1 304 ? 49.297 -5.949 -69.319 1.00 93.88 304 ARG A CA 1
ATOM 2323 C C . ARG A 1 304 ? 50.408 -4.907 -69.304 1.00 93.88 304 ARG A C 1
ATOM 2325 O O . ARG A 1 304 ? 50.860 -4.523 -70.378 1.00 93.88 304 ARG A O 1
ATOM 2332 N N . HIS A 1 305 ? 50.806 -4.435 -68.128 1.00 94.38 305 HIS A N 1
ATOM 2333 C CA . HIS A 1 305 ? 51.912 -3.506 -67.958 1.00 94.38 305 HIS A CA 1
ATOM 2334 C C . HIS A 1 305 ? 53.226 -4.156 -68.392 1.00 94.38 305 HIS A C 1
ATOM 2336 O O . HIS A 1 305 ? 53.949 -3.551 -69.174 1.00 94.38 305 HIS A O 1
ATOM 2342 N N . ASP A 1 306 ? 53.484 -5.404 -68.001 1.00 92.12 306 ASP A N 1
ATOM 2343 C CA . ASP A 1 306 ? 54.654 -6.166 -68.450 1.00 92.12 306 ASP A CA 1
ATOM 2344 C C . ASP A 1 306 ? 54.655 -6.323 -69.974 1.00 92.12 306 ASP A C 1
ATOM 2346 O O . ASP A 1 306 ? 55.639 -6.004 -70.637 1.00 92.12 306 ASP A O 1
ATOM 2350 N N . ALA A 1 307 ? 53.511 -6.691 -70.562 1.00 92.19 307 ALA A N 1
ATOM 2351 C CA . ALA A 1 307 ? 53.376 -6.763 -72.015 1.00 92.19 307 ALA A CA 1
ATOM 2352 C C . ALA A 1 307 ? 53.594 -5.400 -72.701 1.00 92.19 307 ALA A C 1
ATOM 2354 O O . ALA A 1 307 ? 54.160 -5.338 -73.793 1.00 92.19 307 ALA A O 1
ATOM 2355 N N . MET A 1 308 ? 53.146 -4.299 -72.088 1.00 92.25 308 MET A N 1
ATOM 2356 C CA . MET A 1 308 ? 53.413 -2.948 -72.584 1.00 92.25 308 MET A CA 1
ATOM 2357 C C . MET A 1 308 ? 54.896 -2.589 -72.468 1.00 92.25 308 MET A C 1
ATOM 2359 O O . MET A 1 308 ? 55.455 -2.063 -73.429 1.00 92.25 308 MET A O 1
ATOM 2363 N N . SER A 1 309 ? 55.532 -2.905 -71.343 1.00 94.06 309 SER A N 1
ATOM 2364 C CA . SER A 1 309 ? 56.964 -2.718 -71.113 1.00 94.06 309 SER A CA 1
ATOM 2365 C C . SER A 1 309 ? 57.773 -3.442 -72.190 1.00 94.06 309 SER A C 1
ATOM 2367 O O . SER A 1 309 ? 58.569 -2.812 -72.879 1.00 94.06 309 SER A O 1
ATOM 2369 N N . ASP A 1 310 ? 57.445 -4.706 -72.478 1.00 92.12 310 ASP A N 1
ATOM 2370 C CA . ASP A 1 310 ? 58.044 -5.472 -73.577 1.00 92.12 310 ASP A CA 1
ATOM 2371 C C . ASP A 1 310 ? 57.853 -4.788 -74.942 1.00 92.12 310 ASP A C 1
ATOM 2373 O O . ASP A 1 310 ? 58.759 -4.778 -75.782 1.00 92.12 310 ASP A O 1
ATOM 2377 N N . THR A 1 311 ? 56.671 -4.215 -75.211 1.00 92.25 311 THR A N 1
ATOM 2378 C CA . THR A 1 311 ? 56.446 -3.474 -76.464 1.00 92.25 311 THR A CA 1
ATOM 2379 C C . THR A 1 311 ? 57.239 -2.176 -76.537 1.00 92.25 311 THR A C 1
ATOM 2381 O O . THR A 1 311 ? 57.696 -1.840 -77.629 1.00 92.25 311 THR A O 1
ATOM 2384 N N . PHE A 1 312 ? 57.431 -1.476 -75.415 1.00 89.94 312 PHE A N 1
ATOM 2385 C CA . PHE A 1 312 ? 58.276 -0.288 -75.345 1.00 89.94 312 PHE A CA 1
ATOM 2386 C C . PHE A 1 312 ? 59.744 -0.651 -75.527 1.00 89.94 312 PHE A C 1
ATOM 2388 O O . PHE A 1 312 ? 60.382 -0.051 -76.380 1.00 89.94 312 PHE A O 1
ATOM 2395 N N . SER A 1 313 ? 60.251 -1.699 -74.873 1.00 90.81 313 SER A N 1
ATOM 2396 C CA . SER A 1 313 ? 61.618 -2.180 -75.105 1.00 90.81 313 SER A CA 1
ATOM 2397 C C . SER A 1 313 ? 61.845 -2.567 -76.569 1.00 90.81 313 SER A C 1
ATOM 2399 O O . SER A 1 313 ? 62.852 -2.193 -77.160 1.00 90.81 313 SER A O 1
ATOM 2401 N N . ARG A 1 314 ? 60.876 -3.229 -77.219 1.00 90.88 314 ARG A N 1
ATOM 2402 C CA . ARG A 1 314 ? 60.942 -3.507 -78.669 1.00 90.88 314 ARG A CA 1
ATOM 2403 C C . ARG A 1 314 ? 60.867 -2.247 -79.532 1.00 90.88 314 ARG A C 1
ATOM 2405 O O . ARG A 1 314 ? 61.411 -2.234 -80.637 1.00 90.88 314 ARG A O 1
ATOM 2412 N N . LEU A 1 315 ? 60.127 -1.226 -79.101 1.00 89.06 315 LEU A N 1
ATOM 2413 C CA . LEU A 1 315 ? 60.076 0.064 -79.786 1.00 89.06 315 LEU A CA 1
ATOM 2414 C C . LEU A 1 315 ? 61.419 0.786 -79.652 1.00 89.06 315 LEU A C 1
ATOM 2416 O O . LEU A 1 315 ? 61.918 1.271 -80.660 1.00 89.06 315 LEU A O 1
ATOM 2420 N N . ASP A 1 316 ? 62.017 0.784 -78.464 1.00 88.81 316 ASP A N 1
ATOM 2421 C CA . ASP A 1 316 ? 63.347 1.330 -78.198 1.00 88.81 316 ASP A CA 1
ATOM 2422 C C . ASP A 1 316 ? 64.406 0.613 -79.033 1.00 88.81 316 ASP A C 1
ATOM 2424 O O . ASP A 1 316 ? 65.168 1.270 -79.736 1.00 88.81 316 ASP A O 1
ATOM 2428 N N . GLU A 1 317 ? 64.403 -0.724 -79.077 1.00 87.25 317 GLU A N 1
ATOM 2429 C CA . GLU A 1 317 ? 65.277 -1.502 -79.967 1.00 87.25 317 GLU A CA 1
ATOM 2430 C C . GLU A 1 317 ? 65.099 -1.103 -81.440 1.00 87.25 317 GLU A C 1
ATOM 2432 O O . GLU A 1 317 ? 66.079 -0.960 -82.174 1.00 87.25 317 GLU A O 1
ATOM 2437 N N . LYS A 1 318 ? 63.856 -0.884 -81.892 1.00 85.38 318 LYS A N 1
ATOM 2438 C CA . LYS A 1 318 ? 63.583 -0.394 -83.252 1.00 85.38 318 LYS A CA 1
ATOM 2439 C C . LYS A 1 318 ? 64.053 1.041 -83.467 1.00 85.38 318 LYS A C 1
ATOM 2441 O O . LYS A 1 318 ? 64.570 1.319 -84.544 1.00 85.38 318 LYS A O 1
ATOM 2446 N N . MET A 1 319 ? 63.887 1.937 -82.494 1.00 82.12 319 MET A N 1
ATOM 2447 C CA . MET A 1 319 ? 64.381 3.316 -82.568 1.00 82.12 319 MET A CA 1
ATOM 2448 C C . MET A 1 319 ? 65.908 3.344 -82.614 1.00 82.12 319 MET A C 1
ATOM 2450 O O . MET A 1 319 ? 66.473 4.023 -83.466 1.00 82.12 319 MET A O 1
ATOM 2454 N N . ILE A 1 320 ? 66.577 2.531 -81.793 1.00 83.25 320 ILE A N 1
ATOM 2455 C CA . ILE A 1 320 ? 68.026 2.307 -81.861 1.00 83.25 320 ILE A CA 1
ATOM 2456 C C . ILE A 1 320 ? 68.403 1.766 -83.247 1.00 83.25 320 ILE A C 1
ATOM 2458 O O . ILE A 1 320 ? 69.322 2.274 -83.883 1.00 83.25 320 ILE A O 1
ATOM 2462 N N . GLY A 1 321 ? 67.646 0.801 -83.778 1.00 81.75 321 GLY A N 1
ATOM 2463 C CA . GLY A 1 321 ? 67.804 0.306 -85.148 1.00 81.75 321 GLY A CA 1
ATOM 2464 C C . GLY A 1 321 ? 67.537 1.351 -86.243 1.00 81.75 321 GLY A C 1
ATOM 2465 O O . GLY A 1 321 ? 68.024 1.191 -87.362 1.00 81.75 321 GLY A O 1
ATOM 2466 N N . MET A 1 322 ? 66.806 2.430 -85.943 1.00 79.44 322 MET A N 1
ATOM 2467 C CA . MET A 1 322 ? 66.598 3.583 -86.825 1.00 79.44 322 MET A CA 1
ATOM 2468 C C . MET A 1 322 ? 67.692 4.647 -86.690 1.00 79.44 322 MET A C 1
ATOM 2470 O O . MET A 1 322 ? 67.786 5.488 -87.578 1.00 79.44 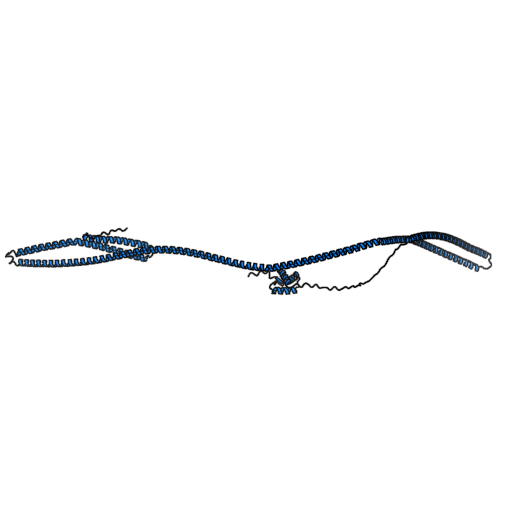322 MET A O 1
ATOM 2474 N N . VAL A 1 323 ? 68.562 4.608 -85.674 1.00 79.88 323 VAL A N 1
ATOM 2475 C CA . VAL A 1 323 ? 69.698 5.544 -85.551 1.00 79.88 323 VAL A CA 1
ATOM 2476 C C . VAL A 1 323 ? 70.573 5.564 -86.814 1.00 79.88 323 VAL A C 1
ATOM 2478 O O . VAL A 1 323 ? 70.861 6.658 -87.293 1.00 79.88 323 VAL A O 1
ATOM 2481 N N . PRO A 1 324 ? 70.931 4.428 -87.450 1.00 75.81 324 PRO A N 1
ATOM 2482 C CA . PRO A 1 324 ? 71.628 4.444 -88.738 1.00 75.81 324 PRO A CA 1
ATOM 2483 C C . PRO A 1 324 ? 70.827 5.128 -89.854 1.00 75.81 324 PRO A C 1
ATOM 2485 O O . PRO A 1 324 ? 71.407 5.788 -90.709 1.00 75.81 324 PRO A O 1
ATOM 2488 N N . VAL A 1 325 ? 69.494 5.004 -89.848 1.00 74.38 325 VAL A N 1
ATOM 2489 C CA . VAL A 1 325 ? 68.612 5.697 -90.803 1.00 74.38 325 VAL A CA 1
ATOM 2490 C C . VAL A 1 325 ? 68.593 7.200 -90.523 1.00 74.38 325 VAL A C 1
ATOM 2492 O O . VAL A 1 325 ? 68.686 7.984 -91.460 1.00 74.38 325 VAL A O 1
ATOM 2495 N N . MET A 1 326 ? 68.546 7.620 -89.256 1.00 74.12 326 MET A N 1
ATOM 2496 C CA . MET A 1 326 ? 68.673 9.031 -88.875 1.00 74.12 326 MET A CA 1
ATOM 2497 C C . MET A 1 326 ? 70.049 9.594 -89.245 1.00 74.12 326 MET A C 1
ATOM 2499 O O . MET A 1 326 ? 70.132 10.709 -89.739 1.00 74.12 326 MET A O 1
ATOM 2503 N N . GLN A 1 327 ? 71.123 8.817 -89.095 1.00 77.06 327 GLN A N 1
ATOM 2504 C CA . GLN A 1 327 ? 72.459 9.199 -89.561 1.00 77.06 327 GLN A CA 1
ATOM 2505 C C . GLN A 1 327 ? 72.539 9.284 -91.092 1.00 77.06 327 GLN A C 1
ATOM 2507 O O . GLN A 1 327 ? 73.262 10.128 -91.615 1.00 77.06 327 GLN A O 1
ATOM 2512 N N . LEU A 1 328 ? 71.798 8.446 -91.829 1.00 75.88 328 LEU A N 1
ATOM 2513 C CA . LEU A 1 328 ? 71.647 8.597 -93.279 1.00 75.88 328 LEU A CA 1
ATOM 2514 C C . LEU A 1 328 ? 70.883 9.873 -93.635 1.00 75.88 328 LEU A C 1
ATOM 2516 O O . LEU A 1 328 ? 71.283 10.540 -94.581 1.00 75.88 328 LEU A O 1
ATOM 2520 N N . PHE A 1 329 ? 69.835 10.226 -92.885 1.00 74.44 329 PHE A N 1
ATOM 2521 C CA . PHE A 1 329 ? 69.143 11.506 -93.046 1.00 74.44 329 PHE A CA 1
ATOM 2522 C C . PHE A 1 329 ? 70.065 12.687 -92.751 1.00 74.44 329 PHE A C 1
ATOM 2524 O O . PHE A 1 329 ? 70.143 13.568 -93.589 1.00 74.44 329 PHE A O 1
ATOM 2531 N N . ALA A 1 330 ? 70.835 12.665 -91.662 1.00 75.00 330 ALA A N 1
ATOM 2532 C CA . ALA A 1 330 ? 71.807 13.716 -91.354 1.00 75.00 330 ALA A CA 1
ATOM 2533 C C . ALA A 1 330 ? 72.893 13.838 -92.439 1.00 75.00 330 ALA A C 1
ATOM 2535 O O . ALA A 1 330 ? 73.256 14.937 -92.830 1.00 75.00 330 ALA A O 1
ATOM 2536 N N . ARG A 1 331 ? 73.374 12.718 -93.001 1.00 73.69 331 ARG A N 1
ATOM 2537 C CA . ARG A 1 331 ? 74.292 12.736 -94.158 1.00 73.69 331 ARG A CA 1
ATOM 2538 C C . ARG A 1 331 ? 73.634 13.233 -95.440 1.00 73.69 331 ARG A C 1
ATOM 2540 O O . ARG A 1 331 ? 74.317 13.772 -96.305 1.00 73.69 331 ARG A O 1
ATOM 2547 N N . LEU A 1 332 ? 72.343 12.965 -95.623 1.00 73.69 332 LEU A N 1
ATOM 2548 C CA . LEU A 1 332 ? 71.576 13.507 -96.740 1.00 73.69 332 LEU A CA 1
ATOM 2549 C C . LEU A 1 332 ? 71.372 15.007 -96.567 1.00 73.69 332 LEU A C 1
ATOM 2551 O O . LEU A 1 332 ? 71.534 15.712 -97.547 1.00 73.69 332 LEU A O 1
ATOM 2555 N N . GLU A 1 333 ? 71.081 15.472 -95.355 1.00 77.88 333 GLU A N 1
ATOM 2556 C CA . GLU A 1 333 ? 70.949 16.881 -94.983 1.00 77.88 333 GLU A CA 1
ATOM 2557 C C . GLU A 1 333 ? 72.278 17.615 -95.175 1.00 77.88 333 GLU A C 1
ATOM 2559 O O . GLU A 1 333 ? 72.316 18.574 -95.924 1.00 77.88 333 GLU A O 1
ATOM 2564 N N . GLU A 1 334 ? 73.399 17.069 -94.698 1.00 74.88 334 GLU A N 1
ATOM 2565 C CA . GLU A 1 334 ? 74.746 17.597 -94.968 1.00 74.88 334 GLU A CA 1
ATOM 2566 C C . GLU A 1 334 ? 75.069 17.626 -96.475 1.00 74.88 334 GLU A C 1
ATOM 2568 O O . GLU A 1 334 ? 75.675 18.570 -96.983 1.00 74.88 334 GLU A O 1
ATOM 2573 N N . LYS A 1 335 ? 74.634 16.610 -97.233 1.00 74.12 335 LYS A N 1
ATOM 2574 C CA . LYS A 1 335 ? 74.724 16.633 -98.701 1.00 74.12 335 LYS A CA 1
ATOM 2575 C C . LYS A 1 335 ? 73.821 17.689 -99.329 1.00 74.12 335 LYS A C 1
ATOM 2577 O O . LYS A 1 335 ? 74.187 18.211 -100.377 1.00 74.12 335 LYS A O 1
ATOM 2582 N N . MET A 1 336 ? 72.658 17.949 -98.747 1.00 71.62 336 MET A N 1
ATOM 2583 C CA . MET A 1 336 ? 71.683 18.925 -99.217 1.00 71.62 336 MET A CA 1
ATOM 2584 C C . MET A 1 336 ? 72.190 20.340 -98.940 1.00 71.62 336 MET A C 1
ATOM 2586 O O . MET A 1 336 ? 72.238 21.131 -99.867 1.00 71.62 336 MET A O 1
ATOM 2590 N N . ASP A 1 337 ? 72.727 20.600 -97.749 1.00 72.56 337 ASP A N 1
ATOM 2591 C CA . ASP A 1 337 ? 73.427 21.835 -97.390 1.00 72.56 337 ASP A CA 1
ATOM 2592 C C . ASP A 1 337 ? 74.664 22.044 -98.273 1.00 72.56 337 ASP A C 1
ATOM 2594 O O . ASP A 1 337 ? 74.916 23.138 -98.772 1.00 72.56 337 ASP A O 1
ATOM 2598 N N . GLY A 1 338 ? 75.427 20.979 -98.545 1.00 72.19 338 GLY A N 1
ATOM 2599 C CA . GLY A 1 338 ? 76.528 21.015 -99.508 1.00 72.19 338 GLY A CA 1
ATOM 2600 C C . GLY A 1 338 ? 76.059 21.279 -100.945 1.00 72.19 338 GLY A C 1
ATOM 2601 O O . GLY A 1 338 ? 76.767 21.921 -101.722 1.00 72.19 338 GLY A O 1
ATOM 2602 N N . MET A 1 339 ? 74.866 20.810 -101.316 1.00 70.12 339 MET A N 1
ATOM 2603 C CA . MET A 1 339 ? 74.230 21.148 -102.588 1.00 70.12 339 MET A CA 1
ATOM 2604 C C . MET A 1 339 ? 73.743 22.597 -102.607 1.00 70.12 339 MET A C 1
ATOM 2606 O O . MET A 1 339 ? 73.988 23.257 -103.607 1.00 70.12 339 MET A O 1
ATOM 2610 N N . ASP A 1 340 ? 73.149 23.117 -101.536 1.00 71.31 340 ASP A N 1
ATOM 2611 C CA . ASP A 1 340 ? 72.719 24.515 -101.413 1.00 71.31 340 ASP A CA 1
ATOM 2612 C C . ASP A 1 340 ? 73.915 25.475 -101.418 1.00 71.31 340 ASP A C 1
ATOM 2614 O O . ASP A 1 340 ? 73.870 26.535 -102.047 1.00 71.31 340 ASP A O 1
ATOM 2618 N N . ALA A 1 341 ? 75.038 25.072 -100.818 1.00 68.81 341 ALA A N 1
ATOM 2619 C CA . ALA A 1 341 ? 76.308 25.777 -100.929 1.00 68.81 341 ALA A CA 1
ATOM 2620 C C . ALA A 1 341 ? 76.823 25.776 -102.377 1.00 68.81 341 ALA A C 1
ATOM 2622 O O . ALA A 1 341 ? 77.188 26.831 -102.888 1.00 68.81 341 ALA A O 1
ATOM 2623 N N . ARG A 1 342 ? 76.780 24.633 -103.083 1.00 69.19 342 ARG A N 1
ATOM 2624 C CA . ARG A 1 342 ? 77.139 24.565 -104.515 1.00 69.19 342 ARG A CA 1
ATOM 2625 C C . ARG A 1 342 ? 76.170 25.344 -105.403 1.00 69.19 342 ARG A C 1
ATOM 2627 O O . ARG A 1 342 ? 76.608 25.924 -106.387 1.00 69.19 342 ARG A O 1
ATOM 2634 N N . ILE A 1 343 ? 74.880 25.385 -105.074 1.00 69.19 343 ILE A N 1
ATOM 2635 C CA . ILE A 1 343 ? 73.877 26.210 -105.759 1.00 69.19 343 ILE A CA 1
ATOM 2636 C C . ILE A 1 343 ? 74.180 27.689 -105.525 1.00 69.19 343 ILE A C 1
ATOM 2638 O O . ILE A 1 343 ? 74.129 28.461 -106.472 1.00 69.19 343 ILE A O 1
ATOM 2642 N N . SER A 1 344 ? 74.570 28.087 -104.314 1.00 66.62 344 SER A N 1
ATOM 2643 C CA . SER A 1 344 ? 74.987 29.464 -104.013 1.00 66.62 344 SER A CA 1
ATOM 2644 C C . SER A 1 344 ? 76.297 29.837 -104.718 1.00 66.62 344 SER A C 1
ATOM 2646 O O . SER A 1 344 ? 76.463 30.958 -105.195 1.00 66.62 344 SER A O 1
ATOM 2648 N N . GLU A 1 345 ? 77.224 28.887 -104.835 1.00 62.31 345 GLU A N 1
ATOM 2649 C CA . GLU A 1 345 ? 78.500 29.056 -105.533 1.00 62.31 345 GLU A CA 1
ATOM 2650 C C . GLU A 1 345 ? 78.335 29.080 -107.062 1.00 62.31 345 GLU A C 1
ATOM 2652 O O . GLU A 1 345 ? 79.087 29.776 -107.733 1.00 62.31 345 GLU A O 1
ATOM 2657 N N . LEU A 1 346 ? 77.319 28.399 -107.610 1.00 60.88 346 LEU A N 1
ATOM 2658 C CA . LEU A 1 346 ? 76.885 28.508 -109.011 1.00 60.88 346 LEU A CA 1
ATOM 2659 C C . LEU A 1 346 ? 75.977 29.725 -109.261 1.00 60.88 346 LEU A C 1
ATOM 2661 O O . LEU A 1 346 ? 75.945 30.239 -110.373 1.00 60.88 346 LEU A O 1
ATOM 2665 N N . GLY A 1 347 ? 75.268 30.214 -108.244 1.00 58.16 347 GLY A N 1
ATOM 2666 C CA . GLY A 1 347 ? 74.443 31.420 -108.311 1.00 58.16 347 GLY A CA 1
ATOM 2667 C C . GLY A 1 347 ? 75.277 32.698 -108.364 1.00 58.16 347 GLY A C 1
ATOM 2668 O O . GLY A 1 347 ? 74.924 33.619 -109.088 1.00 58.16 347 GLY A O 1
ATOM 2669 N N . ARG A 1 348 ? 76.429 32.732 -107.681 1.00 58.50 348 ARG A N 1
ATOM 2670 C CA . ARG A 1 348 ? 77.370 33.865 -107.722 1.00 58.50 348 ARG A CA 1
ATOM 2671 C C . ARG A 1 348 ? 77.879 34.238 -109.124 1.00 58.50 348 ARG A C 1
ATOM 2673 O O . ARG A 1 348 ? 77.831 35.423 -109.433 1.00 58.50 348 ARG A O 1
ATOM 2680 N N . PRO A 1 349 ? 78.357 33.310 -109.974 1.00 58.84 349 PRO A N 1
ATOM 2681 C CA . PRO A 1 349 ? 78.736 33.646 -111.341 1.00 58.84 349 PRO A CA 1
ATOM 2682 C C . PRO A 1 349 ? 77.521 34.035 -112.185 1.00 58.84 349 PRO A C 1
ATOM 2684 O O . PRO A 1 349 ? 77.638 34.958 -112.966 1.00 58.84 349 PRO A O 1
ATOM 2687 N N . VAL A 1 350 ? 76.334 33.456 -111.963 1.00 56.81 350 VAL A N 1
ATOM 2688 C CA . VAL A 1 350 ? 75.114 33.868 -112.686 1.00 56.81 350 VAL A CA 1
ATOM 2689 C C . VAL A 1 350 ? 74.684 35.291 -112.319 1.00 56.81 350 VAL A C 1
ATOM 2691 O O . VAL A 1 350 ? 74.285 36.048 -113.196 1.00 56.81 350 VAL A O 1
ATOM 2694 N N . GLU A 1 351 ? 74.790 35.684 -111.050 1.00 56.88 351 GLU A N 1
ATOM 2695 C CA . GLU A 1 351 ? 74.447 37.036 -110.597 1.00 56.88 351 GLU A CA 1
ATOM 2696 C C . GLU A 1 351 ? 75.466 38.068 -111.117 1.00 56.88 351 GLU A C 1
ATOM 2698 O O . GLU A 1 351 ? 75.067 39.107 -111.642 1.00 56.88 351 GLU A O 1
ATOM 2703 N N . ILE A 1 352 ? 76.763 37.727 -111.103 1.00 59.34 352 ILE A N 1
ATOM 2704 C CA . ILE A 1 352 ? 77.848 38.534 -111.690 1.00 59.34 352 ILE A CA 1
ATOM 2705 C C . ILE A 1 352 ? 77.695 38.651 -113.217 1.00 59.34 352 ILE A C 1
ATOM 2707 O O . ILE A 1 352 ? 77.725 39.759 -113.752 1.00 59.34 352 ILE A O 1
ATOM 2711 N N . ASP A 1 353 ? 77.417 37.546 -113.911 1.00 59.78 353 ASP A N 1
ATOM 2712 C CA . ASP A 1 353 ? 77.195 37.521 -115.359 1.00 59.78 353 ASP A CA 1
ATOM 2713 C C . ASP A 1 353 ? 75.941 38.319 -115.739 1.00 59.78 353 ASP A C 1
ATOM 2715 O O . ASP A 1 353 ? 75.938 39.004 -116.757 1.00 59.78 353 ASP A O 1
ATOM 2719 N N . THR A 1 354 ? 74.878 38.311 -114.920 1.00 58.56 354 THR A N 1
ATOM 2720 C CA . THR A 1 354 ? 73.705 39.168 -115.163 1.00 58.56 354 THR A CA 1
ATOM 2721 C C . THR A 1 354 ? 73.987 40.646 -114.922 1.00 58.56 354 THR A C 1
ATOM 2723 O O . THR A 1 354 ? 73.483 41.475 -115.682 1.00 58.56 354 THR A O 1
ATOM 2726 N N . THR A 1 355 ? 74.810 41.010 -113.932 1.00 63.28 355 THR A N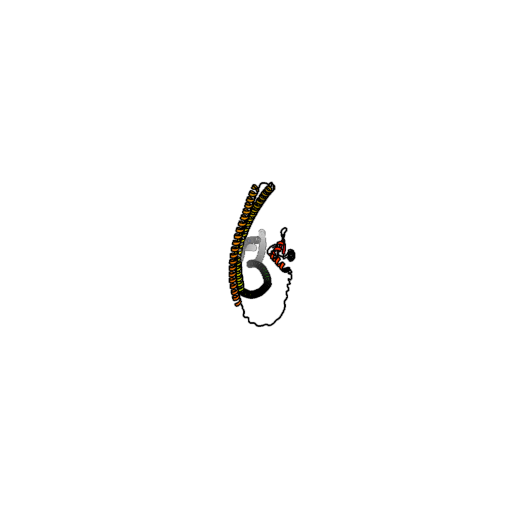 1
ATOM 2727 C CA . THR A 1 355 ? 75.218 42.411 -113.742 1.00 63.28 355 THR A CA 1
ATOM 2728 C C . THR A 1 355 ? 76.123 42.898 -114.873 1.00 63.28 355 THR A C 1
ATOM 2730 O O . THR A 1 355 ? 75.911 44.000 -115.380 1.00 63.28 355 THR A O 1
ATOM 2733 N N . ASP A 1 356 ? 77.032 42.052 -115.360 1.00 60.53 356 ASP A N 1
ATOM 2734 C CA . ASP A 1 356 ? 77.933 42.374 -116.470 1.00 60.53 356 ASP A CA 1
ATOM 2735 C C . ASP A 1 356 ? 77.208 42.377 -117.829 1.00 60.53 356 ASP A C 1
ATOM 2737 O O . ASP A 1 356 ? 77.500 43.219 -118.687 1.00 60.53 356 ASP A O 1
ATOM 2741 N N . LEU A 1 357 ? 76.194 41.519 -118.022 1.00 66.56 357 LEU A N 1
ATOM 2742 C CA . LEU A 1 357 ? 75.295 41.602 -119.180 1.00 66.56 357 LEU A CA 1
ATOM 2743 C C . LEU A 1 357 ? 74.438 42.868 -119.147 1.00 66.56 357 LEU A C 1
ATOM 2745 O O . LEU A 1 357 ? 74.225 43.470 -120.196 1.00 66.56 357 LEU A O 1
ATOM 2749 N N . THR A 1 358 ? 73.942 43.277 -117.975 1.00 70.31 358 THR A N 1
ATOM 2750 C CA . THR A 1 358 ? 73.121 44.493 -117.842 1.00 70.31 358 THR A CA 1
ATOM 2751 C C . THR A 1 358 ? 73.959 45.738 -118.138 1.00 70.31 358 THR A C 1
ATOM 2753 O O . THR A 1 358 ? 73.539 46.580 -118.931 1.00 70.31 358 THR A O 1
ATOM 2756 N N . ALA A 1 359 ? 75.190 45.798 -117.618 1.00 65.56 359 ALA A N 1
ATOM 2757 C CA . ALA A 1 359 ? 76.149 46.857 -117.934 1.00 65.56 359 ALA A CA 1
ATOM 2758 C C . ALA A 1 359 ? 76.563 46.852 -119.421 1.00 65.56 359 ALA A C 1
ATOM 2760 O O . ALA A 1 359 ? 76.677 47.908 -120.045 1.00 65.56 359 ALA A O 1
ATOM 2761 N N . SER A 1 360 ? 76.728 45.671 -120.028 1.00 68.81 360 SER A N 1
ATOM 2762 C CA . SER A 1 360 ? 77.004 45.547 -121.467 1.00 68.81 360 SER A CA 1
ATOM 2763 C C . SER A 1 360 ? 75.816 45.968 -122.336 1.00 68.81 360 SER A C 1
ATOM 2765 O O . SER A 1 360 ? 76.023 46.534 -123.408 1.00 68.81 360 SER A O 1
ATOM 2767 N N . LEU A 1 361 ? 74.577 45.733 -121.892 1.00 70.19 361 LEU A N 1
ATOM 2768 C CA . LEU A 1 361 ? 73.357 46.177 -122.573 1.00 70.19 361 LEU A CA 1
ATOM 2769 C C . LEU A 1 361 ? 73.183 47.698 -122.510 1.00 70.19 361 LEU A C 1
ATOM 2771 O O . LEU A 1 361 ? 72.829 48.292 -123.528 1.00 70.19 361 LEU A O 1
ATOM 2775 N N . GLU A 1 362 ? 73.480 48.338 -121.375 1.00 70.88 362 GLU A N 1
ATOM 2776 C CA . GLU A 1 362 ? 73.504 49.806 -121.277 1.00 70.88 362 GLU A CA 1
ATOM 2777 C C . GLU A 1 362 ? 74.588 50.411 -122.179 1.00 70.88 362 GLU A C 1
ATOM 2779 O O . GLU A 1 362 ? 74.289 51.296 -122.980 1.00 70.88 362 GLU A O 1
ATOM 2784 N N . ALA A 1 363 ? 75.805 49.856 -122.170 1.00 69.50 363 ALA A N 1
ATOM 2785 C CA . ALA A 1 363 ? 76.887 50.306 -123.049 1.00 69.50 363 ALA A CA 1
ATOM 2786 C C . ALA A 1 363 ? 76.580 50.095 -124.545 1.00 69.50 363 ALA A C 1
ATOM 2788 O O . ALA A 1 363 ? 76.990 50.892 -125.396 1.00 69.50 363 ALA A O 1
ATOM 2789 N N . LEU A 1 364 ? 75.855 49.026 -124.894 1.00 70.88 364 LEU A N 1
ATOM 2790 C CA . LEU A 1 364 ? 75.392 48.791 -126.261 1.00 70.88 364 LEU A CA 1
ATOM 2791 C C . LEU A 1 364 ? 74.306 49.798 -126.656 1.00 70.88 364 LEU A C 1
ATOM 2793 O O . LEU A 1 364 ? 74.322 50.297 -127.778 1.00 70.88 364 LEU A O 1
ATOM 2797 N N . ASN A 1 365 ? 73.388 50.117 -125.745 1.00 72.81 365 ASN A N 1
ATOM 2798 C CA . ASN A 1 365 ? 72.315 51.079 -125.980 1.00 72.81 365 ASN A CA 1
ATOM 2799 C C . ASN A 1 365 ? 72.856 52.508 -126.175 1.00 72.81 365 ASN A C 1
ATOM 2801 O O . ASN A 1 365 ? 72.395 53.222 -127.066 1.00 72.81 365 ASN A O 1
ATOM 2805 N N . ASP A 1 366 ? 73.888 52.893 -125.422 1.00 71.62 366 ASP A N 1
ATOM 2806 C CA . ASP A 1 366 ? 74.591 54.165 -125.619 1.00 71.62 366 ASP A CA 1
ATOM 2807 C C . ASP A 1 366 ? 75.370 54.188 -126.943 1.00 71.62 366 ASP A C 1
ATOM 2809 O O . ASP A 1 366 ? 75.275 55.153 -127.699 1.00 71.62 366 ASP A O 1
ATOM 2813 N N . ARG A 1 367 ? 76.024 53.081 -127.324 1.00 75.31 367 ARG A N 1
ATOM 2814 C CA . ARG A 1 367 ? 76.644 52.954 -128.658 1.00 75.31 367 ARG A CA 1
ATOM 2815 C C . ARG A 1 367 ? 75.637 53.031 -129.801 1.00 75.31 367 ARG A C 1
ATOM 2817 O O . ARG A 1 367 ? 75.958 53.573 -130.854 1.00 75.31 367 ARG A O 1
ATOM 2824 N N . VAL A 1 368 ? 74.436 52.479 -129.633 1.00 71.94 368 VAL A N 1
ATOM 2825 C CA . VAL A 1 368 ? 73.369 52.585 -130.638 1.00 71.94 368 VAL A CA 1
ATOM 2826 C C . VAL A 1 368 ? 72.886 54.030 -130.752 1.00 71.94 368 VAL A C 1
ATOM 2828 O O . VAL A 1 368 ? 72.672 54.486 -131.872 1.00 71.94 368 VAL A O 1
ATOM 2831 N N . LYS A 1 369 ? 72.791 54.779 -129.645 1.00 69.62 369 LYS A N 1
ATOM 2832 C CA . LYS A 1 369 ? 72.534 56.230 -129.682 1.00 69.62 369 LYS A CA 1
ATOM 2833 C C . LYS A 1 369 ? 73.627 56.993 -130.424 1.00 69.62 369 LYS A C 1
ATOM 2835 O O . LYS A 1 369 ? 73.299 57.808 -131.284 1.00 69.62 369 LYS A O 1
ATOM 2840 N N . ASP A 1 370 ? 74.894 56.691 -130.153 1.00 70.31 370 ASP A N 1
ATOM 2841 C CA . ASP A 1 370 ? 76.020 57.317 -130.850 1.00 70.31 370 ASP A CA 1
ATOM 2842 C C . ASP A 1 370 ? 75.965 57.025 -132.353 1.00 70.31 370 ASP A C 1
ATOM 2844 O O . ASP A 1 370 ? 76.023 57.948 -133.161 1.00 70.31 370 ASP A O 1
ATOM 2848 N N . VAL A 1 371 ? 75.745 55.766 -132.750 1.00 70.56 371 VAL A N 1
ATOM 2849 C CA . VAL A 1 371 ? 75.575 55.392 -134.165 1.00 70.56 371 VAL A CA 1
ATOM 2850 C C . VAL A 1 371 ? 74.359 56.084 -134.788 1.00 70.56 371 VAL A C 1
ATOM 2852 O O . VAL A 1 371 ? 74.435 56.501 -135.941 1.00 70.56 371 VAL A O 1
ATOM 2855 N N . HIS A 1 372 ? 73.259 56.253 -134.051 1.00 70.75 372 HIS A N 1
ATOM 2856 C CA . HIS A 1 372 ? 72.074 56.950 -134.552 1.00 70.75 372 HIS A CA 1
ATOM 2857 C C . HIS A 1 372 ? 72.356 58.438 -134.803 1.00 70.75 372 HIS A C 1
ATOM 2859 O O . HIS A 1 372 ? 72.050 58.937 -135.882 1.00 70.75 372 HIS A O 1
ATOM 2865 N N . SER A 1 373 ? 73.046 59.114 -133.878 1.00 68.94 373 SER A N 1
ATOM 2866 C CA . SER A 1 373 ? 73.493 60.503 -134.072 1.00 68.94 373 SER A CA 1
ATOM 2867 C C . SER A 1 373 ? 74.523 60.651 -135.201 1.00 68.94 373 SER A C 1
ATOM 2869 O O . SER A 1 373 ? 74.500 61.626 -135.954 1.00 68.94 373 SER A O 1
ATOM 2871 N N . MET A 1 374 ? 75.397 59.655 -135.384 1.00 71.12 374 MET A N 1
ATOM 2872 C CA . MET A 1 374 ? 76.361 59.621 -136.484 1.00 71.12 374 MET A CA 1
ATOM 2873 C C . MET A 1 374 ? 75.655 59.430 -137.835 1.00 71.12 374 MET A C 1
ATOM 2875 O O . MET A 1 374 ? 76.036 60.059 -138.821 1.00 71.12 374 MET A O 1
ATOM 2879 N N . ALA A 1 375 ? 74.601 58.609 -137.874 1.00 67.94 375 ALA A N 1
ATOM 2880 C CA . ALA A 1 375 ? 73.761 58.409 -139.049 1.00 67.94 375 ALA A CA 1
ATOM 2881 C C . ALA A 1 375 ? 72.950 59.668 -139.405 1.00 67.94 375 ALA A C 1
ATOM 2883 O O . ALA A 1 375 ? 72.899 60.015 -140.581 1.00 67.94 375 ALA A O 1
ATOM 2884 N N . GLU A 1 376 ? 72.386 60.385 -138.425 1.00 69.19 376 GLU A N 1
ATOM 2885 C CA . GLU A 1 376 ? 71.738 61.690 -138.655 1.00 69.19 376 GLU A CA 1
ATOM 2886 C C . GLU A 1 376 ? 72.734 62.721 -139.202 1.00 69.19 376 GLU A C 1
ATOM 2888 O O . GLU A 1 376 ? 72.474 63.331 -140.235 1.00 69.19 376 GLU A O 1
ATOM 2893 N N . SER A 1 377 ? 73.929 62.830 -138.609 1.00 71.19 377 SER A N 1
ATOM 2894 C CA . SER A 1 377 ? 74.973 63.745 -139.095 1.00 71.19 377 SER A CA 1
ATOM 2895 C C . SER A 1 377 ? 75.450 63.418 -140.516 1.00 71.19 377 SER A C 1
ATOM 2897 O O . SER A 1 377 ? 75.727 64.325 -141.306 1.00 71.19 377 SER A O 1
ATOM 2899 N N . LEU A 1 378 ? 75.565 62.131 -140.859 1.00 70.94 378 LEU A N 1
ATOM 2900 C CA . LEU A 1 378 ? 75.878 61.700 -142.223 1.00 70.94 378 LEU A CA 1
ATOM 2901 C C . LEU A 1 378 ? 74.735 62.015 -143.187 1.00 70.94 378 LEU A C 1
ATOM 2903 O O . LEU A 1 378 ? 74.998 62.452 -144.305 1.00 70.94 378 LEU A O 1
ATOM 2907 N N . ASN A 1 379 ? 73.488 61.824 -142.762 1.00 73.19 379 ASN A N 1
ATOM 2908 C CA . ASN A 1 379 ? 72.315 62.120 -143.572 1.00 73.19 379 ASN A CA 1
ATOM 2909 C C . ASN A 1 379 ? 72.191 63.627 -143.856 1.00 73.19 379 ASN A C 1
ATOM 2911 O O . ASN A 1 379 ? 71.910 64.009 -144.989 1.00 73.19 379 ASN A O 1
ATOM 2915 N N . ASP A 1 380 ? 72.500 64.480 -142.877 1.00 72.38 380 ASP A N 1
ATOM 2916 C CA . ASP A 1 380 ? 72.568 65.935 -143.056 1.00 72.38 380 ASP A CA 1
ATOM 2917 C C . ASP A 1 380 ? 73.688 66.328 -144.028 1.00 72.38 380 ASP A C 1
ATOM 2919 O O . ASP A 1 380 ? 73.446 67.058 -144.986 1.00 72.38 380 ASP A O 1
ATOM 2923 N N . LYS A 1 381 ? 74.894 65.760 -143.874 1.00 73.81 381 LYS A N 1
ATOM 2924 C CA . LYS A 1 381 ? 76.017 66.013 -144.799 1.00 73.81 381 LYS A CA 1
ATOM 2925 C C . LYS A 1 381 ? 75.734 65.544 -146.227 1.00 73.81 381 LYS A C 1
ATOM 2927 O O . LYS A 1 381 ? 76.162 66.197 -147.177 1.00 73.81 381 LYS A O 1
ATOM 2932 N N . ILE A 1 382 ? 75.041 64.418 -146.396 1.00 69.94 382 ILE A N 1
ATOM 2933 C CA . ILE A 1 382 ? 74.623 63.917 -147.712 1.00 69.94 382 ILE A CA 1
ATOM 2934 C C . ILE A 1 382 ? 73.568 64.843 -148.324 1.00 69.94 382 ILE A C 1
ATOM 2936 O O . ILE A 1 382 ? 73.658 65.150 -149.512 1.00 69.94 382 ILE A O 1
ATOM 2940 N N . ASN A 1 383 ? 72.604 65.323 -147.534 1.00 70.88 383 ASN A N 1
ATOM 2941 C CA . ASN A 1 383 ? 71.599 66.273 -148.009 1.00 70.88 383 ASN A CA 1
ATOM 2942 C C . ASN A 1 383 ? 72.226 67.617 -148.401 1.00 70.88 383 ASN A C 1
ATOM 2944 O O . ASN A 1 383 ? 71.914 68.128 -149.475 1.00 70.88 383 ASN A O 1
ATOM 2948 N N . ASP A 1 384 ? 73.169 68.138 -147.615 1.00 72.00 384 ASP A N 1
ATOM 2949 C CA . ASP A 1 384 ? 73.927 69.347 -147.957 1.00 72.00 384 ASP A CA 1
ATOM 2950 C C . ASP A 1 384 ? 74.741 69.159 -149.245 1.00 72.00 384 ASP A C 1
ATOM 2952 O O . ASP A 1 384 ? 74.741 70.027 -150.120 1.00 72.00 384 ASP A O 1
ATOM 2956 N N . ALA A 1 385 ? 75.389 68.001 -149.411 1.00 67.12 385 ALA A N 1
ATOM 2957 C CA . ALA A 1 385 ? 76.124 67.673 -150.630 1.00 67.12 385 ALA A CA 1
ATOM 2958 C C . ALA A 1 385 ? 75.196 67.546 -151.850 1.00 67.12 385 ALA A C 1
ATOM 2960 O O . ALA A 1 385 ? 75.552 67.993 -152.939 1.00 67.12 385 ALA A O 1
ATOM 2961 N N . LEU A 1 386 ? 73.996 66.982 -151.688 1.00 68.50 386 LEU A N 1
ATOM 2962 C CA . LEU A 1 386 ? 72.990 66.915 -152.751 1.00 68.50 386 LEU A CA 1
ATOM 2963 C C . LEU A 1 386 ? 72.458 68.302 -153.129 1.00 68.50 386 LEU A C 1
ATOM 2965 O O . LEU A 1 386 ? 72.269 68.564 -154.316 1.00 68.50 386 LEU A O 1
ATOM 2969 N N . ILE A 1 387 ? 72.258 69.198 -152.157 1.00 70.06 387 ILE A N 1
ATOM 2970 C CA . ILE A 1 387 ? 71.865 70.593 -152.404 1.00 70.06 387 ILE A CA 1
ATOM 2971 C C . ILE A 1 387 ? 72.975 71.328 -153.163 1.00 70.06 387 ILE A C 1
ATOM 2973 O O . ILE A 1 387 ? 72.694 71.936 -154.194 1.00 70.06 387 ILE A O 1
ATOM 2977 N N . GLN A 1 388 ? 74.236 71.201 -152.735 1.00 68.44 388 GLN A N 1
ATOM 2978 C CA . GLN A 1 388 ? 75.379 71.797 -153.439 1.00 68.44 388 GLN A CA 1
ATOM 2979 C C . GLN A 1 388 ? 75.536 71.252 -154.862 1.00 68.44 388 GLN A C 1
ATOM 2981 O O . GLN A 1 388 ? 75.811 72.009 -155.789 1.00 68.44 388 GLN A O 1
ATOM 2986 N N . ASN A 1 389 ? 75.332 69.949 -155.063 1.00 64.62 389 ASN A N 1
ATOM 2987 C CA . ASN A 1 389 ? 75.414 69.342 -156.390 1.00 64.62 389 ASN A CA 1
ATOM 2988 C C . ASN A 1 389 ? 74.268 69.821 -157.299 1.00 64.62 389 ASN A C 1
ATOM 2990 O O . ASN A 1 389 ? 74.469 70.051 -158.489 1.00 64.62 389 ASN A O 1
ATOM 2994 N N . LYS A 1 390 ? 73.080 70.061 -156.732 1.00 67.38 390 LYS A N 1
ATOM 2995 C CA . LYS A 1 390 ? 71.955 70.666 -157.453 1.00 67.38 390 LYS A CA 1
ATOM 2996 C C . LYS A 1 390 ? 72.231 72.125 -157.829 1.00 67.38 390 LYS A C 1
ATOM 2998 O O . LYS A 1 390 ? 71.992 72.496 -158.970 1.00 67.38 390 LYS A O 1
ATOM 3003 N N . GLU A 1 391 ? 72.818 72.922 -156.935 1.00 65.44 391 GLU A N 1
ATOM 3004 C CA . GLU A 1 391 ? 73.238 74.301 -157.238 1.00 65.44 391 GLU A CA 1
ATOM 3005 C C . GLU A 1 391 ? 74.345 74.369 -158.301 1.00 65.44 391 GLU A C 1
ATOM 3007 O O . GLU A 1 391 ? 74.340 75.269 -159.144 1.00 65.44 391 GLU A O 1
ATOM 3012 N N . LEU A 1 392 ? 75.294 73.426 -158.286 1.00 63.22 392 LEU A N 1
ATOM 3013 C CA . LEU A 1 392 ? 76.322 73.307 -159.324 1.00 63.22 392 LEU A CA 1
ATOM 3014 C C . LEU A 1 392 ? 75.719 72.878 -160.669 1.00 63.22 392 LEU A C 1
ATOM 3016 O O . LEU A 1 392 ? 76.095 73.433 -161.700 1.00 63.22 392 LEU A O 1
ATOM 3020 N N . SER A 1 393 ? 74.755 71.953 -160.663 1.00 61.22 393 SER A N 1
ATOM 3021 C CA . SER A 1 393 ? 74.025 71.538 -161.866 1.00 61.22 393 SER A CA 1
ATOM 3022 C C . SER A 1 393 ? 73.184 72.682 -162.449 1.00 61.22 393 SER A C 1
ATOM 3024 O O . SER A 1 393 ? 73.231 72.915 -163.654 1.00 61.22 393 SER A O 1
ATOM 3026 N N . ASP A 1 394 ? 72.487 73.455 -161.609 1.00 63.66 394 ASP A N 1
ATOM 3027 C CA . ASP A 1 394 ? 71.672 74.601 -162.039 1.00 63.66 394 ASP A CA 1
ATOM 3028 C C . ASP A 1 394 ? 72.536 75.753 -162.591 1.00 63.66 394 ASP A C 1
ATOM 3030 O O . ASP A 1 394 ? 72.115 76.472 -163.502 1.00 63.66 394 ASP A O 1
ATOM 3034 N N . LYS A 1 395 ? 73.768 75.925 -162.085 1.00 63.12 395 LYS A N 1
ATOM 3035 C CA . LYS A 1 395 ? 74.761 76.854 -162.658 1.00 63.12 395 LYS A CA 1
ATOM 3036 C C . LYS A 1 395 ? 75.307 76.375 -164.004 1.00 63.12 395 LYS A C 1
ATOM 3038 O O . LYS A 1 395 ? 75.609 77.212 -164.853 1.00 63.12 395 LYS A O 1
ATOM 3043 N N . LEU A 1 396 ? 75.424 75.062 -164.205 1.00 56.91 396 LEU A N 1
ATOM 3044 C CA . LEU A 1 396 ? 75.907 74.476 -165.454 1.00 56.91 396 LEU A CA 1
ATOM 3045 C C . LEU A 1 396 ? 74.897 74.664 -166.600 1.00 56.91 396 LEU A C 1
ATOM 3047 O O . LEU A 1 396 ? 75.299 74.999 -167.712 1.00 56.91 396 LEU A O 1
ATOM 3051 N N . ASP A 1 397 ? 73.596 74.540 -166.322 1.00 57.44 397 ASP A N 1
ATOM 3052 C CA . ASP A 1 397 ? 72.537 74.693 -167.334 1.00 57.44 397 ASP A CA 1
ATOM 3053 C C . ASP A 1 397 ? 72.309 76.154 -167.780 1.00 57.44 397 ASP A C 1
ATOM 3055 O O . ASP A 1 397 ? 71.736 76.403 -168.842 1.00 57.44 397 ASP A O 1
ATOM 3059 N N . GLN A 1 398 ? 72.776 77.139 -167.004 1.00 56.38 398 GLN A N 1
ATOM 3060 C CA . GLN A 1 398 ? 72.606 78.570 -167.301 1.00 56.38 398 GLN A CA 1
ATOM 3061 C C . GLN A 1 398 ? 73.781 79.202 -168.068 1.00 56.38 398 GLN A C 1
ATOM 3063 O O . GLN A 1 398 ? 73.752 80.404 -168.339 1.00 56.38 398 GLN A O 1
ATOM 3068 N N . MET A 1 399 ? 74.804 78.430 -168.448 1.00 47.88 399 MET A N 1
ATOM 3069 C CA . MET A 1 399 ? 75.986 78.970 -169.126 1.00 47.88 399 MET A CA 1
ATOM 3070 C C . MET A 1 399 ? 75.904 78.873 -170.664 1.00 47.88 399 MET A C 1
ATOM 3072 O O . MET A 1 399 ? 75.880 77.772 -171.218 1.00 47.88 399 MET A O 1
ATOM 3076 N N . PRO A 1 400 ? 75.927 80.006 -171.395 1.00 51.53 400 PRO A N 1
ATOM 3077 C CA . PRO A 1 400 ? 76.094 80.010 -172.844 1.00 51.53 400 PRO A CA 1
ATOM 3078 C C . PRO A 1 400 ? 77.521 79.596 -173.248 1.00 51.53 400 PRO A C 1
ATOM 3080 O O . PRO A 1 400 ? 78.506 79.933 -172.596 1.00 51.53 400 PRO A O 1
ATOM 3083 N N . ALA A 1 401 ? 77.619 78.858 -174.355 1.00 52.56 401 ALA A N 1
ATOM 3084 C CA . ALA A 1 401 ? 78.779 78.083 -174.806 1.00 52.56 401 ALA A CA 1
ATOM 3085 C C . ALA A 1 401 ? 80.016 78.883 -175.297 1.00 52.56 401 ALA A C 1
ATOM 3087 O O . ALA A 1 401 ? 80.685 78.440 -176.231 1.00 52.56 401 ALA A O 1
ATOM 3088 N N . SER A 1 402 ? 80.344 80.042 -174.711 1.00 49.06 402 SER A N 1
ATOM 3089 C CA . SER A 1 402 ? 81.471 80.882 -175.164 1.00 49.06 402 SER A CA 1
ATOM 3090 C C . SER A 1 402 ? 82.524 81.275 -174.120 1.00 49.06 402 SER A C 1
ATOM 3092 O O . SER A 1 402 ? 83.505 81.897 -174.517 1.00 49.06 402 SER A O 1
ATOM 3094 N N . ASP A 1 403 ? 82.416 80.879 -172.849 1.00 45.44 403 ASP A N 1
ATOM 3095 C CA . ASP A 1 403 ? 83.400 81.272 -171.823 1.00 45.44 403 ASP A CA 1
ATOM 3096 C C . ASP A 1 403 ? 84.305 80.101 -171.407 1.00 45.44 403 ASP A C 1
ATOM 3098 O O . ASP A 1 403 ? 83.969 79.269 -170.566 1.00 45.44 403 ASP A O 1
ATOM 3102 N N . GLY A 1 404 ? 85.488 80.029 -172.026 1.00 55.09 404 GLY A N 1
ATOM 3103 C CA . GLY A 1 404 ? 86.503 79.005 -171.749 1.00 55.09 404 GLY A CA 1
ATOM 3104 C C . GLY A 1 404 ? 87.184 79.127 -170.378 1.00 55.09 404 GLY A C 1
ATOM 3105 O O . GLY A 1 404 ? 87.655 78.121 -169.857 1.00 55.09 404 GLY A O 1
ATOM 3106 N N . GLU A 1 405 ? 87.195 80.310 -169.755 1.00 54.84 405 GLU A N 1
ATOM 3107 C CA . GLU A 1 405 ? 87.837 80.525 -168.443 1.00 54.84 405 GLU A CA 1
ATOM 3108 C C . GLU A 1 405 ? 86.989 80.022 -167.259 1.00 54.84 405 GLU A C 1
ATOM 3110 O O . GLU A 1 405 ? 87.527 79.588 -166.241 1.00 54.84 405 GLU A O 1
ATOM 3115 N N . THR A 1 406 ? 85.660 80.000 -167.379 1.00 57.28 406 THR A N 1
ATOM 3116 C CA . THR A 1 406 ? 84.763 79.532 -166.304 1.00 57.28 406 THR A CA 1
ATOM 3117 C C . THR A 1 406 ? 84.654 78.007 -166.258 1.00 57.28 406 THR A C 1
ATOM 3119 O O . THR A 1 406 ? 84.499 77.426 -165.180 1.00 57.28 406 THR A O 1
ATOM 3122 N N . MET A 1 407 ? 84.833 77.333 -167.400 1.00 56.09 407 MET A N 1
ATOM 3123 C CA . MET A 1 407 ? 84.861 75.869 -167.462 1.00 56.09 407 MET A CA 1
ATOM 3124 C C . MET A 1 407 ? 86.087 75.284 -166.736 1.00 56.09 407 MET A C 1
ATOM 3126 O O . MET A 1 407 ? 86.003 74.203 -166.153 1.00 56.09 407 MET A O 1
ATOM 3130 N N . GLU A 1 408 ? 87.215 76.000 -166.723 1.00 60.34 408 GLU A N 1
ATOM 3131 C CA . GLU A 1 408 ? 88.435 75.566 -166.033 1.00 60.34 408 GLU A CA 1
ATOM 3132 C C . GLU A 1 408 ? 88.321 75.739 -164.505 1.00 60.34 408 GLU A C 1
ATOM 3134 O O . GLU A 1 408 ? 88.735 74.853 -163.751 1.00 60.34 408 GLU A O 1
ATOM 3139 N N . GLY A 1 409 ? 87.630 76.792 -164.047 1.00 63.34 409 GLY A N 1
ATOM 3140 C CA . GLY A 1 409 ? 87.258 76.983 -162.641 1.00 63.34 409 GLY A CA 1
ATOM 3141 C C . GLY A 1 409 ? 86.359 75.862 -162.108 1.00 63.34 409 GLY A C 1
ATOM 3142 O O . GLY A 1 409 ? 86.698 75.231 -161.105 1.00 63.34 409 GLY A O 1
ATOM 3143 N N . LEU A 1 410 ? 85.287 75.520 -162.832 1.00 61.41 410 LEU A N 1
ATOM 3144 C CA . LEU A 1 410 ? 84.395 74.407 -162.475 1.00 61.41 410 LEU A CA 1
ATOM 3145 C C . LEU A 1 410 ? 85.098 73.044 -162.521 1.00 61.41 410 LEU A C 1
ATOM 3147 O O . LEU A 1 410 ? 84.875 72.212 -161.644 1.00 61.41 410 LEU A O 1
ATOM 3151 N N . LYS A 1 411 ? 86.015 72.815 -163.471 1.00 63.03 411 LYS A N 1
ATOM 3152 C CA . LYS A 1 411 ? 86.852 71.602 -163.476 1.00 63.03 411 LYS A CA 1
ATOM 3153 C C . LYS A 1 411 ? 87.760 71.530 -162.249 1.00 63.03 411 LYS A C 1
ATOM 3155 O O . LYS A 1 411 ? 87.989 70.443 -161.722 1.00 63.03 411 LYS A O 1
ATOM 3160 N N . SER A 1 412 ? 88.289 72.665 -161.793 1.00 65.19 412 SER A N 1
ATOM 3161 C CA . SER A 1 412 ? 89.134 72.718 -160.596 1.00 65.19 412 SER A CA 1
ATOM 3162 C C . SER A 1 412 ? 88.337 72.453 -159.311 1.00 65.19 412 SER A C 1
ATOM 3164 O O . SER A 1 412 ? 88.804 71.706 -158.448 1.00 65.19 412 SER A O 1
ATOM 3166 N N . GLU A 1 413 ? 87.108 72.969 -159.211 1.00 67.69 413 GLU A N 1
ATOM 3167 C CA . GLU A 1 413 ? 86.216 72.732 -158.071 1.00 67.69 413 GLU A CA 1
ATOM 3168 C C . GLU A 1 413 ? 85.665 71.305 -158.060 1.00 67.69 413 GLU A C 1
ATOM 3170 O O . GLU A 1 413 ? 85.635 70.679 -157.001 1.00 67.69 413 GLU A O 1
ATOM 3175 N N . MET A 1 414 ? 85.343 70.739 -159.225 1.00 67.31 414 MET A N 1
ATOM 3176 C CA . MET A 1 414 ? 84.923 69.342 -159.341 1.00 67.31 414 MET A CA 1
ATOM 3177 C C . MET A 1 414 ? 86.065 68.382 -158.977 1.00 67.31 414 MET A C 1
ATOM 3179 O O . MET A 1 414 ? 85.864 67.470 -158.181 1.00 67.31 414 MET A O 1
ATOM 3183 N N . ASN A 1 415 ? 87.296 68.654 -159.430 1.00 68.12 415 ASN A N 1
ATOM 3184 C CA . ASN A 1 415 ? 88.481 67.899 -159.002 1.00 68.12 415 ASN A CA 1
ATOM 3185 C C . ASN A 1 415 ? 88.773 68.062 -157.497 1.00 68.12 415 ASN A C 1
ATOM 3187 O O . ASN A 1 415 ? 89.296 67.148 -156.861 1.00 68.12 415 ASN A O 1
ATOM 3191 N N . SER A 1 416 ? 88.465 69.220 -156.907 1.00 70.88 416 SER A N 1
ATOM 3192 C CA . SER A 1 416 ? 88.593 69.454 -155.462 1.00 70.88 416 SER A CA 1
ATOM 3193 C C . SER A 1 416 ? 87.541 68.672 -154.669 1.00 70.88 416 SER A C 1
ATOM 3195 O O . SER A 1 416 ? 87.868 68.061 -153.651 1.00 70.88 416 SER A O 1
ATOM 3197 N N . ALA A 1 417 ? 86.298 68.629 -155.155 1.00 67.19 417 ALA A N 1
ATOM 3198 C CA . ALA A 1 417 ? 85.219 67.839 -154.571 1.00 67.19 417 ALA A CA 1
ATOM 3199 C C . ALA A 1 417 ? 85.495 66.330 -154.682 1.00 67.19 417 ALA A C 1
ATOM 3201 O O . ALA A 1 417 ? 85.386 65.625 -153.680 1.00 67.19 417 ALA A O 1
ATOM 3202 N N . GLU A 1 418 ? 85.962 65.842 -155.835 1.00 68.81 418 GLU A N 1
ATOM 3203 C CA . GLU A 1 418 ? 86.372 64.442 -156.011 1.00 68.81 418 GLU A CA 1
ATOM 3204 C C . GLU A 1 418 ? 87.520 64.059 -155.073 1.00 68.81 418 GLU A C 1
ATOM 3206 O O . GLU A 1 418 ? 87.455 63.015 -154.427 1.00 68.81 418 GLU A O 1
ATOM 3211 N N . ARG A 1 419 ? 88.537 64.919 -154.909 1.00 72.44 419 ARG A N 1
ATOM 3212 C CA . ARG A 1 419 ? 89.626 64.663 -153.948 1.00 72.44 419 ARG A CA 1
ATOM 3213 C C . ARG A 1 419 ? 89.138 64.639 -152.502 1.00 72.44 419 ARG A C 1
ATOM 3215 O O . ARG A 1 419 ? 89.625 63.826 -151.724 1.00 72.44 419 ARG A O 1
ATOM 3222 N N . LYS A 1 420 ? 88.186 65.500 -152.128 1.00 73.75 420 LYS A N 1
ATOM 3223 C CA . LYS A 1 420 ? 87.601 65.504 -150.775 1.00 73.75 420 LYS A CA 1
ATOM 3224 C C . LYS A 1 420 ? 86.755 64.257 -150.516 1.00 73.75 420 LYS A C 1
ATOM 3226 O O . LYS A 1 420 ? 86.828 63.709 -149.421 1.00 73.75 420 LYS A O 1
ATOM 3231 N N . ILE A 1 421 ? 86.008 63.786 -151.513 1.00 71.81 421 ILE A N 1
ATOM 3232 C CA . ILE A 1 421 ? 85.244 62.534 -151.424 1.00 71.81 421 ILE A CA 1
ATOM 3233 C C . ILE A 1 421 ? 86.195 61.331 -151.345 1.00 71.81 421 ILE A C 1
ATOM 3235 O O . ILE A 1 421 ? 86.006 60.470 -150.491 1.00 71.81 421 ILE A O 1
ATOM 3239 N N . ALA A 1 422 ? 87.253 61.298 -152.161 1.00 69.50 422 ALA A N 1
ATOM 3240 C CA . ALA A 1 422 ? 88.258 60.236 -152.123 1.00 69.50 422 ALA A CA 1
ATOM 3241 C C . ALA A 1 422 ? 88.990 60.178 -150.770 1.00 69.50 422 ALA A C 1
ATOM 3243 O O . ALA A 1 422 ? 89.087 59.107 -150.179 1.00 69.50 422 ALA A O 1
ATOM 3244 N N . ALA A 1 423 ? 89.411 61.327 -150.228 1.00 68.38 423 ALA A N 1
ATOM 3245 C CA . ALA A 1 423 ? 90.058 61.397 -148.916 1.00 68.38 423 ALA A CA 1
ATOM 3246 C C . ALA A 1 423 ? 89.119 60.987 -147.765 1.00 68.38 423 ALA A C 1
ATOM 3248 O O . ALA A 1 423 ? 89.553 60.342 -146.811 1.00 68.38 423 ALA A O 1
ATOM 3249 N N . ALA A 1 424 ? 87.826 61.325 -147.849 1.00 68.75 424 ALA A N 1
ATOM 3250 C CA . ALA A 1 424 ? 86.837 60.883 -146.866 1.00 68.75 424 ALA A CA 1
ATOM 3251 C C . ALA A 1 424 ? 86.615 59.362 -146.919 1.00 68.75 424 ALA A C 1
ATOM 3253 O O . ALA A 1 424 ? 86.498 58.727 -145.874 1.00 68.75 424 ALA A O 1
ATOM 3254 N N . LEU A 1 425 ? 86.599 58.765 -148.116 1.00 71.19 425 LEU A N 1
ATOM 3255 C CA . LEU A 1 425 ? 86.470 57.315 -148.283 1.00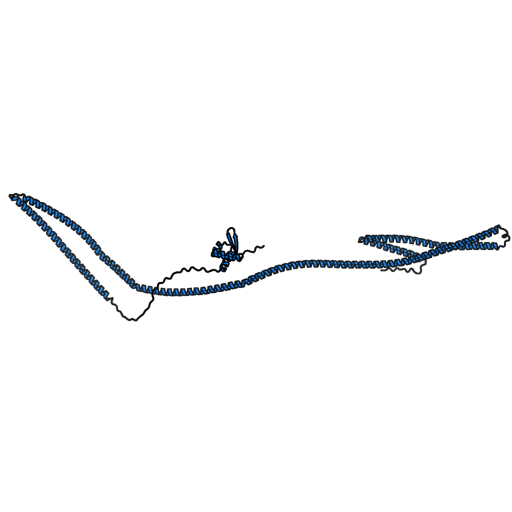 71.19 425 LEU A CA 1
ATOM 3256 C C . LEU A 1 425 ? 87.705 56.555 -147.778 1.00 71.19 425 LEU A C 1
ATOM 3258 O O . LEU A 1 425 ? 87.549 55.525 -147.126 1.00 71.19 425 LEU A O 1
ATOM 3262 N N . GLU A 1 426 ? 88.911 57.071 -148.023 1.00 72.75 426 GLU A N 1
ATOM 3263 C CA . GLU A 1 426 ? 90.160 56.467 -147.539 1.00 72.75 426 GLU A CA 1
ATOM 3264 C C . GLU A 1 426 ? 90.245 56.526 -146.003 1.00 72.75 426 GLU A C 1
ATOM 3266 O O . GLU A 1 426 ? 90.477 55.504 -145.359 1.00 72.75 426 GLU A O 1
ATOM 3271 N N . SER A 1 427 ? 89.885 57.666 -145.398 1.00 75.00 427 SER A N 1
ATOM 3272 C CA . SER A 1 427 ? 89.803 57.807 -143.936 1.00 75.00 427 SER A CA 1
ATOM 3273 C C . SER A 1 427 ? 88.784 56.858 -143.292 1.00 75.00 427 SER A C 1
ATOM 3275 O O . SER A 1 427 ? 89.031 56.367 -142.193 1.00 75.00 427 SER A O 1
ATOM 3277 N N . ILE A 1 428 ? 87.642 56.595 -143.940 1.00 73.12 428 ILE A N 1
ATOM 3278 C CA . ILE A 1 428 ? 86.636 55.642 -143.437 1.00 73.12 428 ILE A CA 1
ATOM 3279 C C . ILE A 1 428 ? 87.146 54.200 -143.557 1.00 73.12 428 ILE A C 1
ATOM 3281 O O . ILE A 1 428 ? 86.917 53.389 -142.658 1.00 73.12 428 ILE A O 1
ATOM 3285 N N . SER A 1 429 ? 87.839 53.877 -144.653 1.00 71.25 429 SER A N 1
ATOM 3286 C CA . SER A 1 429 ? 88.388 52.540 -144.889 1.00 71.25 429 SER A CA 1
ATOM 3287 C C . SER A 1 429 ? 89.468 52.182 -143.866 1.00 71.25 429 SER A C 1
ATOM 3289 O O . SER A 1 429 ? 89.425 51.087 -143.302 1.00 71.25 429 SER A O 1
ATOM 3291 N N . ASP A 1 430 ? 90.385 53.107 -143.571 1.00 72.56 430 ASP A N 1
ATOM 3292 C CA . ASP A 1 430 ? 91.446 52.890 -142.581 1.00 72.56 430 ASP A CA 1
ATOM 3293 C C . ASP A 1 430 ? 90.878 52.730 -141.165 1.00 72.56 430 ASP A C 1
ATOM 3295 O O . ASP A 1 430 ? 91.252 51.808 -140.436 1.00 72.56 430 ASP A O 1
ATOM 3299 N N . GLU A 1 431 ? 89.896 53.555 -140.790 1.00 74.56 431 GLU A N 1
ATOM 3300 C CA . GLU A 1 431 ? 89.266 53.465 -139.471 1.00 74.56 431 GLU A CA 1
ATOM 3301 C C . GLU A 1 431 ? 88.439 52.173 -139.306 1.00 74.56 431 GLU A C 1
ATOM 3303 O O . GLU A 1 431 ? 88.404 51.581 -138.220 1.00 74.56 431 GLU A O 1
ATOM 3308 N N . MET A 1 432 ? 87.789 51.690 -140.375 1.00 73.38 432 MET A N 1
ATOM 3309 C CA . MET A 1 432 ? 87.104 50.392 -140.354 1.00 73.38 432 MET A CA 1
ATOM 3310 C C . MET A 1 432 ? 88.087 49.225 -140.263 1.00 73.38 432 MET A C 1
ATOM 3312 O O . MET A 1 432 ? 87.836 48.309 -139.478 1.00 73.38 432 MET A O 1
ATOM 3316 N N . MET A 1 433 ? 89.194 49.244 -141.011 1.00 72.00 433 MET A N 1
ATOM 3317 C CA . MET A 1 433 ? 90.193 48.171 -140.960 1.00 72.00 433 MET A CA 1
ATOM 3318 C C . MET A 1 433 ? 90.862 48.090 -139.585 1.00 72.00 433 MET A C 1
ATOM 3320 O O . MET A 1 433 ? 90.944 47.000 -139.022 1.00 72.00 433 MET A O 1
ATOM 3324 N N . GLU A 1 434 ? 91.213 49.223 -138.967 1.00 76.88 434 GLU A N 1
ATOM 3325 C CA . GLU A 1 434 ? 91.784 49.223 -137.613 1.00 76.88 434 GLU A CA 1
ATOM 3326 C C . GLU A 1 434 ? 90.789 48.682 -136.564 1.00 76.88 434 GLU A C 1
ATOM 3328 O O . GLU A 1 434 ? 91.158 47.933 -135.652 1.00 76.88 434 GLU A O 1
ATOM 3333 N N . LYS A 1 435 ? 89.495 49.010 -136.703 1.00 76.56 435 LYS A N 1
ATOM 3334 C CA . LYS A 1 435 ? 88.430 48.472 -135.836 1.00 76.56 435 LYS A CA 1
ATOM 3335 C C . LYS A 1 435 ? 88.210 46.971 -136.047 1.00 76.56 435 LYS A C 1
ATOM 3337 O O . LYS A 1 435 ? 87.917 46.269 -135.077 1.00 76.56 435 LYS A O 1
ATOM 3342 N N . ILE A 1 436 ? 88.348 46.473 -137.276 1.00 73.62 436 ILE A N 1
ATOM 3343 C CA . ILE A 1 436 ? 88.234 45.042 -137.588 1.00 73.62 436 ILE A CA 1
ATOM 3344 C C . ILE A 1 436 ? 89.429 44.275 -137.013 1.00 73.62 436 ILE A C 1
ATOM 3346 O O . ILE A 1 436 ? 89.210 43.278 -136.322 1.00 73.62 436 ILE A O 1
ATOM 3350 N N . ASP A 1 437 ? 90.655 44.769 -137.182 1.00 75.44 437 ASP A N 1
ATOM 3351 C CA . ASP A 1 437 ? 91.858 44.120 -136.647 1.00 75.44 437 ASP A CA 1
ATOM 3352 C C . ASP A 1 437 ? 91.838 44.046 -135.114 1.00 75.44 437 ASP A C 1
ATOM 3354 O O . ASP A 1 437 ? 92.059 42.973 -134.544 1.00 75.44 437 ASP A O 1
ATOM 3358 N N . LYS A 1 438 ? 91.443 45.128 -134.425 1.00 76.38 438 LYS A N 1
ATOM 3359 C CA . LYS A 1 438 ? 91.242 45.109 -132.962 1.00 76.38 438 LYS A CA 1
ATOM 3360 C C . LYS A 1 438 ? 90.193 44.082 -132.526 1.00 76.38 438 LYS A C 1
ATOM 3362 O O . LYS A 1 438 ? 90.344 43.445 -131.483 1.00 76.38 438 LYS A O 1
ATOM 3367 N N . ARG A 1 439 ? 89.134 43.883 -133.317 1.00 74.56 439 ARG A N 1
ATOM 3368 C CA . ARG A 1 439 ? 88.071 42.915 -133.007 1.00 74.56 439 ARG A CA 1
ATOM 3369 C C . ARG A 1 439 ? 88.524 41.470 -133.221 1.00 74.56 439 ARG A C 1
ATOM 3371 O O . ARG A 1 439 ? 88.160 40.605 -132.426 1.00 74.56 439 ARG A O 1
ATOM 3378 N N . ILE A 1 440 ? 89.342 41.218 -134.242 1.00 74.19 440 ILE A N 1
ATOM 3379 C CA . ILE A 1 440 ? 89.967 39.908 -134.476 1.00 74.19 440 ILE A CA 1
ATOM 3380 C C . ILE A 1 440 ? 90.926 39.572 -133.328 1.00 74.19 440 ILE A C 1
ATOM 3382 O O . ILE A 1 440 ? 90.904 38.448 -132.825 1.00 74.19 440 ILE A O 1
ATOM 3386 N N . GLN A 1 441 ? 91.706 40.547 -132.854 1.00 74.31 441 GLN A N 1
ATOM 3387 C CA . GLN A 1 441 ? 92.643 40.348 -131.748 1.00 74.31 441 GLN A CA 1
ATOM 3388 C C . GLN A 1 441 ? 91.922 39.969 -130.444 1.00 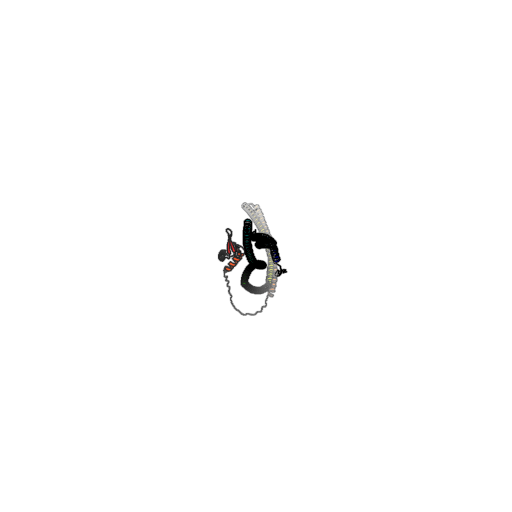74.31 441 GLN A C 1
ATOM 3390 O O . GLN A 1 441 ? 92.234 38.929 -129.862 1.00 74.31 441 GLN A O 1
ATOM 3395 N N . LEU A 1 442 ? 90.889 40.725 -130.055 1.00 76.00 442 LEU A N 1
ATOM 3396 C CA . LEU A 1 442 ? 90.078 40.433 -128.863 1.00 76.00 442 LEU A CA 1
ATOM 3397 C C . LEU A 1 442 ? 89.369 39.072 -128.958 1.00 76.00 442 LEU A C 1
ATOM 3399 O O . LEU A 1 442 ? 89.354 38.309 -127.994 1.00 76.00 442 LEU A O 1
ATOM 3403 N N . SER A 1 443 ? 88.849 38.720 -130.138 1.00 73.88 443 SER A N 1
ATOM 3404 C CA . SER A 1 443 ? 88.221 37.411 -130.362 1.00 73.88 443 SER A CA 1
ATOM 3405 C C . SER A 1 443 ? 89.227 36.251 -130.265 1.00 73.88 443 SER A C 1
ATOM 3407 O O . SER A 1 443 ? 88.897 35.172 -129.760 1.00 73.88 443 SER A O 1
ATOM 3409 N N . SER A 1 444 ? 90.478 36.461 -130.689 1.00 71.50 444 SER A N 1
ATOM 3410 C CA . SER A 1 444 ? 91.544 35.461 -130.540 1.00 71.50 444 SER A CA 1
ATOM 3411 C C . SER A 1 444 ? 91.954 35.246 -129.073 1.00 71.50 444 SER A C 1
ATOM 3413 O O . SER A 1 444 ? 92.189 34.116 -128.647 1.00 71.50 444 SER A O 1
ATOM 3415 N N . GLU A 1 445 ? 91.973 36.303 -128.259 1.00 77.00 445 GLU A N 1
ATOM 3416 C CA . GLU A 1 445 ? 92.287 36.203 -126.829 1.00 77.00 445 GLU A CA 1
ATOM 3417 C C . GLU A 1 445 ? 91.177 35.490 -126.050 1.00 77.00 445 GLU A C 1
ATOM 3419 O O . GLU A 1 445 ? 91.455 34.639 -125.199 1.00 77.00 445 GLU A O 1
ATOM 3424 N N . GLU A 1 446 ? 89.918 35.764 -126.392 1.00 78.19 446 GLU A N 1
ATOM 3425 C CA . GLU A 1 446 ? 88.752 35.124 -125.785 1.00 78.19 446 GLU A CA 1
ATOM 3426 C C . GLU A 1 446 ? 88.684 33.624 -126.115 1.00 78.19 446 GLU A C 1
ATOM 3428 O O . GLU A 1 446 ? 88.482 32.792 -125.228 1.00 78.19 446 GLU A O 1
ATOM 3433 N N . THR A 1 447 ? 88.980 33.240 -127.361 1.00 74.12 447 THR A N 1
ATOM 3434 C CA . THR A 1 447 ? 89.058 31.819 -127.747 1.00 74.12 447 THR A CA 1
ATOM 3435 C C . THR A 1 447 ? 90.205 31.078 -127.053 1.00 74.12 447 THR A C 1
ATOM 3437 O O . THR A 1 447 ? 90.041 29.918 -126.665 1.00 74.12 447 THR A O 1
ATOM 3440 N N . HIS A 1 448 ? 91.346 31.731 -126.812 1.00 75.94 448 HIS A N 1
ATOM 3441 C CA . HIS A 1 448 ? 92.429 31.144 -126.019 1.00 75.94 448 HIS A CA 1
ATOM 3442 C C . HIS A 1 448 ? 92.088 31.015 -124.533 1.00 75.94 448 HIS A C 1
ATOM 3444 O O . HIS A 1 448 ? 92.463 30.016 -123.913 1.00 75.94 448 HIS A O 1
ATOM 3450 N N . ARG A 1 449 ? 91.370 31.985 -123.959 1.00 80.75 449 ARG A N 1
ATOM 3451 C CA . ARG A 1 449 ? 90.892 31.917 -122.574 1.00 80.75 449 ARG A CA 1
ATOM 3452 C C . ARG A 1 449 ? 89.913 30.758 -122.383 1.00 80.75 449 ARG A C 1
ATOM 3454 O O . ARG A 1 449 ? 90.143 29.919 -121.515 1.00 80.75 449 ARG A O 1
ATOM 3461 N N . LEU A 1 450 ? 88.907 30.651 -123.252 1.00 78.44 450 LEU A N 1
ATOM 3462 C CA . LEU A 1 450 ? 87.919 29.568 -123.210 1.00 78.44 450 LEU A CA 1
ATOM 3463 C C . LEU A 1 450 ? 88.563 28.186 -123.393 1.00 78.44 450 LEU A C 1
ATOM 3465 O O . LEU A 1 450 ? 88.162 27.223 -122.744 1.00 78.44 450 LEU A O 1
ATOM 3469 N N . ARG A 1 451 ? 89.611 28.074 -124.224 1.00 80.69 451 ARG A N 1
ATOM 3470 C CA . ARG A 1 451 ? 90.350 26.811 -124.380 1.00 80.69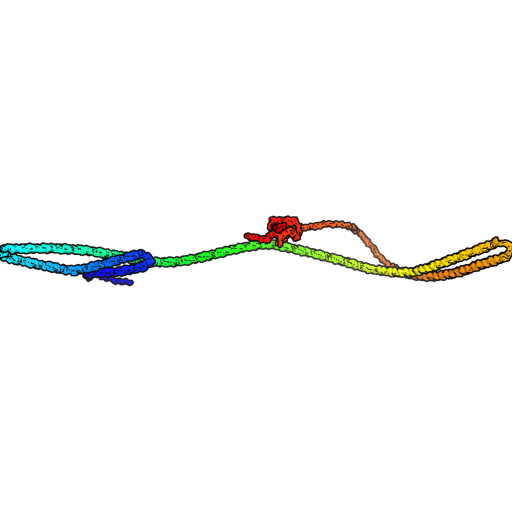 451 ARG A CA 1
ATOM 3471 C C . ARG A 1 451 ? 91.062 26.381 -123.088 1.00 80.69 451 ARG A C 1
ATOM 3473 O O . ARG A 1 451 ? 91.060 25.191 -122.791 1.00 80.69 451 ARG A O 1
ATOM 3480 N N . ARG A 1 452 ? 91.615 27.315 -122.301 1.00 80.50 452 ARG A N 1
ATOM 3481 C CA . ARG A 1 452 ? 92.219 26.989 -120.991 1.00 80.50 452 ARG A CA 1
ATOM 3482 C C . ARG A 1 452 ? 91.169 26.566 -119.968 1.00 80.50 452 ARG A C 1
ATOM 3484 O O . ARG A 1 452 ? 91.391 25.605 -119.244 1.00 80.50 452 ARG A O 1
ATOM 3491 N N . GLU A 1 453 ? 90.026 27.249 -119.928 1.00 82.25 453 GLU A N 1
ATOM 3492 C CA . GLU A 1 453 ? 88.922 26.893 -119.024 1.00 82.25 453 GLU A CA 1
ATOM 3493 C C . GLU A 1 453 ? 88.364 25.491 -119.339 1.00 82.25 453 GLU A C 1
ATOM 3495 O O . GLU A 1 453 ? 88.076 24.715 -118.427 1.00 82.25 453 GLU A O 1
ATOM 3500 N N . MET A 1 454 ? 88.299 25.122 -120.623 1.00 78.50 454 MET A N 1
ATOM 3501 C CA . MET A 1 454 ? 87.931 23.771 -121.064 1.00 78.50 454 MET A CA 1
ATOM 3502 C C . MET A 1 454 ? 88.937 22.696 -120.613 1.00 78.50 454 MET A C 1
ATOM 3504 O O . MET A 1 454 ? 88.513 21.663 -120.096 1.00 78.50 454 MET A O 1
ATOM 3508 N N . GLU A 1 455 ? 90.249 22.927 -120.750 1.00 83.56 455 GLU A N 1
ATOM 3509 C CA . GLU A 1 455 ? 91.282 21.988 -120.266 1.00 83.56 455 GLU A CA 1
ATOM 3510 C C . GLU A 1 455 ? 91.216 21.793 -118.740 1.00 83.56 455 GLU A C 1
ATOM 3512 O O . GLU A 1 455 ? 91.335 20.669 -118.236 1.00 83.56 455 GLU A O 1
ATOM 3517 N N . ASP A 1 456 ? 90.958 22.869 -117.994 1.00 81.69 456 ASP A N 1
ATOM 3518 C CA . ASP A 1 456 ? 90.829 22.818 -116.536 1.00 81.69 456 ASP A CA 1
ATOM 3519 C C . ASP A 1 456 ? 89.583 22.019 -116.111 1.00 81.69 456 ASP A C 1
ATOM 3521 O O . ASP A 1 456 ? 89.646 21.189 -115.195 1.00 81.69 456 ASP A O 1
ATOM 3525 N N . LEU A 1 457 ? 88.460 22.187 -116.818 1.00 81.00 457 LEU A N 1
ATOM 3526 C CA . LEU A 1 457 ? 87.240 21.406 -116.596 1.00 81.00 457 LEU A CA 1
ATOM 3527 C C . LEU A 1 457 ? 87.426 19.918 -116.922 1.00 81.00 457 LEU A C 1
ATOM 3529 O O . LEU A 1 457 ? 86.983 19.073 -116.137 1.00 81.00 457 LEU A O 1
ATOM 3533 N N . GLU A 1 458 ? 88.115 19.576 -118.013 1.00 81.38 458 GLU A N 1
ATOM 3534 C CA . GLU A 1 458 ? 88.430 18.180 -118.349 1.00 81.38 458 GLU A CA 1
ATOM 3535 C C . GLU A 1 458 ? 89.282 17.510 -117.262 1.00 81.38 458 GLU A C 1
ATOM 3537 O O . GLU A 1 458 ? 89.021 16.361 -116.883 1.00 81.38 458 GLU A O 1
ATOM 3542 N N . SER A 1 459 ? 90.250 18.233 -116.687 1.00 80.81 459 SER A N 1
ATOM 3543 C CA . SER A 1 459 ? 91.078 17.717 -115.591 1.00 80.81 459 SER A CA 1
ATOM 3544 C C . SER A 1 459 ? 90.255 17.415 -114.324 1.00 80.81 459 SER A C 1
ATOM 3546 O O . SER A 1 459 ? 90.428 16.362 -113.697 1.00 80.81 459 SER A O 1
ATOM 3548 N N . ARG A 1 460 ? 89.294 18.289 -113.978 1.00 81.56 460 ARG A N 1
ATOM 3549 C CA . ARG A 1 460 ? 88.393 18.116 -112.823 1.00 81.56 460 ARG A CA 1
ATOM 3550 C C . ARG A 1 460 ? 87.424 16.954 -113.033 1.00 81.56 460 ARG A C 1
ATOM 3552 O O . ARG A 1 460 ? 87.216 16.168 -112.108 1.00 81.56 460 ARG A O 1
ATOM 3559 N N . LEU A 1 461 ? 86.880 16.807 -114.241 1.00 80.38 461 LEU A N 1
ATOM 3560 C CA . LEU A 1 461 ? 85.994 15.696 -114.601 1.00 80.38 461 LEU A CA 1
ATOM 3561 C C . LEU A 1 461 ? 86.710 14.346 -114.532 1.00 80.38 461 LEU A C 1
ATOM 3563 O O . LEU A 1 461 ? 86.168 13.386 -113.980 1.00 80.38 461 LEU A O 1
ATOM 3567 N N . LYS A 1 462 ? 87.953 14.275 -115.022 1.00 81.38 462 LYS A N 1
ATOM 3568 C CA . LYS A 1 462 ? 88.768 13.057 -114.951 1.00 81.38 462 LYS A CA 1
ATOM 3569 C C . LYS A 1 462 ? 89.023 12.634 -113.501 1.00 81.38 462 LYS A C 1
ATOM 3571 O O . LYS A 1 462 ? 88.819 11.472 -113.159 1.00 81.38 462 LYS A O 1
ATOM 3576 N N . LYS A 1 463 ? 89.340 13.595 -112.625 1.00 80.00 463 LYS A N 1
ATOM 3577 C CA . LYS A 1 463 ? 89.530 13.357 -111.186 1.00 80.00 463 LYS A CA 1
ATOM 3578 C C . LYS A 1 463 ? 88.262 12.833 -110.495 1.00 80.00 463 LYS A C 1
ATOM 3580 O O . LYS A 1 463 ? 88.338 11.888 -109.716 1.00 80.00 463 LYS A O 1
ATOM 3585 N N . GLN A 1 464 ? 87.091 13.390 -110.817 1.00 81.12 464 GLN A N 1
ATOM 3586 C CA . GLN A 1 464 ? 85.809 12.910 -110.279 1.00 81.12 464 GLN A CA 1
ATOM 3587 C C . GLN A 1 464 ? 85.444 11.506 -110.780 1.00 81.12 464 GLN A C 1
ATOM 3589 O O . GLN A 1 464 ? 84.926 10.693 -110.015 1.00 81.12 464 GLN A O 1
ATOM 3594 N N . SER A 1 465 ? 85.725 11.199 -112.048 1.00 78.38 465 SER A N 1
ATOM 3595 C CA . SER A 1 465 ? 85.493 9.865 -112.612 1.00 78.38 465 SER A CA 1
ATOM 3596 C C . SER A 1 465 ? 86.320 8.789 -111.895 1.00 78.38 465 SER A C 1
ATOM 3598 O O . SER A 1 465 ? 85.797 7.717 -111.580 1.00 78.38 465 SER A O 1
ATOM 3600 N N . ASP A 1 466 ? 87.584 9.084 -111.582 1.00 78.81 466 ASP A N 1
ATOM 3601 C CA . ASP A 1 466 ? 88.470 8.164 -110.860 1.00 78.81 466 ASP A CA 1
ATOM 3602 C C . ASP A 1 466 ? 88.012 7.941 -109.402 1.00 78.81 466 ASP A C 1
ATOM 3604 O O . ASP A 1 466 ? 88.017 6.808 -108.912 1.00 78.81 466 ASP A O 1
ATOM 3608 N N . GLU A 1 467 ? 87.520 8.986 -108.723 1.00 76.12 467 GLU A N 1
ATOM 3609 C CA . GLU A 1 467 ? 86.933 8.888 -107.374 1.00 76.12 467 GLU A CA 1
ATOM 3610 C C . GLU A 1 467 ? 85.645 8.042 -107.350 1.00 76.12 467 GLU A C 1
ATOM 3612 O O . GLU A 1 467 ? 85.440 7.229 -106.441 1.00 76.12 467 GLU A O 1
ATOM 3617 N N . ILE A 1 468 ? 84.791 8.168 -108.373 1.00 75.25 468 ILE A N 1
ATOM 3618 C CA . ILE A 1 468 ? 83.571 7.358 -108.509 1.00 75.25 468 ILE A CA 1
ATOM 3619 C C . ILE A 1 468 ? 83.919 5.881 -108.760 1.00 75.25 468 ILE A C 1
ATOM 3621 O O . ILE A 1 468 ? 83.323 4.993 -108.142 1.00 75.25 468 ILE A O 1
ATOM 3625 N N . LEU A 1 469 ? 84.910 5.591 -109.609 1.00 71.06 469 LEU A N 1
ATOM 3626 C CA . LEU A 1 469 ? 85.395 4.224 -109.845 1.00 71.06 469 LEU A CA 1
ATOM 3627 C C . LEU A 1 469 ? 85.985 3.590 -108.571 1.00 71.06 469 LEU A C 1
ATOM 3629 O O . LEU A 1 469 ? 85.718 2.417 -108.279 1.00 71.06 469 LEU A O 1
ATOM 3633 N N . ALA A 1 470 ? 86.702 4.363 -107.750 1.00 69.62 470 ALA A N 1
ATOM 3634 C CA . ALA A 1 470 ? 87.186 3.908 -106.447 1.00 69.62 470 ALA A CA 1
ATOM 3635 C C . ALA A 1 470 ? 86.032 3.564 -105.477 1.00 69.62 470 ALA A C 1
ATOM 3637 O O . ALA A 1 470 ? 86.066 2.520 -104.821 1.00 69.62 470 ALA A O 1
ATOM 3638 N N . ALA A 1 471 ? 84.969 4.376 -105.439 1.00 67.81 471 ALA A N 1
ATOM 3639 C CA . ALA A 1 471 ? 83.795 4.147 -104.590 1.00 67.81 471 ALA A CA 1
ATOM 3640 C C . ALA A 1 471 ? 82.940 2.937 -105.022 1.00 67.81 471 ALA A C 1
ATOM 3642 O O . ALA A 1 471 ? 82.350 2.255 -104.185 1.00 67.81 471 ALA A O 1
ATOM 3643 N N . ILE A 1 472 ? 82.894 2.615 -106.317 1.00 65.69 472 ILE A N 1
ATOM 3644 C CA . ILE A 1 472 ? 82.171 1.434 -106.822 1.00 65.69 472 ILE A CA 1
ATOM 3645 C C . ILE A 1 472 ? 82.897 0.128 -106.445 1.00 65.69 472 ILE A C 1
ATOM 3647 O O . ILE A 1 472 ? 82.256 -0.902 -106.218 1.00 65.69 472 ILE A O 1
ATOM 3651 N N . SER A 1 473 ? 84.223 0.168 -106.287 1.00 59.06 473 SER A N 1
ATOM 3652 C CA . SER A 1 473 ? 85.048 -0.985 -105.891 1.00 59.06 473 SER A CA 1
ATOM 3653 C C . SER A 1 473 ? 84.765 -1.491 -104.468 1.00 59.06 473 SER A C 1
ATOM 3655 O O . SER A 1 473 ? 84.981 -2.668 -104.178 1.00 59.06 473 SER A O 1
ATOM 3657 N N . THR A 1 474 ? 84.266 -0.631 -103.573 1.00 60.69 474 THR A N 1
ATOM 3658 C CA . THR A 1 474 ? 84.076 -0.938 -102.142 1.00 60.69 474 THR A CA 1
ATOM 3659 C C . THR A 1 474 ? 82.690 -1.505 -101.799 1.00 60.69 474 THR A C 1
ATOM 3661 O O . THR A 1 474 ? 82.491 -1.996 -100.690 1.00 60.69 474 THR A O 1
ATOM 3664 N N . LEU A 1 475 ? 81.740 -1.525 -102.745 1.00 46.62 475 LEU A N 1
ATOM 3665 C CA . LEU A 1 475 ? 80.323 -1.853 -102.498 1.00 46.62 475 LEU A CA 1
ATOM 3666 C C . LEU A 1 475 ? 79.845 -3.212 -103.064 1.00 46.62 475 LEU A C 1
ATOM 3668 O O . LEU A 1 475 ? 78.666 -3.373 -103.386 1.00 46.62 475 LEU A O 1
ATOM 3672 N N . ARG A 1 476 ? 80.710 -4.237 -103.159 1.00 37.22 476 ARG A N 1
ATOM 3673 C CA . ARG A 1 476 ? 80.314 -5.581 -103.651 1.00 37.22 476 ARG A CA 1
ATOM 3674 C C . ARG A 1 476 ? 80.094 -6.609 -102.510 1.00 37.22 476 ARG A C 1
ATOM 3676 O O . ARG A 1 476 ? 81.047 -6.922 -101.798 1.00 37.22 476 ARG A O 1
ATOM 3683 N N . PRO A 1 477 ? 78.883 -7.190 -102.336 1.00 48.78 477 PRO A N 1
ATOM 3684 C CA . PRO A 1 477 ? 78.527 -8.025 -101.178 1.00 48.78 477 PRO A CA 1
ATOM 3685 C C . PRO A 1 477 ? 78.758 -9.538 -101.389 1.00 48.78 477 PRO A C 1
ATOM 3687 O O . PRO A 1 477 ? 78.625 -10.053 -102.500 1.00 48.78 477 PRO A O 1
ATOM 3690 N N . LYS A 1 478 ? 79.014 -10.283 -100.298 1.00 36.97 478 LYS A N 1
ATOM 3691 C CA . LYS A 1 478 ? 78.953 -11.761 -100.244 1.00 36.97 478 LYS A CA 1
ATOM 3692 C C . LYS A 1 478 ? 77.663 -12.214 -99.551 1.00 36.97 478 LYS A C 1
ATOM 3694 O O . LYS A 1 478 ? 77.424 -11.884 -98.396 1.00 36.97 478 LYS A O 1
ATOM 3699 N N . ALA A 1 479 ? 76.862 -13.013 -100.253 1.00 39.53 479 ALA A N 1
ATOM 3700 C CA . ALA A 1 479 ? 75.667 -13.687 -99.748 1.00 39.53 479 ALA A CA 1
ATOM 3701 C C . ALA A 1 479 ? 75.915 -15.199 -99.601 1.00 39.53 479 ALA A C 1
ATOM 3703 O O . ALA A 1 479 ? 76.560 -15.786 -100.468 1.00 39.53 479 ALA A O 1
ATOM 3704 N N . VAL A 1 480 ? 75.315 -15.859 -98.599 1.00 34.81 480 VAL A N 1
ATOM 3705 C CA . VAL A 1 480 ? 75.054 -17.314 -98.633 1.00 34.81 480 VAL A CA 1
ATOM 3706 C C . VAL A 1 480 ? 73.651 -17.633 -98.086 1.00 34.81 480 VAL A C 1
ATOM 3708 O O . VAL A 1 480 ? 73.210 -17.108 -97.071 1.00 34.81 480 VAL A O 1
ATOM 3711 N N . ARG A 1 481 ? 72.954 -18.493 -98.841 1.00 38.47 481 ARG A N 1
ATOM 3712 C CA . ARG A 1 481 ? 71.543 -18.936 -98.787 1.00 38.47 481 ARG A CA 1
ATOM 3713 C C . ARG A 1 481 ? 71.285 -20.064 -97.772 1.00 38.47 481 ARG A C 1
ATOM 3715 O O . ARG A 1 481 ? 72.194 -20.852 -97.527 1.00 38.47 481 ARG A O 1
ATOM 3722 N N . LYS A 1 482 ? 69.996 -20.283 -97.436 1.00 33.75 482 LYS A N 1
ATOM 3723 C CA . LYS A 1 482 ? 69.161 -21.536 -97.515 1.00 33.75 482 LYS A CA 1
ATOM 3724 C C . LYS A 1 482 ? 68.018 -21.431 -96.467 1.00 33.75 482 LYS A C 1
ATOM 3726 O O . LYS A 1 482 ? 68.243 -20.813 -95.446 1.00 33.75 482 LYS A O 1
ATOM 3731 N N . LYS A 1 483 ? 66.798 -21.990 -96.545 1.00 31.28 483 LYS A N 1
ATOM 3732 C CA . LYS A 1 483 ? 65.951 -22.724 -97.515 1.00 31.28 483 LYS A CA 1
ATOM 3733 C C . LYS A 1 483 ? 64.504 -22.752 -96.929 1.00 31.28 483 LYS A C 1
ATOM 3735 O O . LYS A 1 483 ? 64.321 -22.623 -95.728 1.00 31.28 483 LYS A O 1
ATOM 3740 N N . ARG A 1 484 ? 63.510 -22.934 -97.809 1.00 34.84 484 ARG A N 1
ATOM 3741 C CA . ARG A 1 484 ? 62.030 -22.998 -97.638 1.00 34.84 484 ARG A CA 1
ATOM 3742 C C . ARG A 1 484 ? 61.493 -24.077 -96.666 1.00 34.84 484 ARG A C 1
ATOM 3744 O O . ARG A 1 484 ? 62.115 -25.134 -96.603 1.00 34.84 484 ARG A O 1
ATOM 3751 N N . LYS A 1 485 ? 60.252 -23.892 -96.146 1.00 34.56 485 LYS A N 1
ATOM 3752 C CA . LYS A 1 485 ? 59.046 -24.784 -96.287 1.00 34.56 485 LYS A CA 1
ATOM 3753 C C . LYS A 1 485 ? 57.804 -24.255 -95.494 1.00 34.56 485 LYS A C 1
ATOM 3755 O O . LYS A 1 485 ? 57.913 -24.033 -94.301 1.00 34.56 485 LYS A O 1
ATOM 3760 N N . THR A 1 486 ? 56.733 -23.791 -96.176 1.00 33.19 486 THR A N 1
ATOM 3761 C CA . THR A 1 486 ? 55.334 -24.349 -96.287 1.00 33.19 486 THR A CA 1
ATOM 3762 C C . THR A 1 486 ? 54.448 -24.290 -95.011 1.00 33.19 486 THR A C 1
ATOM 3764 O O . THR A 1 486 ? 54.695 -25.071 -94.108 1.00 33.19 486 THR A O 1
ATOM 3767 N N . ALA A 1 487 ? 53.511 -23.326 -94.841 1.00 32.31 487 ALA A N 1
ATOM 3768 C CA . ALA A 1 487 ? 52.066 -23.287 -95.246 1.00 32.31 487 ALA A CA 1
ATOM 3769 C C . ALA A 1 487 ? 51.096 -24.047 -94.278 1.00 32.31 487 ALA A C 1
ATOM 3771 O O . ALA A 1 487 ? 51.580 -24.984 -93.657 1.00 32.31 487 ALA A O 1
ATOM 3772 N N . PRO A 1 488 ? 49.755 -23.795 -94.166 1.00 48.44 488 PRO A N 1
ATOM 3773 C CA . PRO A 1 488 ? 48.887 -22.717 -94.691 1.00 48.44 488 PRO A CA 1
ATOM 3774 C C . PRO A 1 488 ? 47.781 -22.162 -93.711 1.00 48.44 488 PRO A C 1
ATOM 3776 O O . PRO A 1 488 ? 47.452 -22.758 -92.697 1.00 48.44 488 PRO A O 1
ATOM 3779 N N . ARG A 1 489 ? 47.094 -21.078 -94.134 1.00 34.22 489 ARG A N 1
ATOM 3780 C CA . ARG A 1 489 ? 45.618 -20.832 -94.063 1.00 34.22 489 ARG A CA 1
ATOM 3781 C C . ARG A 1 489 ? 44.845 -20.871 -92.714 1.00 34.22 489 ARG A C 1
ATOM 3783 O O . ARG A 1 489 ? 44.540 -21.949 -92.227 1.00 34.22 489 ARG A O 1
ATOM 3790 N N . LYS A 1 490 ? 44.213 -19.741 -92.327 1.00 34.97 490 LYS A N 1
ATOM 3791 C CA . LYS A 1 490 ? 42.775 -19.394 -92.579 1.00 34.97 490 LYS A CA 1
ATOM 3792 C C . LYS A 1 490 ? 42.232 -18.285 -91.643 1.00 34.97 490 LYS A C 1
ATOM 3794 O O . LYS A 1 490 ? 42.183 -18.446 -90.437 1.00 34.97 490 LYS A O 1
ATOM 3799 N N . ASN A 1 491 ? 41.681 -17.246 -92.278 1.00 37.34 491 ASN A N 1
ATOM 3800 C CA . ASN A 1 491 ? 40.409 -16.560 -91.990 1.00 37.34 491 ASN A CA 1
ATOM 3801 C C . ASN A 1 491 ? 40.082 -16.025 -90.579 1.00 37.34 491 ASN A C 1
ATOM 3803 O O . ASN A 1 491 ? 39.710 -16.794 -89.700 1.00 37.34 491 ASN A O 1
ATOM 3807 N N . ARG A 1 492 ? 39.901 -14.696 -90.480 1.00 35.34 492 ARG A N 1
ATOM 3808 C CA . ARG A 1 492 ? 38.727 -14.040 -89.844 1.00 35.34 492 ARG A CA 1
ATOM 3809 C C . ARG A 1 492 ? 38.744 -12.533 -90.151 1.00 35.34 492 ARG A C 1
ATOM 3811 O O . ARG A 1 492 ? 39.615 -11.810 -89.701 1.00 35.34 492 ARG A O 1
ATOM 3818 N N . LYS A 1 493 ? 38.008 -12.091 -91.176 1.00 36.47 493 LYS A N 1
ATOM 3819 C CA . LYS A 1 493 ? 36.657 -11.491 -91.115 1.00 36.47 493 LYS A CA 1
ATOM 3820 C C . LYS A 1 493 ? 36.518 -10.312 -90.139 1.00 36.47 493 LYS A C 1
ATOM 3822 O O . LYS A 1 493 ? 36.374 -10.490 -88.937 1.00 36.47 493 LYS A O 1
ATOM 3827 N N . LYS A 1 494 ? 36.420 -9.126 -90.752 1.00 46.56 494 LYS A N 1
ATOM 3828 C CA . LYS A 1 494 ? 35.654 -7.959 -90.300 1.00 46.56 494 LYS A CA 1
ATOM 3829 C C . LYS A 1 494 ? 34.270 -8.387 -89.782 1.00 46.56 494 LYS A C 1
ATOM 3831 O O . LYS A 1 494 ? 33.574 -9.115 -90.487 1.00 46.56 494 LYS A O 1
ATOM 3836 N N . SER A 1 495 ? 33.825 -7.835 -88.655 1.00 36.62 495 SER A N 1
ATOM 3837 C CA . SER A 1 495 ? 32.446 -7.337 -88.537 1.00 36.62 495 SER A CA 1
ATOM 3838 C C . SER A 1 495 ? 32.321 -6.336 -87.391 1.00 36.62 495 SER A C 1
ATOM 3840 O O . SER A 1 495 ? 32.231 -6.683 -86.216 1.00 36.62 495 SER A O 1
ATOM 3842 N N . THR A 1 496 ? 32.257 -5.074 -87.783 1.00 49.06 496 THR A N 1
ATOM 3843 C CA . THR A 1 496 ? 31.516 -4.018 -87.110 1.00 49.06 496 THR A CA 1
ATOM 3844 C C . THR A 1 496 ? 30.083 -4.474 -86.817 1.00 49.06 496 THR A C 1
ATOM 3846 O O . THR A 1 496 ? 29.343 -4.838 -87.729 1.00 49.06 496 THR A O 1
ATOM 3849 N N . ARG A 1 497 ? 29.641 -4.396 -85.556 1.00 35.81 497 ARG A N 1
ATOM 3850 C CA . ARG A 1 497 ? 28.210 -4.235 -85.259 1.00 35.81 497 ARG A CA 1
ATOM 3851 C C . ARG A 1 497 ? 27.995 -3.519 -83.928 1.00 35.81 497 ARG A C 1
ATOM 3853 O O . ARG A 1 497 ? 27.835 -4.130 -82.878 1.00 35.81 497 ARG A O 1
ATOM 3860 N N . ARG A 1 498 ? 27.929 -2.186 -84.027 1.00 48.19 498 ARG A N 1
ATOM 3861 C CA . ARG A 1 498 ? 27.188 -1.310 -83.111 1.00 48.19 498 ARG A CA 1
ATOM 3862 C C . ARG A 1 498 ? 25.833 -1.952 -82.798 1.00 48.19 498 ARG A C 1
ATOM 3864 O O . ARG A 1 498 ? 25.026 -2.166 -83.705 1.00 48.19 498 ARG A O 1
ATOM 3871 N N . ARG A 1 499 ? 25.555 -2.204 -81.520 1.00 33.84 499 ARG A N 1
ATOM 3872 C CA . ARG A 1 499 ? 24.209 -2.524 -81.041 1.00 33.84 499 ARG A CA 1
ATOM 3873 C C . ARG A 1 499 ? 23.840 -1.586 -79.892 1.00 33.84 499 ARG A C 1
ATOM 3875 O O . ARG A 1 499 ? 24.276 -1.751 -78.766 1.00 33.84 499 ARG A O 1
ATOM 3882 N N . ARG A 1 500 ? 23.050 -0.579 -80.277 1.00 37.75 500 ARG A N 1
ATOM 3883 C CA . ARG A 1 500 ? 21.925 0.043 -79.560 1.00 37.75 500 ARG A CA 1
ATOM 3884 C C . ARG A 1 500 ? 21.989 0.009 -78.027 1.00 37.75 500 ARG A C 1
ATOM 3886 O O . ARG A 1 500 ? 21.558 -0.955 -77.403 1.00 37.75 500 ARG A O 1
ATOM 3893 N N . ALA A 1 501 ? 22.360 1.155 -77.461 1.00 36.50 501 ALA A N 1
ATOM 3894 C CA . ALA A 1 501 ? 21.975 1.559 -76.119 1.00 36.50 501 ALA A CA 1
ATOM 3895 C C . ALA A 1 501 ? 20.439 1.607 -76.016 1.00 36.50 501 ALA A C 1
ATOM 3897 O O . ALA A 1 501 ? 19.783 2.462 -76.612 1.00 36.50 501 ALA A O 1
ATOM 3898 N N . ARG A 1 502 ? 19.859 0.665 -75.271 1.00 36.56 502 ARG A N 1
ATOM 3899 C CA . ARG A 1 502 ? 18.510 0.799 -74.720 1.00 36.56 502 ARG A CA 1
ATOM 3900 C C . ARG A 1 502 ? 18.656 1.426 -73.338 1.00 36.56 502 ARG A C 1
ATOM 3902 O O . ARG A 1 502 ? 19.266 0.830 -72.457 1.00 36.56 502 ARG A O 1
ATOM 3909 N N . ARG A 1 503 ? 18.106 2.634 -73.173 1.00 44.47 503 ARG A N 1
ATOM 3910 C CA . ARG A 1 503 ? 17.866 3.271 -71.872 1.00 44.47 503 ARG A CA 1
ATOM 3911 C C . ARG A 1 503 ? 17.039 2.312 -71.013 1.00 44.47 503 ARG A C 1
ATOM 3913 O O . ARG A 1 503 ? 15.844 2.151 -71.244 1.00 44.47 503 ARG A O 1
ATOM 3920 N N . ALA A 1 504 ? 17.681 1.674 -70.043 1.00 35.03 504 ALA A N 1
ATOM 3921 C CA . ALA A 1 504 ? 16.997 1.033 -68.937 1.00 35.03 504 ALA A CA 1
ATOM 3922 C C . ALA A 1 504 ? 16.590 2.138 -67.956 1.00 35.03 504 ALA A C 1
ATOM 3924 O O . ALA A 1 504 ? 17.417 2.678 -67.222 1.00 35.03 504 ALA A O 1
ATOM 3925 N N . THR A 1 505 ? 15.314 2.516 -67.972 1.00 43.19 505 THR A N 1
ATOM 3926 C CA . THR A 1 505 ? 14.691 3.224 -66.854 1.00 43.19 505 THR A CA 1
ATOM 3927 C C . THR A 1 505 ? 14.864 2.352 -65.615 1.00 43.19 505 THR A C 1
ATOM 3929 O O . THR A 1 505 ? 14.280 1.268 -65.541 1.00 43.19 505 THR A O 1
ATOM 3932 N N . ARG A 1 506 ? 15.715 2.798 -64.681 1.00 39.44 506 ARG A N 1
ATOM 3933 C CA . ARG A 1 506 ? 15.901 2.190 -63.360 1.00 39.44 506 ARG A CA 1
ATOM 3934 C C . ARG A 1 506 ? 14.522 1.970 -62.739 1.00 39.44 506 ARG A C 1
ATOM 3936 O O . ARG A 1 506 ? 13.837 2.929 -62.393 1.00 39.44 506 ARG A O 1
ATOM 3943 N N . ARG A 1 507 ? 14.102 0.707 -62.639 1.00 42.25 507 ARG A N 1
ATOM 3944 C CA . ARG A 1 507 ? 12.976 0.318 -61.793 1.00 42.25 507 ARG A CA 1
ATOM 3945 C C . ARG A 1 507 ? 13.391 0.662 -60.369 1.00 42.25 507 ARG A C 1
ATOM 3947 O O . ARG A 1 507 ? 14.276 0.018 -59.817 1.00 42.25 507 ARG A O 1
ATOM 3954 N N . VAL A 1 508 ? 12.805 1.728 -59.832 1.00 52.00 508 VAL A N 1
ATOM 3955 C CA . VAL A 1 508 ? 12.914 2.069 -58.414 1.00 52.00 508 VAL A CA 1
ATOM 3956 C C . VAL A 1 508 ? 12.437 0.839 -57.634 1.00 52.00 508 VAL A C 1
ATOM 3958 O O . VAL A 1 508 ? 11.384 0.294 -57.989 1.00 52.00 508 VAL A O 1
ATOM 3961 N N . PRO A 1 509 ? 13.207 0.349 -56.648 1.00 54.69 509 PRO A N 1
ATOM 3962 C CA . PRO A 1 509 ? 12.803 -0.797 -55.847 1.00 54.69 509 PRO A CA 1
ATOM 3963 C C . PRO A 1 509 ? 11.410 -0.533 -55.274 1.00 54.69 509 PRO A C 1
ATOM 3965 O O . PRO A 1 509 ? 11.140 0.536 -54.722 1.00 54.69 509 PRO A O 1
ATOM 3968 N N . ARG A 1 510 ? 10.491 -1.482 -55.477 1.00 59.81 510 ARG A N 1
ATOM 3969 C CA . ARG A 1 510 ? 9.163 -1.426 -54.867 1.00 59.81 510 ARG A CA 1
ATOM 3970 C C . ARG A 1 510 ? 9.367 -1.612 -53.369 1.00 59.81 510 ARG A C 1
ATOM 3972 O O . ARG A 1 510 ? 9.501 -2.732 -52.905 1.00 59.81 510 ARG A O 1
ATOM 3979 N N . VAL A 1 511 ? 9.452 -0.502 -52.644 1.00 73.62 511 VAL A N 1
ATOM 3980 C CA . VAL A 1 511 ? 9.462 -0.517 -51.184 1.00 73.62 511 VAL A CA 1
ATOM 3981 C C . VAL A 1 511 ? 8.091 -1.015 -50.729 1.00 73.62 511 VAL A C 1
ATOM 3983 O O . VAL A 1 511 ? 7.060 -0.476 -51.162 1.00 73.62 511 VAL A O 1
ATOM 3986 N N . ASN A 1 512 ? 8.101 -2.071 -49.915 1.00 85.81 512 ASN A N 1
ATOM 3987 C CA . ASN A 1 512 ? 6.904 -2.685 -49.359 1.00 85.81 512 ASN A CA 1
ATOM 3988 C C . ASN A 1 512 ? 6.127 -1.664 -48.526 1.00 85.81 512 ASN A C 1
ATOM 3990 O O . ASN A 1 512 ? 6.692 -0.764 -47.906 1.00 85.81 512 ASN A O 1
ATOM 3994 N N . ASN A 1 513 ? 4.805 -1.794 -48.543 1.00 89.88 513 ASN A N 1
ATOM 3995 C CA . ASN A 1 513 ? 3.902 -0.845 -47.902 1.00 89.88 513 ASN A CA 1
ATOM 3996 C C . ASN A 1 513 ? 4.118 -0.755 -46.379 1.00 89.88 513 ASN A C 1
ATOM 3998 O O . ASN A 1 513 ? 4.003 0.329 -45.824 1.00 89.88 513 ASN A O 1
ATOM 4002 N N . GLU A 1 514 ? 4.519 -1.849 -45.733 1.00 88.00 514 GLU A N 1
ATOM 4003 C CA . GLU A 1 514 ? 4.894 -1.882 -44.310 1.00 88.00 514 GLU A CA 1
ATOM 4004 C C . GLU A 1 514 ? 6.170 -1.086 -44.023 1.00 88.00 514 GLU A C 1
ATOM 4006 O O . GLU A 1 514 ? 6.226 -0.323 -43.066 1.00 88.00 514 GLU A O 1
ATOM 4011 N N . THR A 1 515 ? 7.179 -1.176 -44.892 1.00 89.44 515 THR A N 1
ATOM 4012 C CA . THR A 1 515 ? 8.411 -0.386 -44.750 1.00 89.44 515 THR A CA 1
ATOM 4013 C C . THR A 1 515 ? 8.126 1.110 -44.881 1.00 89.44 515 THR A C 1
ATOM 4015 O O . THR A 1 515 ? 8.764 1.925 -44.219 1.00 89.44 515 THR A O 1
ATOM 4018 N N . LEU A 1 516 ? 7.150 1.481 -45.717 1.00 92.31 516 LEU A N 1
ATOM 4019 C CA . LEU A 1 516 ? 6.697 2.866 -45.829 1.00 92.31 516 LEU A CA 1
ATOM 4020 C C . LEU A 1 516 ? 5.913 3.310 -44.592 1.00 92.31 516 LEU A C 1
ATOM 4022 O O . LEU A 1 516 ? 6.110 4.438 -44.157 1.00 92.31 516 LEU A O 1
ATOM 4026 N N . ASP A 1 517 ? 5.081 2.444 -44.012 1.00 94.31 517 ASP A N 1
ATOM 4027 C CA . ASP A 1 517 ? 4.366 2.740 -42.766 1.00 94.31 517 ASP A CA 1
ATOM 4028 C C . ASP A 1 517 ? 5.333 2.989 -41.613 1.00 94.31 517 ASP A C 1
ATOM 4030 O O . ASP A 1 517 ? 5.221 4.009 -40.941 1.00 94.31 517 ASP A O 1
ATOM 4034 N N . ILE A 1 518 ? 6.316 2.103 -41.424 1.00 92.12 518 ILE A N 1
ATOM 4035 C CA . ILE A 1 518 ? 7.332 2.237 -40.372 1.00 92.12 518 ILE A CA 1
ATOM 4036 C C . ILE A 1 518 ? 8.110 3.541 -40.556 1.00 92.12 518 ILE A C 1
ATOM 4038 O O . ILE A 1 518 ? 8.307 4.287 -39.599 1.00 92.12 518 ILE A O 1
ATOM 4042 N N . LEU A 1 519 ? 8.517 3.853 -41.792 1.00 92.69 519 LEU A N 1
ATOM 4043 C CA . LEU A 1 519 ? 9.224 5.096 -42.087 1.00 92.69 519 LEU A CA 1
ATOM 4044 C C . LEU A 1 519 ? 8.362 6.325 -41.760 1.00 92.69 519 LEU A C 1
ATOM 4046 O O . LEU A 1 519 ? 8.853 7.246 -41.115 1.00 92.69 519 LEU A O 1
ATOM 4050 N N . ILE A 1 520 ? 7.086 6.319 -42.161 1.00 93.31 520 ILE A N 1
ATOM 4051 C CA . ILE A 1 520 ? 6.126 7.398 -41.891 1.00 93.31 520 ILE A CA 1
ATOM 4052 C C . ILE A 1 520 ? 5.933 7.586 -40.382 1.00 93.31 520 ILE A C 1
ATOM 4054 O O . ILE A 1 520 ? 6.081 8.704 -39.887 1.00 93.31 520 ILE A O 1
ATOM 4058 N N . VAL A 1 521 ? 5.658 6.510 -39.643 1.00 93.69 521 VAL A N 1
ATOM 4059 C CA . VAL A 1 521 ? 5.422 6.557 -38.193 1.00 93.69 521 VAL A CA 1
ATOM 4060 C C . VAL A 1 521 ? 6.670 7.035 -37.458 1.00 93.69 521 VAL A C 1
ATOM 4062 O O . VAL A 1 521 ? 6.565 7.951 -36.649 1.00 93.69 521 VAL A O 1
ATOM 4065 N N . ASN A 1 522 ? 7.857 6.524 -37.799 1.00 93.19 522 ASN A N 1
ATOM 4066 C CA . ASN A 1 522 ? 9.113 6.972 -37.192 1.00 93.19 522 ASN A CA 1
ATOM 4067 C C . ASN A 1 522 ? 9.387 8.456 -37.458 1.00 93.19 522 ASN A C 1
ATOM 4069 O O . ASN A 1 522 ? 9.805 9.169 -36.548 1.00 93.19 522 ASN A O 1
ATOM 4073 N N . THR A 1 523 ? 9.111 8.952 -38.672 1.00 91.31 523 THR A N 1
ATOM 4074 C CA . THR A 1 523 ? 9.247 10.390 -38.957 1.00 91.31 523 THR A CA 1
ATOM 4075 C C . THR A 1 523 ? 8.239 11.247 -38.190 1.00 91.31 523 THR A C 1
ATOM 4077 O O . THR A 1 523 ? 8.587 12.338 -37.747 1.00 91.31 523 THR A O 1
ATOM 4080 N N . LEU A 1 524 ? 7.018 10.750 -37.980 1.00 90.75 524 LEU A N 1
ATOM 4081 C CA . LEU A 1 524 ? 5.974 11.437 -37.214 1.00 90.75 524 LEU A CA 1
ATOM 4082 C C . LEU A 1 524 ? 6.159 11.344 -35.697 1.00 90.75 524 LEU A C 1
ATOM 4084 O O . LEU A 1 524 ? 5.600 12.161 -34.971 1.00 90.75 524 LEU A O 1
ATOM 4088 N N . ASN A 1 525 ? 6.941 10.375 -35.221 1.00 87.12 525 ASN A N 1
ATOM 4089 C CA . ASN A 1 525 ? 7.275 10.217 -33.807 1.00 87.12 525 ASN A CA 1
ATOM 4090 C C . ASN A 1 525 ? 8.249 11.302 -33.309 1.00 87.12 525 ASN A C 1
ATOM 4092 O O . ASN A 1 525 ? 8.391 11.505 -32.110 1.00 87.12 525 ASN A O 1
ATOM 4096 N N . ALA A 1 526 ? 8.932 11.994 -34.228 1.00 77.25 526 ALA A N 1
ATOM 4097 C CA . ALA A 1 526 ? 9.855 13.077 -33.899 1.00 77.25 526 ALA A CA 1
ATOM 4098 C C . ALA A 1 526 ? 9.174 14.456 -33.840 1.00 77.25 526 ALA A C 1
ATOM 4100 O O . ALA A 1 526 ? 9.611 15.316 -33.080 1.00 77.25 526 ALA A O 1
ATOM 4101 N N . ALA A 1 527 ? 8.135 14.694 -34.653 1.00 86.12 527 ALA A N 1
ATOM 4102 C CA . ALA A 1 527 ? 7.405 15.962 -34.687 1.00 86.12 527 ALA A CA 1
ATOM 4103 C C . ALA A 1 527 ? 6.076 15.856 -35.454 1.00 86.12 527 ALA A C 1
ATOM 4105 O O . ALA A 1 527 ? 5.945 15.092 -36.412 1.00 86.12 527 ALA A O 1
ATOM 4106 N N . SER A 1 528 ? 5.120 16.727 -35.113 1.00 91.31 528 SER A N 1
ATOM 4107 C CA . SER A 1 528 ? 3.918 16.955 -35.921 1.00 91.31 528 SER A CA 1
ATOM 4108 C C . SER A 1 528 ? 4.289 17.572 -37.274 1.00 91.31 528 SER A C 1
ATOM 4110 O O . SER A 1 528 ? 4.852 18.670 -37.307 1.00 91.31 528 SER A O 1
ATOM 4112 N N . MET A 1 529 ? 3.949 16.921 -38.388 1.00 95.88 529 MET A N 1
ATOM 4113 C CA . MET A 1 529 ? 4.362 17.360 -39.730 1.00 95.88 529 MET A CA 1
ATOM 4114 C C . MET A 1 529 ? 3.187 17.531 -40.691 1.00 95.88 529 MET A C 1
ATOM 4116 O O . MET A 1 529 ? 2.221 16.768 -40.682 1.00 95.88 529 MET A O 1
ATOM 4120 N N . SER A 1 530 ? 3.286 18.536 -41.562 1.00 96.44 530 SER A N 1
ATOM 4121 C CA . SER A 1 530 ? 2.384 18.687 -42.706 1.00 96.44 530 SER A CA 1
ATOM 4122 C C . SER A 1 530 ? 2.727 17.685 -43.811 1.00 96.44 530 SER A C 1
ATOM 4124 O O . SER A 1 530 ? 3.839 17.160 -43.882 1.00 96.44 530 SER A O 1
ATOM 4126 N N . ILE A 1 531 ? 1.794 17.449 -44.735 1.00 95.44 531 ILE A N 1
ATOM 4127 C CA . ILE A 1 531 ? 2.013 16.481 -45.818 1.00 95.44 531 ILE A CA 1
ATOM 4128 C C . ILE A 1 531 ? 3.182 16.850 -46.747 1.00 95.44 531 ILE A C 1
ATOM 4130 O O . ILE A 1 531 ? 3.866 15.969 -47.266 1.00 95.44 531 ILE A O 1
ATOM 4134 N N . ALA A 1 532 ? 3.427 18.150 -46.933 1.00 92.88 532 ALA A N 1
ATOM 4135 C CA . ALA A 1 532 ? 4.544 18.650 -47.727 1.00 92.88 532 ALA A CA 1
ATOM 4136 C C . ALA A 1 532 ? 5.884 18.337 -47.046 1.00 92.88 532 ALA A C 1
ATOM 4138 O O . ALA A 1 532 ? 6.779 17.793 -47.690 1.00 92.88 532 ALA A O 1
ATOM 4139 N N . GLN A 1 533 ? 5.974 18.583 -45.734 1.00 94.50 533 GLN A N 1
ATOM 4140 C CA . GLN A 1 533 ? 7.153 18.253 -44.928 1.00 94.50 533 GLN A CA 1
ATOM 4141 C C . GLN A 1 533 ? 7.405 16.741 -44.904 1.00 94.50 533 GLN A C 1
ATOM 4143 O O . GLN A 1 533 ? 8.535 16.311 -45.104 1.00 94.50 533 GLN A O 1
ATOM 4148 N N . LEU A 1 534 ? 6.354 15.924 -44.754 1.00 93.56 534 LEU A N 1
ATOM 4149 C CA . LEU A 1 534 ? 6.489 14.464 -44.749 1.00 93.56 534 LEU A CA 1
ATOM 4150 C C . LEU A 1 534 ? 6.997 13.909 -46.082 1.00 93.56 534 LEU A C 1
ATOM 4152 O O . LEU A 1 534 ? 7.789 12.970 -46.125 1.00 93.56 534 LEU A O 1
ATOM 4156 N N . ARG A 1 535 ? 6.528 14.479 -47.195 1.00 95.75 535 ARG A N 1
ATOM 4157 C CA . ARG A 1 535 ? 6.999 14.120 -48.536 1.00 95.75 535 ARG A CA 1
ATOM 4158 C C . ARG A 1 535 ? 8.478 14.449 -48.708 1.00 95.75 535 ARG A C 1
ATOM 4160 O O . ARG A 1 535 ? 9.204 13.661 -49.312 1.00 95.75 535 ARG A O 1
ATOM 4167 N N . GLU A 1 536 ? 8.906 15.606 -48.220 1.00 93.31 536 GLU A N 1
ATOM 4168 C CA . GLU A 1 536 ? 10.293 16.052 -48.325 1.00 93.31 536 GLU A CA 1
ATOM 4169 C C . GLU A 1 536 ? 11.235 15.167 -47.500 1.00 93.31 536 GLU A C 1
ATOM 4171 O O . GLU A 1 536 ? 12.265 14.726 -48.012 1.00 93.31 536 GLU A O 1
ATOM 4176 N N . THR A 1 537 ? 10.840 14.810 -46.274 1.00 91.88 537 THR A N 1
ATOM 4177 C CA . THR A 1 537 ? 11.652 13.973 -45.380 1.00 91.88 537 THR A CA 1
ATOM 4178 C C . THR A 1 537 ? 11.711 12.512 -45.815 1.00 91.88 537 THR A C 1
ATOM 4180 O O . THR A 1 537 ? 12.785 11.913 -45.826 1.00 91.88 537 THR A O 1
ATOM 4183 N N . THR A 1 538 ? 10.586 11.928 -46.230 1.00 91.19 538 THR A N 1
ATOM 4184 C CA . THR A 1 538 ? 10.522 10.499 -46.597 1.00 91.19 538 THR A CA 1
ATOM 4185 C C . THR A 1 538 ? 10.866 10.223 -48.062 1.00 91.19 538 THR A C 1
ATOM 4187 O O . THR A 1 538 ? 11.089 9.072 -48.440 1.00 91.19 538 THR A O 1
ATOM 4190 N N . LYS A 1 539 ? 10.894 11.259 -48.914 1.00 94.19 539 LYS A N 1
ATOM 4191 C CA . LYS A 1 539 ? 11.010 11.159 -50.383 1.00 94.19 539 LYS A CA 1
ATOM 4192 C C . LYS A 1 539 ? 9.919 10.285 -51.030 1.00 94.19 539 LYS A C 1
ATOM 4194 O O . LYS A 1 539 ? 10.092 9.792 -52.147 1.00 94.19 539 LYS A O 1
ATOM 4199 N N . ILE A 1 540 ? 8.777 10.104 -50.359 1.00 91.56 540 ILE A N 1
ATOM 4200 C CA . ILE A 1 540 ? 7.617 9.363 -50.872 1.00 91.56 540 ILE A CA 1
ATOM 4201 C C . ILE A 1 540 ? 6.712 10.321 -51.656 1.00 91.56 540 ILE A C 1
ATOM 4203 O O . ILE A 1 540 ? 6.441 11.443 -51.236 1.00 91.56 540 ILE A O 1
ATOM 4207 N N . GLY A 1 541 ? 6.207 9.879 -52.811 1.00 92.62 541 GLY A N 1
ATOM 4208 C CA . GLY A 1 541 ? 5.256 10.666 -53.600 1.00 92.62 541 GLY A CA 1
ATOM 4209 C C . GLY A 1 541 ? 3.964 10.960 -52.829 1.00 92.62 541 GLY A C 1
ATOM 4210 O O . GLY A 1 541 ? 3.404 10.071 -52.191 1.00 92.62 541 GLY A O 1
ATOM 4211 N N . GLU A 1 542 ? 3.455 12.188 -52.943 1.00 94.06 542 GLU A N 1
ATOM 4212 C CA . GLU A 1 542 ? 2.327 12.688 -52.141 1.00 94.06 542 GLU A CA 1
ATOM 4213 C C . GLU A 1 542 ? 1.082 11.794 -52.203 1.00 94.06 542 GLU A C 1
ATOM 4215 O O . GLU A 1 542 ? 0.476 11.516 -51.174 1.00 94.06 542 GLU A O 1
ATOM 4220 N N . LYS A 1 543 ? 0.729 11.288 -53.394 1.00 94.00 543 LYS A N 1
ATOM 4221 C CA . LYS A 1 543 ? -0.417 10.382 -53.568 1.00 94.00 543 LYS A CA 1
ATOM 4222 C C . LYS A 1 543 ? -0.279 9.122 -52.709 1.00 94.00 543 LYS A C 1
ATOM 4224 O O . LYS A 1 543 ? -1.202 8.769 -51.986 1.00 94.00 543 LYS A O 1
ATOM 4229 N N . LYS A 1 544 ? 0.895 8.486 -52.750 1.00 92.62 544 LYS A N 1
ATOM 4230 C CA . LYS A 1 544 ? 1.170 7.270 -51.978 1.00 92.62 544 LYS A CA 1
ATOM 4231 C C . LYS A 1 544 ? 1.210 7.572 -50.479 1.00 92.62 544 LYS A C 1
ATOM 4233 O O . LYS A 1 544 ? 0.754 6.768 -49.681 1.00 92.62 544 LYS A O 1
ATOM 4238 N N . LEU A 1 545 ? 1.712 8.745 -50.104 1.00 95.50 545 LEU A N 1
ATOM 4239 C CA . LEU A 1 545 ? 1.777 9.186 -48.716 1.00 95.50 545 LEU A CA 1
ATOM 4240 C C . LEU A 1 545 ? 0.376 9.449 -48.128 1.00 95.50 545 LEU A C 1
ATOM 4242 O O . LEU A 1 545 ? 0.121 9.039 -47.002 1.00 95.50 545 LEU A O 1
ATOM 4246 N N . ARG A 1 546 ? -0.561 10.020 -48.906 1.00 96.12 546 ARG A N 1
ATOM 4247 C CA . ARG A 1 546 ? -1.988 10.133 -48.527 1.00 96.12 546 ARG A CA 1
ATOM 4248 C C . ARG A 1 546 ? -2.623 8.761 -48.307 1.00 96.12 546 ARG A C 1
ATOM 4250 O O . ARG A 1 546 ? -3.170 8.521 -47.241 1.00 96.12 546 ARG A O 1
ATOM 4257 N N . GLU A 1 547 ? -2.463 7.850 -49.269 1.00 95.81 547 GLU A N 1
ATOM 4258 C CA . GLU A 1 547 ? -3.005 6.485 -49.181 1.00 95.81 547 GLU A CA 1
ATOM 4259 C C . GLU A 1 547 ? -2.499 5.732 -47.936 1.00 95.81 547 GLU A C 1
ATOM 4261 O O . GLU A 1 547 ? -3.263 5.017 -47.289 1.00 95.81 547 GLU A O 1
ATOM 4266 N N . ARG A 1 548 ? -1.215 5.890 -47.573 1.00 96.44 548 ARG A N 1
ATOM 4267 C CA . ARG A 1 548 ? -0.657 5.260 -46.363 1.00 96.44 548 ARG A CA 1
ATOM 4268 C C . ARG A 1 548 ? -1.097 5.952 -45.074 1.00 96.44 548 ARG A C 1
ATOM 4270 O O . ARG A 1 548 ? -1.417 5.255 -44.118 1.00 96.44 548 ARG A O 1
ATOM 4277 N N . LEU A 1 549 ? -1.156 7.285 -45.040 1.00 96.06 549 LEU A N 1
ATOM 4278 C CA . LEU A 1 549 ? -1.652 8.024 -43.873 1.00 96.06 549 LEU A CA 1
ATOM 4279 C C . LEU A 1 549 ? -3.115 7.687 -43.574 1.00 96.06 549 LEU A C 1
ATOM 4281 O O . LEU A 1 549 ? -3.447 7.482 -42.413 1.00 96.06 549 LEU A O 1
ATOM 4285 N N . ASP A 1 550 ? -3.962 7.549 -44.596 1.00 96.06 550 ASP A N 1
ATOM 4286 C CA . ASP A 1 550 ? -5.351 7.113 -44.420 1.00 96.06 550 ASP A CA 1
ATOM 4287 C C . ASP A 1 550 ? -5.420 5.709 -43.798 1.00 96.06 550 ASP A C 1
ATOM 4289 O O . ASP A 1 550 ? -6.146 5.496 -42.828 1.00 96.06 550 ASP A O 1
ATOM 4293 N N . ALA A 1 551 ? -4.596 4.768 -44.274 1.00 94.62 551 ALA A N 1
ATOM 4294 C CA . ALA A 1 551 ? -4.514 3.428 -43.691 1.00 94.62 551 ALA A CA 1
ATOM 4295 C C . ALA A 1 551 ? -4.011 3.432 -42.232 1.00 94.62 551 ALA A C 1
ATOM 4297 O O . ALA A 1 551 ? -4.498 2.654 -41.412 1.00 94.62 551 ALA A O 1
ATOM 4298 N N . LEU A 1 552 ? -3.057 4.305 -41.890 1.00 95.31 552 LEU A N 1
ATOM 4299 C CA . LEU A 1 552 ? -2.525 4.443 -40.529 1.00 95.31 552 LEU A CA 1
ATOM 4300 C C . LEU A 1 552 ? -3.495 5.149 -39.572 1.00 95.31 552 LEU A C 1
ATOM 4302 O O . LEU A 1 552 ? -3.522 4.811 -38.390 1.00 95.31 552 LEU A O 1
ATOM 4306 N N . MET A 1 553 ? -4.317 6.073 -40.073 1.00 95.62 553 MET A N 1
ATOM 4307 C CA . MET A 1 553 ? -5.400 6.690 -39.303 1.00 95.62 553 MET A CA 1
ATOM 4308 C C . MET A 1 553 ? -6.502 5.680 -38.981 1.00 95.62 553 MET A C 1
ATOM 4310 O O . MET A 1 553 ? -6.956 5.621 -37.844 1.00 95.62 553 MET A O 1
ATOM 4314 N N . VAL A 1 554 ? -6.885 4.830 -39.943 1.00 94.50 554 VAL A N 1
ATOM 4315 C CA . VAL A 1 554 ? -7.856 3.743 -39.706 1.00 94.50 554 VAL A CA 1
ATOM 4316 C C . VAL A 1 554 ? -7.349 2.758 -38.646 1.00 94.50 554 VAL A C 1
ATOM 4318 O O . VAL A 1 554 ? -8.144 2.221 -37.881 1.00 94.50 554 VAL A O 1
ATOM 4321 N N . ARG A 1 555 ? -6.030 2.543 -38.567 1.00 91.69 555 ARG A N 1
ATOM 4322 C CA . ARG A 1 555 ? -5.392 1.694 -37.546 1.00 91.69 555 ARG A CA 1
ATOM 4323 C C . ARG A 1 555 ? -5.182 2.382 -36.191 1.00 91.69 555 ARG A C 1
ATOM 4325 O O . ARG A 1 555 ? -4.689 1.725 -35.284 1.00 91.69 555 ARG A O 1
ATOM 4332 N N . GLY A 1 556 ? -5.494 3.673 -36.051 1.00 92.81 556 GLY A N 1
ATOM 4333 C CA . GLY A 1 556 ? -5.248 4.420 -34.811 1.00 92.81 556 GLY A CA 1
ATOM 4334 C C . GLY A 1 556 ? -3.762 4.602 -34.480 1.00 92.81 556 GLY A C 1
ATOM 4335 O O . GLY A 1 556 ? -3.386 4.661 -33.319 1.00 92.81 556 GLY A O 1
ATOM 4336 N N . VAL A 1 557 ? -2.886 4.633 -35.490 1.00 94.19 557 VAL A N 1
ATOM 4337 C CA . VAL A 1 557 ? -1.437 4.840 -35.280 1.00 94.19 557 VAL A CA 1
ATOM 4338 C C . VAL A 1 557 ? -1.057 6.305 -35.492 1.00 94.19 557 VAL A C 1
ATOM 4340 O O . VAL A 1 557 ? -0.142 6.827 -34.858 1.00 94.19 557 VAL A O 1
ATOM 4343 N N . VAL A 1 558 ? -1.763 6.985 -36.394 1.00 94.94 558 VAL A N 1
ATOM 4344 C CA . VAL A 1 558 ? -1.540 8.392 -36.731 1.00 94.94 558 VAL A CA 1
ATOM 4345 C C . VAL A 1 558 ? -2.845 9.152 -36.556 1.00 94.94 558 VAL A C 1
ATOM 4347 O O . VAL A 1 558 ? -3.897 8.681 -36.975 1.00 94.94 558 VAL A O 1
ATOM 4350 N N . VAL A 1 559 ? -2.774 10.353 -35.991 1.00 95.75 559 VAL A N 1
ATOM 4351 C CA . VAL A 1 559 ? -3.916 11.259 -35.841 1.00 95.75 559 VAL A CA 1
ATOM 4352 C C . VAL A 1 559 ? -3.716 12.483 -36.721 1.00 95.75 559 VAL A C 1
ATOM 4354 O O . VAL A 1 559 ? -2.607 13.000 -36.877 1.00 95.75 559 VAL A O 1
ATOM 4357 N N . ARG A 1 560 ? -4.815 12.955 -37.312 1.00 95.31 560 ARG A N 1
ATOM 4358 C CA . ARG A 1 560 ? -4.856 14.192 -38.086 1.00 95.31 560 ARG A CA 1
ATOM 4359 C C . ARG A 1 560 ? -5.220 15.362 -37.179 1.00 95.31 560 ARG A C 1
ATOM 4361 O O . ARG A 1 560 ? -6.342 15.445 -36.693 1.00 95.31 560 ARG A O 1
ATOM 4368 N N . GLU A 1 561 ? -4.303 16.306 -37.030 1.00 94.25 561 GLU A N 1
ATOM 4369 C CA . GLU A 1 561 ? -4.480 17.515 -36.232 1.00 94.25 561 GLU A CA 1
ATOM 4370 C C . GLU A 1 561 ? -4.676 18.728 -37.158 1.00 94.25 561 GLU A C 1
ATOM 4372 O O . GLU A 1 561 ? -3.880 18.984 -38.066 1.00 94.25 561 GLU A O 1
ATOM 4377 N N . LYS A 1 562 ? -5.757 19.491 -36.971 1.00 93.31 562 LYS A N 1
ATOM 4378 C CA . LYS A 1 562 ? -5.970 20.745 -37.710 1.00 93.31 562 LYS A CA 1
ATOM 4379 C C . LYS A 1 562 ? -5.426 21.912 -36.891 1.00 93.31 562 LYS A C 1
ATOM 4381 O O . LYS A 1 562 ? -5.966 22.213 -35.833 1.00 93.31 562 LYS A O 1
ATOM 4386 N N . ARG A 1 563 ? -4.411 22.608 -37.413 1.00 91.75 563 ARG A N 1
ATOM 4387 C CA . ARG A 1 563 ? -3.876 23.852 -36.832 1.00 91.75 563 ARG A CA 1
ATOM 4388 C C . ARG A 1 563 ? -4.134 25.001 -37.806 1.00 91.75 563 ARG A C 1
ATOM 4390 O O . ARG A 1 563 ? -3.420 25.181 -38.795 1.00 91.75 563 ARG A O 1
ATOM 4397 N N . GLY A 1 564 ? -5.212 25.747 -37.565 1.00 92.56 564 GLY A N 1
ATOM 4398 C CA . GLY A 1 564 ? -5.691 26.791 -38.476 1.00 92.56 564 GLY A CA 1
ATOM 4399 C C . GLY A 1 564 ? -6.191 26.217 -39.810 1.00 92.56 564 GLY A C 1
ATOM 4400 O O . GLY A 1 564 ? -7.012 25.302 -39.829 1.00 92.56 564 GLY A O 1
ATOM 4401 N N . ARG A 1 565 ? -5.699 26.747 -40.940 1.00 90.81 565 ARG A N 1
ATOM 4402 C CA . ARG A 1 565 ? -6.024 26.240 -42.295 1.00 90.81 565 ARG A CA 1
ATOM 4403 C C . ARG A 1 565 ? -5.183 25.027 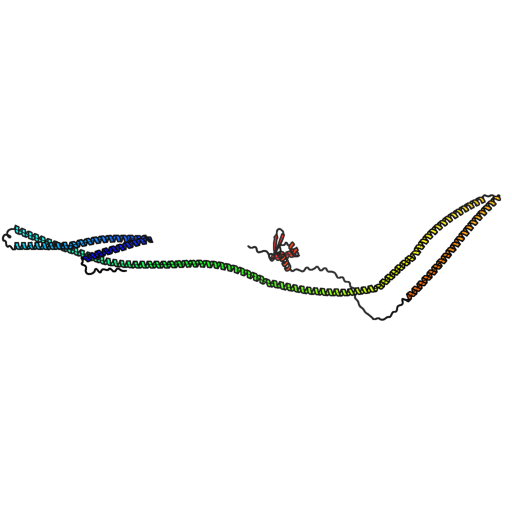-42.713 1.00 90.81 565 ARG A C 1
ATOM 4405 O O . ARG A 1 565 ? -5.461 24.423 -43.748 1.00 90.81 565 ARG A O 1
ATOM 4412 N N . SER A 1 566 ? -4.174 24.673 -41.922 1.00 90.00 566 SER A N 1
ATOM 4413 C CA . SER A 1 566 ? -3.208 23.628 -42.245 1.00 90.00 566 SER A CA 1
ATOM 4414 C C . SER A 1 566 ? -3.508 22.335 -41.493 1.00 90.00 566 SER A C 1
ATOM 4416 O O . SER A 1 566 ? -4.013 22.329 -40.369 1.00 90.00 566 SER A O 1
ATOM 4418 N N . VAL A 1 567 ? -3.194 21.219 -42.145 1.00 94.06 567 VAL A N 1
ATOM 4419 C CA . VAL A 1 567 ? -3.393 19.867 -41.622 1.00 94.06 567 VAL A CA 1
ATOM 4420 C C . VAL A 1 567 ? -2.033 19.271 -41.298 1.00 94.06 567 VAL A C 1
ATOM 4422 O O . VAL A 1 567 ? -1.171 19.196 -42.178 1.00 94.06 567 VAL A O 1
ATOM 4425 N N . PHE A 1 568 ? -1.884 18.817 -40.063 1.00 95.62 568 PHE A N 1
ATOM 4426 C CA . PHE A 1 568 ? -0.712 18.119 -39.561 1.00 95.62 568 PHE A CA 1
ATOM 4427 C C . PHE A 1 568 ? -1.080 16.680 -39.207 1.00 95.62 568 PHE A C 1
ATOM 4429 O O . PHE A 1 568 ? -2.241 16.362 -38.943 1.00 95.62 568 PHE A O 1
ATOM 4436 N N . TYR A 1 569 ? -0.083 15.810 -39.235 1.00 96.31 569 TYR A N 1
ATOM 4437 C CA . TYR A 1 569 ? -0.189 14.421 -38.816 1.00 96.31 569 TYR A CA 1
ATOM 4438 C C . TYR A 1 569 ? 0.760 14.209 -37.640 1.00 96.31 569 TYR A C 1
ATOM 4440 O O . TYR A 1 569 ? 1.840 14.806 -37.614 1.00 96.31 569 TYR A O 1
ATOM 4448 N N . VAL A 1 570 ? 0.340 13.405 -36.665 1.00 94.44 570 VAL A N 1
ATOM 4449 C CA . VAL A 1 570 ? 1.092 13.117 -35.435 1.00 94.44 570 VAL A CA 1
ATOM 4450 C C . VAL A 1 570 ? 0.978 11.629 -35.119 1.00 94.44 570 VAL A C 1
ATOM 4452 O O . VAL A 1 570 ? -0.092 11.050 -35.299 1.00 94.44 570 VAL A O 1
ATOM 4455 N N . SER A 1 571 ? 2.069 11.008 -34.668 1.00 93.25 571 SER A N 1
ATOM 4456 C CA . SER A 1 571 ? 2.047 9.629 -34.167 1.00 93.25 571 SER A CA 1
ATOM 4457 C C . SER A 1 571 ? 1.333 9.568 -32.814 1.00 93.25 571 SER A C 1
ATOM 4459 O O . SER A 1 571 ? 1.639 10.350 -31.916 1.00 93.25 571 SER A O 1
ATOM 4461 N N . GLN A 1 572 ? 0.395 8.636 -32.649 1.00 86.19 572 GLN A N 1
ATOM 4462 C CA . GLN A 1 572 ? -0.395 8.507 -31.421 1.00 86.19 572 GLN A CA 1
ATOM 4463 C C . GLN A 1 572 ? 0.394 7.855 -30.267 1.00 86.19 572 GLN A C 1
ATOM 4465 O O . GLN A 1 572 ? -0.005 7.965 -29.114 1.00 86.19 572 GLN A O 1
ATOM 4470 N N . ALA A 1 573 ? 1.564 7.270 -30.557 1.00 72.75 573 ALA A N 1
ATOM 4471 C CA . ALA A 1 573 ? 2.437 6.607 -29.581 1.00 72.75 573 ALA A CA 1
ATOM 4472 C C . ALA A 1 573 ? 3.017 7.536 -28.488 1.00 72.75 573 ALA A C 1
ATOM 4474 O O . ALA A 1 573 ? 3.592 7.047 -27.522 1.00 72.75 573 ALA A O 1
ATOM 4475 N N . GLN A 1 574 ? 2.883 8.861 -28.628 1.00 57.00 574 GLN A N 1
ATOM 4476 C CA . GLN A 1 574 ? 3.379 9.855 -27.664 1.00 57.00 574 GLN A CA 1
ATOM 4477 C C . GLN A 1 574 ? 2.285 10.661 -26.958 1.00 57.00 574 GLN A C 1
ATOM 4479 O O . GLN A 1 574 ? 2.603 11.466 -26.083 1.00 57.00 574 GLN A O 1
ATOM 4484 N N . GLN A 1 575 ? 1.004 10.475 -27.293 1.00 54.59 575 GLN A N 1
ATOM 4485 C CA . GLN A 1 575 ? -0.046 11.088 -26.486 1.00 54.59 575 GLN A CA 1
ATOM 4486 C C . GLN A 1 575 ? -0.198 10.272 -25.206 1.00 54.59 575 GLN A C 1
ATOM 4488 O O . GLN A 1 575 ? -0.863 9.239 -25.190 1.00 54.59 575 GLN A O 1
ATOM 4493 N N . SER A 1 576 ? 0.437 10.748 -24.130 1.00 51.75 576 SER A N 1
ATOM 4494 C CA . SER A 1 576 ? 0.052 10.380 -22.772 1.00 51.75 576 SER A CA 1
ATOM 4495 C C . SER A 1 576 ? -1.462 10.521 -22.682 1.00 51.75 576 SER A C 1
ATOM 4497 O O . SER A 1 576 ? -1.991 11.608 -22.939 1.00 51.75 576 SER A O 1
ATOM 4499 N N . MET A 1 577 ? -2.139 9.409 -22.396 1.00 42.16 577 MET A N 1
ATOM 4500 C CA . MET A 1 577 ? -3.583 9.368 -22.193 1.00 42.16 577 MET A CA 1
ATOM 4501 C C . MET A 1 577 ? -3.983 10.560 -21.316 1.00 42.16 577 MET A C 1
ATOM 4503 O O . MET A 1 577 ? -3.307 10.801 -20.310 1.00 42.16 577 MET A O 1
ATOM 4507 N N . PRO A 1 578 ? -5.011 11.342 -21.691 1.00 45.41 578 PRO A N 1
ATOM 4508 C CA . PRO A 1 578 ? -5.487 12.403 -20.823 1.00 45.41 578 PRO A CA 1
ATOM 4509 C C . PRO A 1 578 ? -5.860 11.752 -19.492 1.00 45.41 578 PRO A C 1
ATOM 4511 O O . PRO A 1 578 ? -6.710 10.865 -19.454 1.00 45.41 578 PRO A O 1
ATOM 4514 N N . THR A 1 579 ? -5.165 12.145 -18.426 1.00 45.09 579 THR A N 1
ATOM 4515 C CA . THR A 1 579 ? -5.529 11.813 -17.050 1.00 45.09 579 THR A CA 1
ATOM 4516 C C . THR A 1 579 ? -6.859 12.503 -16.775 1.00 45.09 579 THR A C 1
ATOM 4518 O O . THR A 1 579 ? -6.885 13.690 -16.443 1.00 45.09 579 THR A O 1
ATOM 4521 N N . GLY A 1 580 ? -7.944 11.791 -17.069 1.00 41.31 580 GLY A N 1
ATOM 4522 C CA . GLY A 1 580 ? -9.292 12.096 -16.608 1.00 41.31 580 GLY A CA 1
ATOM 4523 C C . GLY A 1 580 ? -9.490 11.537 -15.216 1.00 41.31 580 GLY A C 1
ATOM 4524 O O . GLY A 1 580 ? -9.055 10.381 -15.008 1.00 41.31 580 GLY A O 1
#

Foldseek 3Di:
DDDPPPDPPPDDDPPVVVLVVVLVVLVVVLVVVLVVLVVVLVVLVVVCVPDDVPVSVVVNVVSVVVSVVSVVVNVVSVVVSVVVVVCVVVVVVVVVVVVVVVVVVVVVLVVVVVVVVVVVVPPDVVCVPPVVNVVVVVVVVVVSVVVVVVVVVVVVVVVVVVVVVVVVVVVVVVVVVVVVVVVVVVVVVVVVVVVVVVVVVVVVVVVVVVVVVVVVVVVVVVVVVVVVVVVVVVVVVVVVVVVVVVVVVVVVVVVVVVVVVVVVCVVVVVVVVVVVVVVVVVVVVVVVVVVVVVVVVVVVVVVVVVVVVVVVVVVVVVVVVCVVVVVVVVVVVVVVVVVVVVVVVVVVVVVVVVVVVVVVVVVVVVVVVVVVVVVVVVVVVVVVVVVVVVVLVVVVVPDDDDDPPVVVVSVVVVVVVVVVVVVVVVVVVVVVVVVVVVVVVVVVVVVVVVVVVVVVVVVVVVVVVVVVVVVVVVPDDDDDDDDDDDDDDDDDDDDDDDDDDDDDPPPDPPDDLVNVLVLLLVVQAVDWDFLVRSCVVSVDDSVSVVVSQVVCVVVVQKDWDDDDPTITIHGPPPPPPPPD

pLDDT: mean 75.27, std 17.46, range [31.28, 97.56]

Secondary structure (DSSP, 8-state):
----------SS--HHHHHHHHHHHHHHHHHHHHHHHHHHHHHHHHHHTTS-HHHHHHHHHHHHHHHHHHHHHHHHHHHHHHHHHHHHHHHHHHHHHHHHHHHHHHHHHHHHHHHHHHHHHS--TTTTT-HHHHHHHHHHHHHHHHHHHHHHHHHHHHHHHHHHHHHHHHHHHHHHHHHHHHHHHHHHHHHHHHHHHHHHHHHHHHHHHHHHHHHHHHHHHHHHHHHHHHHHHHHHHHHHHHHHHHHHHHHHHHHHHHHHHHHHHHHHHHHHHHHHHHHHHHHHHHHHHHHHHHHHHHHHHHHHHHHHHHHHHHHHHHHHHHHHHHHHHHHHHHHHHHHHHHHHHHHHHHHHHHHHHHHHHHHHHHHHHHHHHHHHHHHHHHHHHHHHHHHHHHHHHT--TT-HHHHHHHHHHHHHHHHHHHHHHHHHHHHHHHHHHHHHHHHHHHHHHHHHHHHHHHHHHHHHHHHHHHHHHT-PPP----------------------------------HHHHHHHHHHHHTT--EEHHHHHHHH---HHHHHHHHHHHHHTTSEEEEEETTEEEEEEGGG------

Sequence (580 aa):
MNDEFLLRVDEELPSDERTAVKVIETRVLSEDYRSKLEAVIEKLEGISAINNVDVLRDMKDILSGLLDSITAINSKYSFLSEMILKLDEKSPHMNEKIDRLSAGIADILADIQTSMADLAAKDVPEVKQDPLLADSMLRLEEKMNEISVINAELGEKIENMSGEYHGALDSIEEKLGDLSVSNASMIEKMESVTEIGEKVESLSSRVEDRMGEVSVSVAALEEKVSDIHEMAAAVESLKSSVAGLESRSDVVGDLTLKMDEKMSELPVLKEVIDGLEEKMNNISVANSELLGNISDSIRNIESRHDAMSDTFSRLDEKMIGMVPVMQLFARLEEKMDGMDARISELGRPVEIDTTDLTASLEALNDRVKDVHSMAESLNDKINDALIQNKELSDKLDQMPASDGETMEGLKSEMNSAERKIAAALESISDEMMEKIDKRIQLSSEETHRLRREMEDLESRLKKQSDEILAAISTLRPKAVRKKRKTAPRKNRKKSTRRRRARRATRRVPRVNNETLDILIVNTLNAASMSIAQLRETTKIGEKKLRERLDALMVRGVVVREKRGRSVFYVSQAQQSMPTG

Radius of gyration: 113.79 Å; chains: 1; bounding box: 187×106×325 Å